Protein AF-0000000079069290 (afdb_homodimer)

Solvent-accessible surface area (backbone atoms only — not comparable to full-atom values): 32386 Å² total; per-residue (Å²): 93,70,57,53,60,70,54,58,72,60,33,44,41,25,32,36,74,84,58,52,68,70,51,52,52,49,50,22,61,75,72,69,45,72,72,40,73,49,58,73,61,67,71,77,91,63,36,30,31,37,38,28,79,66,72,51,73,67,58,58,35,84,40,31,40,33,37,38,29,49,36,64,72,45,54,69,50,58,68,75,44,81,75,37,77,63,35,28,40,34,38,16,56,59,60,29,35,58,38,34,20,50,41,52,48,23,55,54,32,24,58,30,58,32,44,65,57,34,51,54,30,26,76,65,33,52,72,60,67,66,84,65,53,77,58,50,75,38,34,35,37,32,34,28,67,51,70,49,30,22,37,33,27,31,56,42,35,73,58,42,25,45,21,37,26,29,30,89,57,60,59,93,59,83,48,59,72,33,36,77,36,48,35,20,58,89,63,42,63,73,55,36,43,66,19,51,29,39,36,36,46,37,68,76,43,88,83,28,49,44,59,45,28,64,70,60,49,67,42,27,60,46,16,32,40,36,36,70,35,42,21,49,22,44,33,62,68,48,50,47,53,27,36,74,73,43,25,27,56,32,36,40,32,26,41,50,69,61,77,81,57,55,64,83,40,69,76,59,68,42,70,62,51,38,52,44,48,62,39,48,55,67,67,48,66,67,26,36,51,54,40,49,49,53,36,49,52,27,32,69,71,68,35,76,37,90,48,51,48,39,79,91,71,56,84,90,69,57,52,59,72,54,58,73,60,32,45,41,24,31,36,75,85,57,53,70,70,51,51,53,49,51,22,61,76,71,69,46,72,70,39,74,50,59,73,63,68,72,77,90,64,35,30,32,35,39,29,78,66,71,50,73,67,58,55,35,82,42,30,40,33,39,37,29,51,36,62,72,45,53,70,52,58,69,74,45,80,76,35,78,63,35,27,41,33,38,16,55,60,60,30,35,58,38,35,21,50,43,53,50,23,56,53,31,23,59,31,57,32,44,66,59,35,51,54,30,27,77,66,32,52,72,58,66,66,82,65,53,77,58,50,76,38,34,34,37,31,34,29,66,51,69,51,28,22,36,32,28,30,56,43,36,74,57,42,25,44,23,36,27,30,29,89,58,58,59,93,59,83,46,60,73,34,36,78,35,49,37,20,58,88,63,42,63,72,55,37,44,67,19,50,29,39,36,36,47,38,68,76,44,89,85,27,49,44,57,44,28,63,72,61,49,66,41,28,61,44,14,32,41,36,37,70,36,40,22,49,22,44,34,63,69,49,52,46,53,27,37,73,73,44,25,27,56,32,37,40,33,26,40,50,70,62,77,80,57,55,65,82,40,71,75,58,68,42,71,64,51,38,52,44,50,61,38,49,56,67,68,48,65,67,26,36,51,53,39,49,50,54,36,48,53,26,32,70,70,68,35,77,39,91,48,50,48,38,79,93,70,56,85

Foldseek 3Di:
DQDDLVQLLFAAEEEAPVDDPVLQVLVCVLSVHHYDHQDQDQDDDGAYEYEEQEHHPSRQDPRHAEYEHADLFCVVRLVVDHHRPNHWYFYFQFCLLLLLLCVVVVVVQCVQCVVVVVVVCVVVVHDDDDHGDQQAPAEEEEEDQDSNSLSNLQVSVVSRYAYEYEDCAADPDDRDHSHPGYHYPVPCLVVQQRHQEYEYQDEDDPVQQQLAAQRSLVSAQQHEYEYLHEARSHDLVNVLVSCVVRSHNAYEYQYHNDPPADPPHCSVVRPRYDYNRNPSRRRDSVSSSVQVSQCSVQSSVVHHRPRTDDSVVSD/DQDDLVQLLFAAEEEAPVDDPVLQVLVCVLSVHHYDHQDQDQDDDGAYEYEEQEHHPSRQDPRHAEYEHAALFCVVRLVVDHHRDNHWYFYFQFCLLLLLLCVVVVVVQCVQCVVVVVVVCVVVVHDDDDHGDQQAPAEEEEEDQDSNSLSNLQVSVVSRYAYEYEDCAADPDDRDHSHPGYHYPVPCLVVQQRHQEYEYQDEDDPVQQQLAAQRSLVSAQQHEYEYLHEARSHDVVRVLVSCVVRSHNAYEYQYHNDPPDDPPHCSVVRPRYDYNRNPSRRRDSVSSSVQVSQCSVQSSVVHHGPRTDDSVVSD

Secondary structure (DSSP, 8-state):
-PPPHHHHHH-EEEE-TTS-HHHHHHHHHHHTS-EEE--SS---SS-EEEEES---GGG-STTEEEEEESSS--HHHHHTSPPPTT-EEEE--TTHHHHHHHHHHHHHHHHHTTHHHHHHHHHTT----------TT-EEEEE--SHHHHHHHHHHHHTT-EEEEEESS---S-PPTT-SEEEEGGG-HHHHHH-SEEEE-----TTTTT-BSHHHHHH-SSEEEEE-S-GGGB-HHHHHHHHHHTSEEEEEES--SSSSPPTT-GGGG-TTEEE--S-TTPPPHHHHHHHHHHHHHHHHTT---TTB--TTTT-/-PPPHHHHHH-EEEE-TTS-HHHHHHHHHHHTS-EEE--SS---SS-EEEEES---GGG-STTEEEEEESSS--HHHHHTSPPPTT-EEEE--TTHHHHHHHHHHHHHHHHHTTHHHHHHHHHTT----------TT-EEEEE--SHHHHHHHHHHHHTT-EEEEEESS---SSPPTT-SEEEEGGG-HHHHHH-SEEEE-----TTTTT-BSHHHHHH-SSEEEEE-S-GGGB-HHHHHHHHHHTSEEEEEES--SSSSPPTT-GGGG-TTEEE--S-TTPPPHHHHHHHHHHHHHHHHTT---TTB--TTTT-

Organism: Streptomyces microflavus (NCBI:txid1919)

Structure (mmCIF, N/CA/C/O backbone):
data_AF-0000000079069290-model_v1
#
loop_
_entity.id
_entity.type
_entity.pdbx_description
1 polymer 'NAD(P)-dependent oxidoreductase'
#
loop_
_atom_site.group_PDB
_atom_site.id
_atom_site.type_symbol
_atom_site.label_atom_id
_atom_site.label_alt_id
_atom_site.label_comp_id
_atom_site.label_asym_id
_atom_site.label_entity_id
_atom_site.label_seq_id
_atom_site.pdbx_PDB_ins_code
_atom_site.Cartn_x
_atom_site.Cartn_y
_atom_site.Cartn_z
_atom_site.occupancy
_atom_site.B_iso_or_equiv
_atom_site.auth_seq_id
_atom_site.auth_comp_id
_atom_site.auth_asym_id
_atom_site.auth_atom_id
_atom_site.pdbx_PDB_model_num
ATOM 1 N N . MET A 1 1 ? 0.392 31.781 27.359 1 75.06 1 MET A N 1
ATOM 2 C CA . MET A 1 1 ? -0.662 32.031 28.344 1 75.06 1 MET A CA 1
ATOM 3 C C . MET A 1 1 ? -2.037 31.766 27.75 1 75.06 1 MET A C 1
ATOM 5 O O . MET A 1 1 ? -2.242 31.922 26.531 1 75.06 1 MET A O 1
ATOM 9 N N . VAL A 1 2 ? -2.908 31.156 28.578 1 89.12 2 VAL A N 1
ATOM 10 C CA . VAL A 1 2 ? -4.289 30.906 28.172 1 89.12 2 VAL A CA 1
ATOM 11 C C . VAL A 1 2 ? -5.086 32.188 28.219 1 89.12 2 VAL A C 1
ATOM 13 O O . VAL A 1 2 ? -5.02 32.938 29.203 1 89.12 2 VAL A O 1
ATOM 16 N N . PRO A 1 3 ? -5.75 32.469 27.125 1 90.94 3 PRO A N 1
ATOM 17 C CA . PRO A 1 3 ? -6.535 33.719 27.109 1 90.94 3 PRO A CA 1
ATOM 18 C C . PRO A 1 3 ? -7.605 33.75 28.188 1 90.94 3 PRO A C 1
ATOM 20 O O . PRO A 1 3 ? -8.227 32.75 28.5 1 90.94 3 PRO A O 1
ATOM 23 N N . ALA A 1 4 ? -7.777 34.938 28.75 1 88.62 4 ALA A N 1
ATOM 24 C CA . ALA A 1 4 ? -8.867 35.125 29.703 1 88.62 4 ALA A CA 1
ATOM 25 C C . ALA A 1 4 ? -10.219 34.938 29.031 1 88.62 4 ALA A C 1
ATOM 27 O O . ALA A 1 4 ? -10.43 35.375 27.906 1 88.62 4 ALA A O 1
ATOM 28 N N . PRO A 1 5 ? -11.102 34.281 29.75 1 88.12 5 PRO A N 1
ATOM 29 C CA . PRO A 1 5 ? -12.414 33.969 29.156 1 88.12 5 PRO A CA 1
ATOM 30 C C . PRO A 1 5 ? -13.125 35.219 28.641 1 88.12 5 PRO A C 1
ATOM 32 O O . PRO A 1 5 ? -13.789 35.156 27.594 1 88.12 5 PRO A O 1
ATOM 35 N N . GLU A 1 6 ? -12.969 36.312 29.359 1 88.81 6 GLU A N 1
ATOM 36 C CA . GLU A 1 6 ? -13.641 37.531 28.953 1 88.81 6 GLU A CA 1
ATOM 37 C C . GLU A 1 6 ? -13.094 38.062 27.625 1 88.81 6 GLU A C 1
ATOM 39 O O . GLU A 1 6 ? -13.844 38.562 26.797 1 88.81 6 GLU A O 1
ATOM 44 N N . LEU A 1 7 ? -11.82 37.969 27.516 1 90.44 7 LEU A N 1
ATOM 45 C CA . LEU A 1 7 ? -11.195 38.406 26.266 1 90.44 7 LEU A CA 1
ATOM 46 C C . LEU A 1 7 ? -11.57 37.469 25.109 1 90.44 7 LEU A C 1
ATOM 48 O O . LEU A 1 7 ? -11.812 37.938 24 1 90.44 7 LEU A O 1
ATOM 52 N N . LEU A 1 8 ? -11.625 36.219 25.406 1 92.69 8 LEU A N 1
ATOM 53 C CA . LEU A 1 8 ? -12 35.219 24.391 1 92.69 8 LEU A CA 1
ATOM 54 C C . LEU A 1 8 ? -13.422 35.5 23.891 1 92.69 8 LEU A C 1
ATOM 56 O O . LEU A 1 8 ? -13.688 35.375 22.688 1 92.69 8 LEU A O 1
ATOM 60 N N . ALA A 1 9 ? -14.266 35.844 24.828 1 91.81 9 ALA A N 1
ATOM 61 C CA . ALA A 1 9 ? -15.664 36.094 24.484 1 91.81 9 ALA A CA 1
ATOM 62 C C . ALA A 1 9 ? -15.797 37.281 23.531 1 91.81 9 ALA A C 1
ATOM 64 O O . ALA A 1 9 ? -16.719 37.312 22.703 1 91.81 9 ALA A O 1
ATOM 65 N N . ARG A 1 10 ? -14.828 38.219 23.578 1 92.25 10 ARG A N 1
ATOM 66 C CA . ARG A 1 10 ? -14.891 39.438 22.766 1 92.25 10 ARG A CA 1
ATOM 67 C C . ARG A 1 10 ? -14.07 39.281 21.484 1 92.25 10 ARG A C 1
ATOM 69 O O . ARG A 1 10 ? -14.078 40.156 20.641 1 92.25 10 ARG A O 1
ATOM 76 N N . ALA A 1 11 ? -13.383 38.188 21.406 1 94.56 11 ALA A N 1
ATOM 77 C CA . ALA A 1 11 ? -12.438 38.031 20.297 1 94.56 11 ALA A CA 1
ATOM 78 C C . ALA A 1 11 ? -13.18 37.875 18.969 1 94.56 11 ALA A C 1
ATOM 80 O O . ALA A 1 11 ? -14.188 37.188 18.906 1 94.56 11 ALA A O 1
ATOM 81 N N . ARG A 1 12 ? -12.688 38.562 17.953 1 94.75 12 ARG A N 1
ATOM 82 C CA . ARG A 1 12 ? -13.164 38.344 16.594 1 94.75 12 ARG A CA 1
ATOM 83 C C . ARG A 1 12 ? -12.531 37.094 15.977 1 94.75 12 ARG A C 1
ATOM 85 O O . ARG A 1 12 ? -11.336 36.844 16.156 1 94.75 12 ARG A O 1
ATOM 92 N N . LEU A 1 13 ? -13.344 36.344 15.258 1 95.94 13 LEU A N 1
ATOM 93 C CA . LEU A 1 13 ? -12.844 35.156 14.586 1 95.94 13 LEU A CA 1
ATOM 94 C C . LEU A 1 13 ? -12.438 35.469 13.148 1 95.94 13 LEU A C 1
ATOM 96 O O . LEU A 1 13 ? -13.273 35.844 12.328 1 95.94 13 LEU A O 1
ATOM 100 N N . LEU A 1 14 ? -11.156 35.375 12.906 1 95.56 14 LEU A N 1
ATOM 101 C CA . LEU A 1 14 ? -10.641 35.5 11.547 1 95.56 14 LEU A CA 1
ATOM 102 C C . LEU A 1 14 ? -10.188 34.156 11.008 1 95.56 14 LEU A C 1
ATOM 104 O O . LEU A 1 14 ? -9.445 33.438 11.68 1 95.56 14 LEU A O 1
ATOM 108 N N . VAL A 1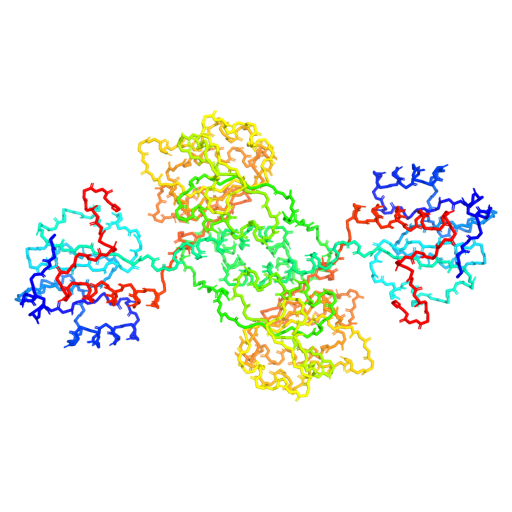 15 ? -10.648 33.844 9.797 1 96.25 15 VAL A N 1
ATOM 109 C CA . VAL A 1 15 ? -10.305 32.531 9.211 1 96.25 15 VAL A CA 1
ATOM 110 C C . VAL A 1 15 ? -9.664 32.75 7.84 1 96.25 15 VAL A C 1
ATOM 112 O O . VAL A 1 15 ? -10.078 33.625 7.082 1 96.25 15 VAL A O 1
ATOM 115 N N . ALA A 1 16 ? -8.633 31.984 7.594 1 94.5 16 ALA A N 1
ATOM 116 C CA . ALA A 1 16 ? -7.977 32.062 6.293 1 94.5 16 ALA A CA 1
ATOM 117 C C . ALA A 1 16 ? -8.953 31.766 5.16 1 94.5 16 ALA A C 1
ATOM 119 O O . ALA A 1 16 ? -9.781 30.859 5.277 1 94.5 16 ALA A O 1
ATOM 120 N N . PRO A 1 17 ? -8.828 32.469 4.047 1 90.88 17 PRO A N 1
ATOM 121 C CA . PRO A 1 17 ? -9.789 32.312 2.949 1 90.88 17 PRO A CA 1
ATOM 122 C C . PRO A 1 17 ? -9.695 30.938 2.283 1 90.88 17 PRO A C 1
ATOM 124 O O . PRO A 1 17 ? -10.641 30.5 1.611 1 90.88 17 PRO A O 1
ATOM 127 N N . GLU A 1 18 ? -8.664 30.25 2.449 1 88.38 18 GLU A N 1
ATOM 128 C CA . GLU A 1 18 ? -8.469 28.969 1.776 1 88.38 18 GLU A CA 1
ATOM 129 C C . GLU A 1 18 ? -9.211 27.844 2.498 1 88.38 18 GLU A C 1
ATOM 131 O O . GLU A 1 18 ? -9.32 26.734 1.979 1 88.38 18 GLU A O 1
ATOM 136 N N . LEU A 1 19 ? -9.711 28.109 3.707 1 93 19 LEU A N 1
ATOM 137 C CA . LEU A 1 19 ? -10.438 27.078 4.434 1 93 19 LEU A CA 1
ATOM 138 C C . LEU A 1 19 ? -11.766 26.766 3.752 1 93 19 LEU A C 1
ATOM 140 O O . LEU A 1 19 ? -12.414 27.672 3.203 1 93 19 LEU A O 1
ATOM 144 N N . SER A 1 20 ? -12.141 25.531 3.785 1 93.12 20 SER A N 1
ATOM 145 C CA . SER A 1 20 ? -13.383 25.125 3.145 1 93.12 20 SER A CA 1
ATOM 146 C C . SER A 1 20 ? -14.594 25.734 3.836 1 93.12 20 SER A C 1
ATOM 148 O O . SER A 1 20 ? -14.57 25.984 5.043 1 93.12 20 SER A O 1
ATOM 150 N N . ALA A 1 21 ? -15.68 25.891 3.105 1 94.69 21 ALA A N 1
ATOM 151 C CA . ALA A 1 21 ? -16.906 26.5 3.639 1 94.69 21 ALA A CA 1
ATOM 152 C C . ALA A 1 21 ? -17.484 25.656 4.758 1 94.69 21 ALA A C 1
ATOM 154 O O . ALA A 1 21 ? -17.891 26.172 5.801 1 94.69 21 ALA A O 1
ATOM 155 N N . PRO A 1 22 ? -17.484 24.391 4.574 1 95.25 22 PRO A N 1
ATOM 156 C CA . PRO A 1 22 ? -18.016 23.578 5.668 1 95.25 22 PRO A CA 1
ATOM 157 C C . PRO A 1 22 ? -17.203 23.703 6.953 1 95.25 22 PRO A C 1
ATOM 159 O O . PRO A 1 22 ? -17.781 23.75 8.047 1 95.25 22 PRO A O 1
ATOM 162 N N . LEU A 1 23 ? -15.914 23.75 6.84 1 95.94 23 LEU A N 1
ATOM 163 C CA . LEU A 1 23 ? -15.078 23.922 8.023 1 95.94 23 LEU A CA 1
ATOM 164 C C . LEU A 1 23 ? -15.344 25.25 8.695 1 95.94 23 LEU A C 1
ATOM 166 O O . LEU A 1 23 ? -15.477 25.328 9.922 1 95.94 23 LEU A O 1
ATOM 170 N N . VAL A 1 24 ? -15.461 26.312 7.941 1 97.19 24 VAL A N 1
ATOM 171 C CA . VAL A 1 24 ? -15.695 27.656 8.469 1 97.19 24 VAL A CA 1
ATOM 172 C C . VAL A 1 24 ? -17.016 27.672 9.234 1 97.19 24 VAL A C 1
ATOM 174 O O . VAL A 1 24 ? -17.094 28.234 10.336 1 97.19 24 VAL A O 1
ATOM 177 N N . ARG A 1 25 ? -18 27.031 8.672 1 97.31 25 ARG A N 1
ATOM 178 C CA . ARG A 1 25 ? -19.297 26.969 9.328 1 97.31 25 ARG A CA 1
ATOM 179 C C . ARG A 1 25 ? -19.188 26.281 10.688 1 97.31 25 ARG A C 1
ATOM 181 O O . ARG A 1 25 ? -19.828 26.719 11.656 1 97.31 25 ARG 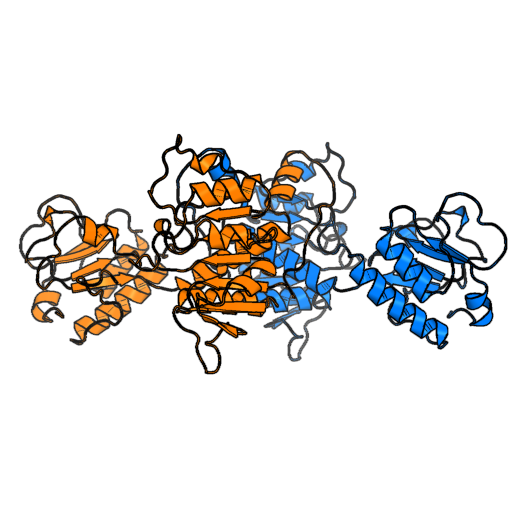A O 1
ATOM 188 N N . GLU A 1 26 ? -18.438 25.266 10.688 1 97.5 26 GLU A N 1
ATOM 189 C CA . GLU A 1 26 ? -18.281 24.547 11.945 1 97.5 26 GLU A CA 1
ATOM 190 C C . GLU A 1 26 ? -17.516 25.375 12.969 1 97.5 26 GLU A C 1
ATOM 192 O O . GLU A 1 26 ? -17.828 25.359 14.164 1 97.5 26 GLU A O 1
ATOM 197 N N . LEU A 1 27 ? -16.5 26.078 12.531 1 97.75 27 LEU A N 1
ATOM 198 C CA . LEU A 1 27 ? -15.766 26.953 13.422 1 97.75 27 LEU A CA 1
ATOM 199 C C . LEU A 1 27 ? -16.672 28.031 14.008 1 97.75 27 LEU A C 1
ATOM 201 O O . LEU A 1 27 ? -16.578 28.359 15.195 1 97.75 27 LEU A O 1
ATOM 205 N N . GLU A 1 28 ? -17.562 28.609 13.18 1 97.81 28 GLU A N 1
ATOM 206 C CA . GLU A 1 28 ? -18.531 29.594 13.633 1 97.81 28 GLU A CA 1
ATOM 207 C C . GLU A 1 28 ? -19.453 29.016 14.703 1 97.81 28 GLU A C 1
ATOM 209 O O . GLU A 1 28 ? -19.75 29.672 15.703 1 97.81 28 GLU A O 1
ATOM 214 N N . ARG A 1 29 ? -19.844 27.828 14.461 1 97.5 29 ARG A N 1
ATOM 215 C CA . ARG A 1 29 ? -20.719 27.156 15.406 1 97.5 29 ARG A CA 1
ATOM 216 C C . ARG A 1 29 ? -20.031 26.922 16.75 1 97.5 29 ARG A C 1
ATOM 218 O O . ARG A 1 29 ? -20.594 27.203 17.797 1 97.5 29 ARG A O 1
ATOM 225 N N . ILE A 1 30 ? -18.844 26.469 16.703 1 96.88 30 ILE A N 1
ATOM 226 C CA . ILE A 1 30 ? -18.078 26.125 17.906 1 96.88 30 ILE A CA 1
ATOM 227 C C . ILE A 1 30 ? -17.797 27.391 18.719 1 96.88 30 ILE A C 1
ATOM 229 O O . ILE A 1 30 ? -17.922 27.375 19.938 1 96.88 30 ILE A O 1
ATOM 233 N N . THR A 1 31 ? -17.469 28.5 18.047 1 96.5 31 THR A N 1
ATOM 234 C CA . THR A 1 31 ? -17.047 29.719 18.734 1 96.5 31 THR A CA 1
ATOM 235 C C . THR A 1 31 ? -18.266 30.609 19.031 1 96.5 31 THR A C 1
ATOM 237 O O . THR A 1 31 ? -18.156 31.547 19.828 1 96.5 31 THR A O 1
ATOM 240 N N . GLY A 1 32 ? -19.359 30.312 18.328 1 95.88 32 GLY A N 1
ATOM 241 C CA . GLY A 1 32 ? -20.562 31.094 18.531 1 95.88 32 GLY A CA 1
ATOM 242 C C . GLY A 1 32 ? -20.5 32.469 17.906 1 95.88 32 GLY A C 1
ATOM 243 O O . GLY A 1 32 ? -21.078 33.438 18.438 1 95.88 32 GLY A O 1
ATOM 244 N N . ARG A 1 33 ? -19.734 32.656 16.922 1 95.44 33 ARG A N 1
ATOM 245 C CA . ARG A 1 33 ? -19.578 33.969 16.25 1 95.44 33 ARG A CA 1
ATOM 246 C C . ARG A 1 33 ? -19.281 33.781 14.766 1 95.44 33 ARG A C 1
ATOM 248 O O . ARG A 1 33 ? -18.844 32.719 14.344 1 95.44 33 ARG A O 1
ATOM 255 N N . GLY A 1 34 ? -19.531 34.75 13.992 1 95.56 34 GLY A N 1
ATOM 256 C CA . GLY A 1 34 ? -19.25 34.75 12.562 1 95.56 34 GLY A CA 1
ATOM 257 C C . GLY A 1 34 ? -17.766 34.906 12.242 1 95.56 34 GLY A C 1
ATOM 258 O O . GLY A 1 34 ? -17.062 35.625 12.945 1 95.56 34 GLY A O 1
ATOM 259 N N . ALA A 1 35 ? -17.359 34.25 11.18 1 95.5 35 ALA A N 1
ATOM 260 C CA . ALA A 1 35 ? -15.969 34.344 10.758 1 95.5 35 ALA A CA 1
ATOM 261 C C . ALA A 1 35 ? -15.75 35.469 9.766 1 95.5 35 ALA A C 1
ATOM 263 O O . ALA A 1 35 ? -16.594 35.719 8.906 1 95.5 35 ALA A O 1
ATOM 264 N N . GLU A 1 36 ? -14.664 36.188 9.953 1 93.62 36 GLU A N 1
ATOM 265 C CA . GLU A 1 36 ? -14.18 37.188 9 1 93.62 36 GLU A CA 1
ATOM 266 C C . GLU A 1 36 ? -12.938 36.719 8.273 1 93.62 36 GLU A C 1
ATOM 268 O O . GLU A 1 36 ? -12.211 35.844 8.781 1 93.62 36 GLU A O 1
ATOM 273 N N . PRO A 1 37 ? -12.703 37.188 7.102 1 91.56 37 PRO A N 1
ATOM 274 C CA . PRO A 1 37 ? -11.516 36.75 6.367 1 91.56 37 PRO A CA 1
ATOM 275 C C . PRO A 1 37 ? -10.219 37.25 7.008 1 91.56 37 PRO A C 1
ATOM 277 O O . PRO A 1 37 ? -10.125 38.375 7.434 1 91.56 37 PRO A O 1
ATOM 280 N N . LEU A 1 38 ? -9.414 36.219 7.125 1 89.38 38 LEU A N 1
ATOM 281 C CA . LEU A 1 38 ? -8.055 36.531 7.531 1 89.38 38 LEU A CA 1
ATOM 282 C C . LEU A 1 38 ? -7.277 37.188 6.391 1 89.38 38 LEU A C 1
ATOM 284 O O . LEU A 1 38 ? -7.113 36.594 5.324 1 89.38 38 LEU A O 1
ATOM 288 N N . GLY A 1 39 ? -7.016 38.438 6.332 1 78.38 39 GLY A N 1
ATOM 289 C CA . GLY A 1 39 ? -6.316 39.125 5.266 1 78.38 39 GLY A CA 1
ATOM 290 C C . GLY A 1 39 ? -5.293 40.125 5.781 1 78.38 39 GLY A C 1
ATOM 291 O O . GLY A 1 39 ? -5.047 40.219 6.984 1 78.38 39 GLY A O 1
ATOM 292 N N . ASP A 1 40 ? -4.586 40.688 4.852 1 68.94 40 ASP A N 1
ATOM 293 C CA . ASP A 1 40 ? -3.461 41.594 5.105 1 68.94 40 ASP A CA 1
ATOM 294 C C . ASP A 1 40 ? -3.93 42.875 5.75 1 68.94 40 ASP A C 1
ATOM 296 O O . ASP A 1 40 ? -3.117 43.656 6.266 1 68.94 40 ASP A O 1
ATOM 300 N N . GLY A 1 41 ? -5.227 43.094 5.648 1 63.97 41 GLY A N 1
ATOM 301 C CA . GLY A 1 41 ? -5.645 44.375 6.199 1 63.97 41 GLY A CA 1
ATOM 302 C C . GLY A 1 41 ? -5.703 44.375 7.715 1 63.97 41 GLY A C 1
ATOM 303 O O . GLY A 1 41 ? -5.742 43.312 8.344 1 63.97 41 GLY A O 1
ATOM 304 N N . GLU A 1 42 ? -5.211 45.406 8.391 1 61.97 42 GLU A N 1
ATOM 305 C CA . GLU A 1 42 ? -5.293 45.594 9.836 1 61.97 42 GLU A CA 1
ATOM 306 C C . GLU A 1 42 ? -6.727 45.406 10.336 1 61.97 42 GLU A C 1
ATOM 308 O O . GLU A 1 42 ? -7.637 46.094 9.875 1 61.97 42 GLU A O 1
ATOM 313 N N . PRO A 1 43 ? -6.848 44.094 10.867 1 62.47 43 PRO A N 1
ATOM 314 C CA . PRO A 1 43 ? -8.195 43.938 11.422 1 62.47 43 PRO A CA 1
ATOM 315 C C . PRO A 1 43 ? -8.578 45.094 12.359 1 62.47 43 PRO A C 1
ATOM 317 O O . PRO A 1 43 ? -7.707 45.719 12.945 1 62.47 43 PRO A O 1
ATOM 320 N N . ALA A 1 44 ? -9.812 45.5 12.312 1 63.38 44 ALA A N 1
ATOM 321 C CA . ALA A 1 44 ? -10.344 46.562 13.164 1 63.38 44 ALA A CA 1
ATOM 322 C C . ALA A 1 44 ? -9.945 46.344 14.617 1 63.38 44 ALA A C 1
ATOM 324 O O . ALA A 1 44 ? -9.172 45.438 14.93 1 63.38 44 ALA A O 1
ATOM 325 N N . ALA A 1 45 ? -10.688 46.781 15.672 1 73.94 45 ALA A N 1
ATOM 326 C CA . ALA A 1 45 ? -10.562 46.938 17.125 1 73.94 45 ALA A CA 1
ATOM 327 C C . ALA A 1 45 ? -10.922 45.625 17.828 1 73.94 45 ALA A C 1
ATOM 329 O O . ALA A 1 45 ? -11.703 44.812 17.297 1 73.94 45 ALA A O 1
ATOM 330 N N . GLY A 1 46 ? -10.062 45.219 18.844 1 86.81 46 GLY A N 1
ATOM 331 C CA . GLY A 1 46 ? -10.391 44.156 19.797 1 86.81 46 GLY A CA 1
ATOM 332 C C . GLY A 1 46 ? -9.5 42.938 19.672 1 86.81 46 GLY A C 1
ATOM 333 O O . GLY A 1 46 ? -8.594 42.906 18.828 1 86.81 46 GLY A O 1
ATOM 334 N N . PRO A 1 47 ? -9.688 42 20.5 1 93.19 47 PRO A N 1
ATOM 335 C CA . PRO A 1 47 ? -8.898 40.781 20.5 1 93.19 47 PRO A CA 1
ATOM 336 C C . PRO A 1 47 ? -9.203 39.875 19.312 1 93.19 47 PRO A C 1
ATOM 338 O O . PRO A 1 47 ? -10.32 39.875 18.781 1 93.19 47 PRO A O 1
ATOM 341 N N . LEU A 1 48 ? -8.148 39.125 18.875 1 94.88 48 LEU A N 1
ATOM 342 C CA . LEU A 1 48 ? -8.289 38.344 17.656 1 94.88 48 LEU A CA 1
ATOM 343 C C . LEU A 1 48 ? -8.055 36.875 17.922 1 94.88 48 LEU A C 1
ATOM 345 O O . LEU A 1 48 ? -7.129 36.5 18.641 1 94.88 48 LEU A O 1
ATOM 349 N N . LEU A 1 49 ? -8.922 36.094 17.391 1 95.94 49 LEU A N 1
ATOM 350 C CA . LEU A 1 49 ? -8.789 34.656 17.203 1 95.94 49 LEU A CA 1
ATOM 351 C C . LEU A 1 49 ? -8.672 34.281 15.727 1 95.94 49 LEU A C 1
ATOM 353 O O . LEU A 1 49 ? -9.594 34.562 14.945 1 95.94 49 LEU A O 1
ATOM 357 N N . CYS A 1 50 ? -7.535 33.719 15.391 1 96 50 CYS A N 1
ATOM 358 C CA . CYS A 1 50 ? -7.289 33.438 13.977 1 96 50 CYS A CA 1
ATOM 359 C C . CYS A 1 50 ? -7.086 31.953 13.742 1 96 50 CYS A C 1
ATOM 361 O O . CYS A 1 50 ? -6.492 31.25 14.57 1 96 50 CYS A O 1
ATOM 363 N N . VAL A 1 51 ? -7.602 31.453 12.672 1 96.88 51 VAL A N 1
ATOM 364 C CA . VAL A 1 51 ? -7.402 30.078 12.234 1 96.88 51 VAL A CA 1
ATOM 365 C C . VAL A 1 51 ? -6.879 30.047 10.797 1 96.88 51 VAL A C 1
ATOM 367 O O . VAL A 1 51 ? -7.465 30.688 9.914 1 96.88 51 VAL A O 1
ATOM 370 N N . GLY A 1 52 ? -5.742 29.406 10.594 1 94.5 52 GLY A N 1
ATOM 371 C CA . GLY A 1 52 ? -5.199 29.344 9.242 1 94.5 52 GLY A CA 1
ATOM 372 C C . GLY A 1 52 ? -3.848 28.656 9.18 1 94.5 52 GLY A C 1
ATOM 373 O O . GLY A 1 52 ? -3.4 28.047 10.156 1 94.5 52 GLY A O 1
ATOM 374 N N . ALA A 1 53 ? -3.26 28.734 7.973 1 90.5 53 ALA A N 1
ATOM 375 C CA . ALA A 1 53 ? -1.949 28.141 7.738 1 90.5 53 ALA A CA 1
ATOM 376 C C . ALA A 1 53 ? -0.833 29.156 7.945 1 90.5 53 ALA A C 1
ATOM 378 O O . ALA A 1 53 ? 0.308 28.797 8.234 1 90.5 53 ALA A O 1
ATOM 379 N N . ALA A 1 54 ? -1.19 30.375 7.785 1 90.25 54 ALA A N 1
ATOM 380 C CA . ALA A 1 54 ? -0.251 31.484 7.91 1 90.25 54 ALA A CA 1
ATOM 381 C C . ALA A 1 54 ? -0.892 32.656 8.641 1 90.25 54 ALA A C 1
ATOM 383 O O . ALA A 1 54 ? -2.119 32.781 8.695 1 90.25 54 ALA A O 1
ATOM 384 N N . LEU A 1 55 ? -0.034 33.438 9.195 1 91.5 55 LEU A N 1
ATOM 385 C CA . LEU A 1 55 ? -0.461 34.656 9.891 1 91.5 55 LEU A CA 1
ATOM 386 C C . LEU A 1 55 ? 0.202 35.906 9.297 1 91.5 55 LEU A C 1
ATOM 388 O O . LEU A 1 55 ? 1.41 36.094 9.445 1 91.5 55 LEU A O 1
ATOM 392 N N . PRO A 1 56 ? -0.599 36.688 8.625 1 88.62 56 PRO A N 1
ATOM 393 C CA . PRO A 1 56 ? -0.028 37.906 8.062 1 88.62 56 PRO A CA 1
ATOM 394 C C . PRO A 1 56 ? 0.669 38.781 9.109 1 88.62 56 PRO A C 1
ATOM 396 O O . PRO A 1 56 ? 0.218 38.844 10.258 1 88.62 56 PRO A O 1
ATOM 399 N N . GLY A 1 57 ? 1.677 39.438 8.695 1 87.75 57 GLY A N 1
ATOM 400 C CA . GLY A 1 57 ? 2.488 40.25 9.586 1 87.75 57 GLY A CA 1
ATOM 401 C C . GLY A 1 57 ? 1.685 41.281 10.328 1 87.75 57 GLY A C 1
ATOM 402 O O . GLY A 1 57 ? 1.944 41.562 11.5 1 87.75 57 GLY A O 1
ATOM 403 N N . GLY A 1 58 ? 0.722 41.875 9.688 1 85.88 58 GLY A N 1
ATOM 404 C CA . GLY A 1 58 ? -0.092 42.906 10.273 1 85.88 58 GLY A CA 1
ATOM 405 C C . GLY A 1 58 ? -0.945 42.438 11.43 1 85.88 58 GLY A C 1
ATOM 406 O O . GLY A 1 58 ? -1.453 43.25 12.211 1 85.88 58 GLY A O 1
ATOM 407 N N . LEU A 1 59 ? -1.048 41.125 11.57 1 89.12 59 LEU A N 1
ATOM 408 C CA . LEU A 1 59 ? -1.894 40.562 12.609 1 89.12 59 LEU A CA 1
ATOM 409 C C . LEU A 1 59 ? -1.052 40.062 13.781 1 89.12 59 LEU A C 1
ATOM 411 O O . LEU A 1 59 ? -1.592 39.562 14.773 1 89.12 59 LEU A O 1
ATOM 415 N N . ARG A 1 60 ? 0.172 40.156 13.594 1 90.12 60 ARG A N 1
ATOM 416 C CA . ARG A 1 60 ? 1.083 39.781 14.68 1 90.12 60 ARG A CA 1
ATOM 417 C C . ARG A 1 60 ? 1.242 40.938 15.664 1 90.12 60 ARG A C 1
ATOM 419 O O . ARG A 1 60 ? 2.324 41.531 15.781 1 90.12 60 ARG A O 1
ATOM 426 N N . THR A 1 61 ? 0.242 41.219 16.375 1 89.19 61 THR A N 1
ATOM 427 C CA . THR A 1 61 ? 0.138 42.344 17.297 1 89.19 61 THR A CA 1
ATOM 428 C C . THR A 1 61 ? -0.319 41.844 18.672 1 89.19 61 THR A C 1
ATOM 430 O O . THR A 1 61 ? -0.633 40.656 18.844 1 89.19 61 THR A O 1
ATOM 433 N N . ASP A 1 62 ? -0.336 42.781 19.594 1 89.12 62 ASP A N 1
ATOM 434 C CA . ASP A 1 62 ? -0.771 42.469 20.953 1 89.12 62 ASP A CA 1
ATOM 435 C C . ASP A 1 62 ? -2.266 42.156 21 1 89.12 62 ASP A C 1
ATOM 437 O O . ASP A 1 62 ? -2.771 41.656 22 1 89.12 62 ASP A O 1
ATOM 441 N N . ARG A 1 63 ? -2.908 42.344 19.906 1 90.94 63 ARG A N 1
ATOM 442 C CA . ARG A 1 63 ? -4.336 42.062 19.828 1 90.94 63 ARG A CA 1
ATOM 443 C C . ARG A 1 63 ? -4.586 40.594 19.531 1 90.94 63 ARG A C 1
ATOM 445 O O . ARG A 1 63 ? -5.703 40.094 19.688 1 90.94 63 ARG A O 1
ATOM 452 N N . LEU A 1 64 ? -3.604 39.938 19.031 1 93.88 64 LEU A N 1
ATOM 453 C CA . LEU A 1 64 ? -3.748 38.5 18.766 1 93.88 64 LEU A CA 1
ATOM 454 C C . LEU A 1 64 ? -3.807 37.719 20.062 1 93.88 64 LEU A C 1
ATOM 456 O O . LEU A 1 64 ? -2.82 37.625 20.797 1 93.88 64 LEU A O 1
ATOM 460 N N . LEU A 1 65 ? -4.945 37.156 20.25 1 94.81 65 LEU A N 1
ATOM 461 C CA . LEU A 1 65 ? -5.148 36.344 21.453 1 94.81 65 LEU A CA 1
ATOM 462 C C . LEU A 1 65 ? -4.754 34.906 21.219 1 94.81 65 LEU A C 1
ATOM 464 O O . LEU A 1 65 ? -4.152 34.25 22.094 1 94.81 65 LEU A O 1
ATOM 468 N N . TRP A 1 66 ? -5.172 34.406 20.062 1 96.56 66 TRP A N 1
ATOM 469 C CA . TRP A 1 66 ? -5.07 32.969 19.781 1 96.56 66 TRP A CA 1
ATOM 470 C C . TRP A 1 66 ? -4.996 32.719 18.281 1 96.56 66 TRP A C 1
ATOM 472 O O . TRP A 1 66 ? -5.812 33.219 17.516 1 96.56 66 TRP A O 1
ATOM 482 N N . PHE A 1 67 ? -3.953 32.031 17.922 1 96.44 67 PHE A N 1
ATOM 483 C CA . PHE A 1 67 ? -3.861 31.516 16.562 1 96.44 67 PHE A CA 1
ATOM 484 C C . PHE A 1 67 ? -3.869 30 16.562 1 96.44 67 PHE A C 1
ATOM 486 O O . PHE A 1 67 ? -3.076 29.359 17.266 1 96.44 67 PHE A O 1
ATOM 493 N N . HIS A 1 68 ? -4.773 29.422 15.82 1 97.38 68 HIS A N 1
ATOM 494 C CA . HIS A 1 68 ? -4.793 27.984 15.617 1 97.38 68 HIS A CA 1
ATOM 495 C C . HIS A 1 68 ? -4.32 27.625 14.211 1 97.38 68 HIS A C 1
ATOM 497 O O . HIS A 1 68 ? -5.008 27.906 13.227 1 97.38 68 HIS A O 1
ATOM 503 N N . SER A 1 69 ? -3.207 26.953 14.219 1 94.88 69 SER A N 1
ATOM 504 C CA . SER A 1 69 ? -2.65 26.531 12.938 1 94.88 69 SER A CA 1
ATOM 505 C C . SER A 1 69 ? -3.363 25.281 12.422 1 94.88 69 SER A C 1
ATOM 507 O O . SER A 1 69 ? -3.531 24.312 13.148 1 94.88 69 SER A O 1
ATOM 509 N N . VAL A 1 70 ? -3.713 25.328 11.117 1 92.88 70 VAL A N 1
ATOM 510 C CA . VAL A 1 70 ? -4.344 24.156 10.516 1 92.88 70 VAL A CA 1
ATOM 511 C C . VAL A 1 70 ? -3.277 23.125 10.141 1 92.88 70 VAL A C 1
ATOM 513 O O . VAL A 1 70 ? -3.598 21.984 9.82 1 92.88 70 VAL A O 1
ATOM 516 N N . ASN A 1 71 ? -2.029 23.5 10.242 1 86.75 71 ASN A N 1
ATOM 517 C CA . ASN A 1 71 ? -0.905 22.625 9.969 1 86.75 71 ASN A CA 1
ATOM 518 C C . ASN A 1 71 ? -0.251 22.125 11.258 1 86.75 71 ASN A C 1
ATOM 520 O O . ASN A 1 71 ? -0.142 22.875 12.227 1 86.75 71 ASN A O 1
ATOM 524 N N . ALA A 1 72 ? 0.217 20.938 11.188 1 82.94 72 ALA A N 1
ATOM 525 C CA . ALA A 1 72 ? 0.956 20.422 12.328 1 82.94 72 ALA A CA 1
ATOM 526 C C . ALA A 1 72 ? 2.299 21.125 12.484 1 82.94 72 ALA A C 1
ATOM 528 O O . ALA A 1 72 ? 2.736 21.391 13.609 1 82.94 72 ALA A O 1
ATOM 529 N N . GLY A 1 73 ? 2.939 21.344 11.398 1 79 73 GLY A N 1
ATOM 530 C CA . GLY A 1 73 ? 4.188 22.094 11.422 1 79 73 GLY A CA 1
ATOM 531 C C . GLY A 1 73 ? 3.986 23.594 11.523 1 79 73 GLY A C 1
ATOM 532 O O . GLY A 1 73 ? 3.227 24.172 10.75 1 79 73 GLY A O 1
ATOM 533 N N . THR A 1 74 ? 4.668 24.219 12.508 1 84.06 74 THR A N 1
ATOM 534 C CA . THR A 1 74 ? 4.48 25.656 12.703 1 84.06 74 THR A CA 1
ATOM 535 C C . THR A 1 74 ? 5.766 26.406 12.383 1 84.06 74 THR A C 1
ATOM 537 O O . THR A 1 74 ? 5.871 27.609 12.664 1 84.06 74 THR A O 1
ATOM 540 N N . ASP A 1 75 ? 6.672 25.719 11.711 1 78.25 75 ASP A N 1
ATOM 541 C CA . ASP A 1 75 ? 7.969 26.312 11.391 1 78.25 75 ASP A CA 1
ATOM 542 C C . ASP A 1 75 ? 7.805 27.531 10.492 1 78.25 75 ASP A C 1
ATOM 544 O O . ASP A 1 75 ? 8.352 28.609 10.781 1 78.25 75 ASP A O 1
ATOM 548 N N . PRO A 1 76 ? 7.043 27.375 9.484 1 78.94 76 PRO A N 1
ATOM 549 C CA . PRO A 1 76 ? 6.883 28.562 8.633 1 78.94 76 PRO A CA 1
ATOM 550 C C . PRO A 1 76 ? 6.242 29.734 9.367 1 78.94 76 PRO A C 1
ATOM 552 O O . PRO A 1 76 ? 6.598 30.891 9.109 1 78.94 76 PRO A O 1
ATOM 555 N N . LEU A 1 77 ? 5.371 29.422 10.203 1 86.25 77 LEU A N 1
ATOM 556 C CA . LEU A 1 77 ? 4.695 30.453 10.984 1 86.25 77 LEU A CA 1
ATOM 557 C C . LEU A 1 77 ? 5.684 31.188 11.891 1 86.25 77 LEU A C 1
ATOM 559 O O . LEU A 1 77 ? 5.691 32.406 11.945 1 86.25 77 LEU A O 1
ATOM 563 N N . LEU A 1 78 ? 6.527 30.469 12.531 1 86.25 78 LEU A N 1
ATOM 564 C CA . LEU A 1 78 ? 7.449 31.031 13.508 1 86.25 78 LEU A CA 1
ATOM 565 C C . LEU A 1 78 ? 8.641 31.688 12.82 1 86.25 78 LEU A C 1
ATOM 567 O O . LEU A 1 78 ? 9.258 32.594 13.367 1 86.25 78 LEU A O 1
ATOM 571 N N . ALA A 1 79 ? 8.883 31.266 11.617 1 82.69 79 ALA A N 1
ATOM 572 C CA . ALA A 1 79 ? 10 31.828 10.859 1 82.69 79 ALA A CA 1
ATOM 573 C C . ALA A 1 79 ? 9.617 33.156 10.227 1 82.69 79 ALA A C 1
ATOM 575 O O . ALA A 1 79 ? 10.484 33.938 9.844 1 82.69 79 ALA A O 1
ATOM 576 N N . ALA A 1 80 ? 8.398 33.406 10.055 1 86.19 80 ALA A N 1
ATOM 577 C CA . ALA A 1 80 ? 7.918 34.594 9.352 1 86.19 80 ALA A CA 1
ATOM 578 C C . ALA A 1 80 ? 8.102 35.844 10.195 1 86.19 80 ALA A C 1
ATOM 580 O O . ALA A 1 80 ? 7.984 36.969 9.688 1 86.19 80 ALA A O 1
ATOM 581 N N . GLY A 1 81 ? 8.445 35.75 11.516 1 85.06 81 GLY A N 1
ATOM 582 C CA . GLY A 1 81 ? 8.641 36.906 12.398 1 85.06 81 GLY A CA 1
ATOM 583 C C . GLY A 1 81 ? 8.414 36.562 13.859 1 85.06 81 GLY A C 1
ATOM 584 O O . GLY A 1 81 ? 8.039 35.438 14.195 1 85.06 81 GLY A O 1
ATOM 585 N N . PRO A 1 82 ? 8.656 37.5 14.664 1 87.19 82 PRO A N 1
ATOM 586 C CA . PRO A 1 82 ? 8.453 37.281 16.094 1 87.19 82 PRO A CA 1
ATOM 587 C C . PRO A 1 82 ? 7 36.969 16.453 1 87.19 82 PRO A C 1
ATOM 589 O O . PRO A 1 82 ? 6.086 37.562 15.852 1 87.19 82 PRO A O 1
ATOM 592 N N . TRP A 1 83 ? 6.828 36.094 17.281 1 91.25 83 TRP A N 1
ATOM 593 C CA . TRP A 1 83 ? 5.488 35.75 17.766 1 91.25 83 TRP A CA 1
ATOM 594 C C . TRP A 1 83 ? 5.047 36.719 18.859 1 91.25 83 TRP A C 1
ATOM 596 O O . TRP A 1 83 ? 5.801 37 19.797 1 91.25 83 TRP A O 1
ATOM 606 N N . PRO A 1 84 ? 3.848 37.312 18.688 1 88.5 84 PRO A N 1
ATOM 607 C CA . PRO A 1 84 ? 3.395 38.25 19.703 1 88.5 84 PRO A CA 1
ATOM 608 C C . PRO A 1 84 ? 3.371 37.656 21.109 1 88.5 84 PRO A C 1
ATOM 610 O O . PRO A 1 84 ? 2.824 36.562 21.312 1 88.5 84 PRO A O 1
ATOM 613 N N . ALA A 1 85 ? 3.854 38.562 21.984 1 83.5 85 ALA A N 1
ATOM 614 C CA . ALA A 1 85 ? 3.918 38.094 23.359 1 83.5 85 ALA A CA 1
ATOM 615 C C . ALA A 1 85 ? 2.523 37.844 23.922 1 83.5 85 ALA A C 1
ATOM 617 O O . ALA A 1 85 ? 1.579 38.562 23.625 1 83.5 85 ALA A O 1
ATOM 618 N N . GLY A 1 86 ? 2.213 36.688 24.406 1 88.12 86 GLY A N 1
ATOM 619 C CA . GLY A 1 86 ? 0.966 36.375 25.094 1 88.12 86 GLY A CA 1
ATOM 620 C C . GLY A 1 86 ? -0.011 35.625 24.203 1 88.12 86 GLY A C 1
ATOM 621 O O . GLY A 1 86 ? -1.045 35.156 24.672 1 88.12 86 GLY A O 1
ATOM 622 N N . ALA A 1 87 ? 0.25 35.719 22.891 1 93.75 87 ALA A N 1
ATOM 623 C CA . ALA A 1 87 ? -0.665 35.031 21.984 1 93.75 87 ALA A CA 1
ATOM 624 C C . ALA A 1 87 ? -0.516 33.531 22.078 1 93.75 87 ALA A C 1
ATOM 626 O O . ALA A 1 87 ? 0.596 33 22 1 93.75 87 ALA A O 1
ATOM 627 N N . LEU A 1 88 ? -1.648 32.906 22.25 1 95.81 88 LEU A N 1
ATOM 628 C CA . LEU A 1 88 ? -1.684 31.438 22.266 1 95.81 88 LEU A CA 1
ATOM 629 C C . LEU A 1 88 ? -1.548 30.875 20.859 1 95.81 88 LEU A C 1
ATOM 631 O O . LEU A 1 88 ? -2.195 31.359 19.922 1 95.81 88 LEU A O 1
ATOM 635 N N . LEU A 1 89 ? -0.621 29.938 20.719 1 95.88 89 LEU A N 1
ATOM 636 C CA . LEU A 1 89 ? -0.463 29.219 19.469 1 95.88 89 LEU A CA 1
ATOM 637 C C . LEU A 1 89 ? -0.78 27.734 19.641 1 95.88 89 LEU A C 1
ATOM 639 O O . LEU A 1 89 ? -0.135 27.047 20.438 1 95.88 89 LEU A O 1
ATOM 643 N N . THR A 1 90 ? -1.85 27.297 19.016 1 96.12 90 THR A N 1
ATOM 644 C CA . THR A 1 90 ? -2.146 25.859 18.938 1 96.12 90 THR A CA 1
ATOM 645 C C . THR A 1 90 ? -2.055 25.375 17.5 1 96.12 90 THR A C 1
ATOM 647 O O . THR A 1 90 ? -1.958 26.172 16.562 1 96.12 90 THR A O 1
ATOM 650 N N . ARG A 1 91 ? -1.954 24.031 17.391 1 93.31 91 ARG A N 1
ATOM 651 C CA . ARG A 1 91 ? -1.827 23.484 16.047 1 93.31 91 ARG A CA 1
ATOM 652 C C . ARG A 1 91 ? -2.705 22.234 15.875 1 93.31 91 ARG A C 1
ATOM 654 O O . ARG A 1 91 ? -3.186 21.672 16.859 1 93.31 91 ARG A O 1
ATOM 661 N N . THR A 1 92 ? -2.967 21.953 14.586 1 92.75 92 THR A N 1
ATOM 662 C CA . THR A 1 92 ? -3.668 20.734 14.234 1 92.75 92 THR A CA 1
ATOM 663 C C . THR A 1 92 ? -2.68 19.594 14.008 1 92.75 92 THR A C 1
ATOM 665 O O . THR A 1 92 ? -1.751 19.719 13.211 1 92.75 92 THR A O 1
ATOM 668 N N . VAL A 1 93 ? -2.811 18.547 14.789 1 86.62 93 VAL A N 1
ATOM 669 C CA . VAL A 1 93 ? -1.997 17.344 14.594 1 86.62 93 VAL A CA 1
ATOM 670 C C . VAL A 1 93 ? -2.844 16.234 13.969 1 86.62 93 VAL A C 1
ATOM 672 O O . VAL A 1 93 ? -2.389 15.539 13.062 1 86.62 93 VAL A O 1
ATOM 675 N N . GLY A 1 94 ? -4.121 16.156 14.531 1 85.25 94 GLY A N 1
ATOM 676 C CA . GLY A 1 94 ? -5.07 15.211 13.961 1 85.25 94 GLY A CA 1
ATOM 677 C C . GLY A 1 94 ? -4.547 13.789 13.93 1 85.25 94 GLY A C 1
ATOM 678 O O . GLY A 1 94 ? -4.016 13.289 14.922 1 85.25 94 GLY A O 1
ATOM 679 N N . ARG A 1 95 ? -4.836 13.156 12.867 1 86.44 95 ARG A N 1
ATOM 680 C CA . ARG A 1 95 ? -4.434 11.773 12.633 1 86.44 95 ARG A CA 1
ATOM 681 C C . ARG A 1 95 ? -3.148 11.711 11.812 1 86.44 95 ARG A C 1
ATOM 683 O O . ARG A 1 95 ? -3.004 10.852 10.938 1 86.44 95 ARG A O 1
ATOM 690 N N . MET A 1 96 ? -2.299 12.672 12.055 1 88.44 96 MET A N 1
ATOM 691 C CA . MET A 1 96 ? -1.083 12.82 11.258 1 88.44 96 MET A CA 1
ATOM 692 C C . MET A 1 96 ? -0.256 11.539 11.289 1 88.44 96 MET A C 1
ATOM 694 O O . MET A 1 96 ? 0.222 11.078 10.25 1 88.44 96 MET A O 1
ATOM 698 N N . GLY A 1 97 ? -0.096 10.93 12.523 1 90.44 97 GLY A N 1
ATOM 699 C CA . GLY A 1 97 ? 0.652 9.688 12.625 1 90.44 97 GLY A CA 1
ATOM 700 C C . GLY A 1 97 ? 0.093 8.578 11.758 1 90.44 97 GLY A C 1
ATOM 701 O O . GLY A 1 97 ? 0.844 7.887 11.07 1 90.44 97 GLY A O 1
ATOM 702 N N . GLU A 1 98 ? -1.199 8.5 11.789 1 93.25 98 GLU A N 1
ATOM 703 C CA . GLU A 1 98 ? -1.877 7.488 10.977 1 93.25 98 GLU A CA 1
ATOM 704 C C . GLU A 1 98 ? -1.703 7.766 9.484 1 93.25 98 GLU A C 1
ATOM 706 O O . GLU A 1 98 ? -1.482 6.844 8.703 1 93.25 98 GLU A O 1
ATOM 711 N N . ARG A 1 99 ? -1.786 8.992 9.172 1 93.56 99 ARG A N 1
ATOM 712 C CA . ARG A 1 99 ? -1.651 9.375 7.77 1 93.56 99 ARG A CA 1
ATOM 713 C C . ARG A 1 99 ? -0.24 9.109 7.262 1 93.56 99 ARG A C 1
ATOM 715 O O . ARG A 1 99 ? -0.061 8.547 6.176 1 93.56 99 ARG A O 1
ATOM 722 N N . ILE A 1 100 ? 0.718 9.453 8.016 1 95.94 100 ILE A N 1
ATOM 723 C CA . ILE A 1 100 ? 2.102 9.266 7.598 1 95.94 100 ILE A CA 1
ATOM 724 C C . ILE A 1 100 ? 2.43 7.777 7.543 1 95.94 100 ILE A C 1
ATOM 726 O O . ILE A 1 100 ? 3.135 7.324 6.641 1 95.94 100 ILE A O 1
ATOM 730 N N . ALA A 1 101 ? 1.906 7.012 8.508 1 97.56 101 ALA A N 1
ATOM 731 C CA . ALA A 1 101 ? 2.104 5.566 8.492 1 97.56 101 ALA A CA 1
ATOM 732 C C . ALA A 1 101 ? 1.523 4.949 7.219 1 97.56 101 ALA A C 1
ATOM 734 O O . ALA A 1 101 ? 2.182 4.145 6.555 1 97.56 101 ALA A O 1
ATOM 735 N N . GLN A 1 102 ? 0.307 5.328 6.891 1 97.62 102 GLN A N 1
ATOM 736 C CA . GLN A 1 102 ? -0.317 4.844 5.664 1 97.62 102 GLN A CA 1
ATOM 737 C C . GLN A 1 102 ? 0.489 5.258 4.438 1 97.62 102 GLN A C 1
ATOM 739 O O . GLN A 1 102 ? 0.646 4.473 3.496 1 97.62 102 GLN A O 1
ATOM 744 N N . TYR A 1 103 ? 0.935 6.477 4.477 1 97.56 103 TYR A N 1
ATOM 745 C CA . TYR A 1 103 ? 1.758 6.973 3.381 1 97.56 103 TYR A CA 1
ATOM 746 C C . TYR A 1 103 ? 2.971 6.078 3.16 1 97.56 103 TYR A C 1
ATOM 748 O O . TYR A 1 103 ? 3.217 5.617 2.041 1 97.56 103 TYR A O 1
ATOM 756 N N . VAL A 1 104 ? 3.707 5.793 4.164 1 98.62 104 VAL A N 1
ATOM 757 C CA . VAL A 1 104 ? 4.918 4.984 4.078 1 98.62 104 VAL A CA 1
ATOM 758 C C . VAL A 1 104 ? 4.57 3.584 3.574 1 98.62 104 VAL A C 1
ATOM 760 O O . VAL A 1 104 ? 5.168 3.096 2.613 1 98.62 104 VAL A O 1
ATOM 763 N N . LEU A 1 105 ? 3.566 2.973 4.156 1 98.62 105 LEU A N 1
ATOM 764 C CA . LEU A 1 105 ? 3.156 1.64 3.729 1 98.62 105 LEU A CA 1
ATOM 765 C C . LEU A 1 105 ? 2.711 1.651 2.27 1 98.62 105 LEU A C 1
ATOM 767 O O . LEU A 1 105 ? 3.021 0.728 1.514 1 98.62 105 LEU A O 1
ATOM 771 N N . GLY A 1 106 ? 1.93 2.678 1.924 1 98.25 106 GLY A N 1
ATOM 772 C CA . GLY A 1 106 ? 1.474 2.807 0.549 1 98.25 106 GLY A CA 1
ATOM 773 C C . GLY A 1 106 ? 2.605 2.787 -0.46 1 98.25 106 GLY A C 1
ATOM 774 O O . GLY A 1 106 ? 2.533 2.086 -1.47 1 98.25 106 GLY A O 1
ATOM 775 N N . TRP A 1 107 ? 3.625 3.533 -0.196 1 98.06 107 TRP A N 1
ATOM 776 C CA . TRP A 1 107 ? 4.738 3.602 -1.135 1 98.06 107 TRP A CA 1
ATOM 777 C C . TRP A 1 107 ? 5.57 2.324 -1.087 1 98.06 107 TRP A C 1
ATOM 779 O O . TRP A 1 107 ? 6.094 1.876 -2.111 1 98.06 107 TRP A O 1
ATOM 789 N N . VAL A 1 108 ? 5.738 1.688 0.103 1 98.19 108 VAL A N 1
ATOM 790 C CA . VAL A 1 108 ? 6.406 0.399 0.249 1 98.19 108 VAL A CA 1
ATOM 791 C C . VAL A 1 108 ? 5.703 -0.647 -0.613 1 98.19 108 VAL A C 1
ATOM 793 O O . VAL A 1 108 ? 6.344 -1.33 -1.417 1 98.19 108 VAL A O 1
ATOM 796 N N . LEU A 1 109 ? 4.398 -0.69 -0.497 1 98.19 109 LEU A N 1
ATOM 797 C CA . LEU A 1 109 ? 3.645 -1.705 -1.224 1 98.19 109 LEU A CA 1
ATOM 798 C C . LEU A 1 109 ? 3.586 -1.378 -2.711 1 98.19 109 LEU A C 1
ATOM 800 O O . LEU A 1 109 ? 3.58 -2.281 -3.551 1 98.19 109 LEU A O 1
ATOM 804 N N . ALA A 1 110 ? 3.484 -0.076 -3 1 97.31 110 ALA A N 1
ATOM 805 C CA . ALA A 1 110 ? 3.482 0.312 -4.406 1 97.31 110 ALA A CA 1
ATOM 806 C C . ALA A 1 110 ? 4.738 -0.193 -5.117 1 97.31 110 ALA A C 1
ATOM 808 O O . ALA A 1 110 ? 4.668 -0.652 -6.258 1 97.31 110 ALA A O 1
ATOM 809 N N . GLU A 1 111 ? 5.848 -0.115 -4.438 1 95.81 111 GLU A N 1
ATOM 810 C CA . GLU A 1 111 ? 7.098 -0.628 -4.988 1 95.81 111 GLU A CA 1
ATOM 811 C C . GLU A 1 111 ? 7.059 -2.148 -5.121 1 95.81 111 GLU A C 1
ATOM 813 O O . GLU A 1 111 ? 7.359 -2.691 -6.184 1 95.81 111 GLU A O 1
ATOM 818 N N . CYS A 1 112 ? 6.652 -2.828 -4.094 1 95.5 112 CYS A N 1
ATOM 819 C CA . CYS A 1 112 ? 6.68 -4.285 -4.043 1 95.5 112 CYS A CA 1
ATOM 820 C C . CYS A 1 112 ? 5.703 -4.883 -5.047 1 95.5 112 CYS A C 1
ATOM 822 O O . CYS A 1 112 ? 5.898 -6.008 -5.516 1 95.5 112 CYS A O 1
ATOM 824 N N . GLN A 1 113 ? 4.684 -4.113 -5.391 1 95.06 113 GLN A N 1
ATOM 825 C CA . GLN A 1 113 ? 3.656 -4.609 -6.301 1 95.06 113 GLN A CA 1
ATOM 826 C C . GLN A 1 113 ? 3.836 -4.031 -7.703 1 95.06 113 GLN A C 1
ATOM 828 O O . GLN A 1 113 ? 2.977 -4.211 -8.57 1 95.06 113 GLN A O 1
ATOM 833 N N . SER A 1 114 ? 4.852 -3.27 -7.922 1 94.25 114 SER A N 1
ATOM 834 C CA . SER A 1 114 ? 5.172 -2.691 -9.219 1 94.25 114 SER A CA 1
ATOM 835 C C . SER A 1 114 ? 4.02 -1.847 -9.75 1 94.25 114 SER A C 1
ATOM 837 O O . SER A 1 114 ? 3.68 -1.918 -10.938 1 94.25 114 SER A O 1
ATOM 839 N N . VAL A 1 115 ? 3.424 -1.044 -8.891 1 94.88 115 VAL A N 1
ATOM 840 C CA . VAL A 1 115 ? 2.238 -0.266 -9.234 1 94.88 115 VAL A CA 1
ATOM 841 C C . VAL A 1 115 ? 2.57 0.715 -10.359 1 94.88 115 VAL A C 1
ATOM 843 O O . VAL A 1 115 ? 1.89 0.746 -11.383 1 94.88 115 VAL A O 1
ATOM 846 N N . PRO A 1 116 ? 3.695 1.53 -10.25 1 91.94 116 PRO A N 1
ATOM 847 C CA . PRO A 1 116 ? 4.004 2.439 -11.359 1 91.94 116 PRO A CA 1
ATOM 848 C C . PRO A 1 116 ? 4.277 1.705 -12.664 1 91.94 116 PRO A C 1
ATOM 850 O O . PRO A 1 116 ? 3.859 2.162 -13.734 1 91.94 116 PRO A O 1
ATOM 853 N N . GLU A 1 117 ? 4.906 0.532 -12.617 1 92.12 117 GLU A N 1
ATOM 854 C CA . GLU A 1 117 ? 5.266 -0.243 -13.797 1 92.12 117 GLU A CA 1
ATOM 855 C C . GLU A 1 117 ? 4.031 -0.833 -14.469 1 92.12 117 GLU A C 1
ATOM 857 O O . GLU A 1 117 ? 3.916 -0.813 -15.695 1 92.12 117 GLU A O 1
ATOM 862 N N . PHE A 1 118 ? 3.078 -1.314 -13.688 1 94.06 118 PHE A N 1
ATOM 863 C CA . PHE A 1 118 ? 1.848 -1.854 -14.258 1 94.06 118 PHE A CA 1
ATOM 864 C C . PHE A 1 118 ? 0.998 -0.742 -14.859 1 94.06 118 PHE A C 1
ATOM 866 O O . PHE A 1 118 ? 0.351 -0.938 -15.891 1 94.06 118 PHE A O 1
ATOM 873 N N . THR A 1 119 ? 0.967 0.422 -14.164 1 92.69 119 THR A N 1
ATOM 874 C CA . THR A 1 119 ? 0.243 1.566 -14.703 1 92.69 119 THR A CA 1
ATOM 875 C C . THR A 1 119 ? 0.805 1.969 -16.062 1 92.69 119 THR A C 1
ATOM 877 O O . THR A 1 119 ? 0.049 2.195 -17.016 1 92.69 119 THR A O 1
ATOM 880 N N . ALA A 1 120 ? 2.133 1.967 -16.141 1 90.31 120 ALA A N 1
ATOM 881 C CA . ALA A 1 120 ? 2.783 2.281 -17.406 1 90.31 120 ALA A CA 1
ATOM 882 C C . ALA A 1 120 ? 2.502 1.204 -18.453 1 90.31 120 ALA A C 1
ATOM 884 O O . ALA A 1 120 ? 2.273 1.512 -19.625 1 90.31 120 ALA A O 1
ATOM 885 N N . GLN A 1 121 ? 2.533 -0.043 -18.062 1 91.88 121 GLN A N 1
ATOM 886 C CA . GLN A 1 121 ? 2.27 -1.17 -18.953 1 91.88 121 GLN A CA 1
ATOM 887 C C . GLN A 1 121 ? 0.846 -1.115 -19.5 1 91.88 121 GLN A C 1
ATOM 889 O O . GLN A 1 121 ? 0.62 -1.386 -20.688 1 91.88 121 GLN A O 1
ATOM 894 N N . HIS A 1 122 ? -0.142 -0.814 -18.672 1 92.69 122 HIS A N 1
ATOM 895 C CA . HIS A 1 122 ? -1.526 -0.659 -19.109 1 92.69 122 HIS A CA 1
ATOM 896 C C . HIS A 1 122 ? -1.651 0.417 -20.172 1 92.69 122 HIS A C 1
ATOM 898 O O . HIS A 1 122 ? -2.314 0.21 -21.203 1 92.69 122 HIS A O 1
ATOM 904 N N . ALA A 1 123 ? -0.959 1.552 -19.969 1 91.56 123 ALA A N 1
ATOM 905 C CA . ALA A 1 123 ? -1.015 2.67 -20.906 1 91.56 123 ALA A CA 1
ATOM 906 C C . ALA A 1 123 ? -0.446 2.271 -22.266 1 91.56 123 ALA A C 1
ATOM 908 O O . ALA A 1 123 ? -0.863 2.799 -23.297 1 91.56 123 ALA A O 1
ATOM 909 N N . ARG A 1 124 ? 0.417 1.244 -22.312 1 94.12 124 ARG A N 1
ATOM 910 C CA . ARG A 1 124 ? 1.033 0.771 -23.547 1 94.12 124 ARG A CA 1
ATOM 911 C C . ARG A 1 124 ? 0.298 -0.448 -24.094 1 94.12 124 ARG A C 1
ATOM 913 O O . ARG A 1 124 ? 0.71 -1.028 -25.094 1 94.12 124 ARG A O 1
ATOM 920 N N . ALA A 1 125 ? -0.763 -0.863 -23.438 1 95.94 125 ALA A N 1
ATOM 921 C CA . ALA A 1 125 ? -1.549 -2.027 -23.844 1 95.94 125 ALA A CA 1
ATOM 922 C C . ALA A 1 125 ? -0.67 -3.27 -23.953 1 95.94 125 ALA A C 1
ATOM 924 O O . ALA A 1 125 ? -0.716 -3.979 -24.969 1 95.94 125 ALA A O 1
ATOM 925 N N . HIS A 1 126 ? 0.126 -3.469 -22.969 1 94.94 126 HIS A N 1
ATOM 926 C CA . HIS A 1 126 ? 1.095 -4.559 -22.969 1 94.94 126 HIS A CA 1
ATOM 927 C C . HIS A 1 126 ? 0.775 -5.57 -21.875 1 94.94 126 HIS A C 1
ATOM 929 O O . HIS A 1 126 ? 0.725 -5.215 -20.688 1 94.94 126 HIS A O 1
ATOM 935 N N . TRP A 1 127 ? 0.553 -6.824 -22.297 1 95.12 127 TRP A N 1
ATOM 936 C CA . TRP A 1 127 ? 0.236 -7.891 -21.344 1 95.12 127 TRP A CA 1
ATOM 937 C C . TRP A 1 127 ? 1.492 -8.664 -20.953 1 95.12 127 TRP A C 1
ATOM 939 O O . TRP A 1 127 ? 2 -9.469 -21.734 1 95.12 127 TRP A O 1
ATOM 949 N N . GLU A 1 128 ? 1.946 -8.438 -19.75 1 92.5 128 GLU A N 1
ATOM 950 C CA . GLU A 1 128 ? 3.111 -9.133 -19.219 1 92.5 128 GLU A CA 1
ATOM 951 C C . GLU A 1 128 ? 3.086 -9.164 -17.688 1 92.5 128 GLU A C 1
ATOM 953 O O . GLU A 1 128 ? 2.748 -8.164 -17.047 1 92.5 128 GLU A O 1
ATOM 958 N N . ARG A 1 129 ? 3.418 -10.258 -17.141 1 89.62 129 ARG A N 1
ATOM 959 C CA . ARG A 1 129 ? 3.553 -10.359 -15.695 1 89.62 129 ARG A CA 1
ATOM 960 C C . ARG A 1 129 ? 4.832 -9.68 -15.219 1 89.62 129 ARG A C 1
ATOM 962 O O . ARG A 1 129 ? 5.871 -9.766 -15.875 1 89.62 129 ARG A O 1
ATOM 969 N N . LEU A 1 130 ? 4.773 -8.977 -14.133 1 88 130 LEU A N 1
ATOM 970 C CA . LEU A 1 130 ? 5.934 -8.336 -13.531 1 88 130 LEU A CA 1
ATOM 971 C C . LEU A 1 130 ? 6.254 -8.953 -12.172 1 88 130 LEU A C 1
ATOM 973 O O . LEU A 1 130 ? 5.352 -9.414 -11.469 1 88 130 LEU A O 1
ATOM 977 N N . PRO A 1 131 ? 7.562 -8.992 -11.828 1 80.19 131 PRO A N 1
ATOM 978 C CA . PRO A 1 131 ? 7.949 -9.523 -10.516 1 80.19 131 PRO A CA 1
ATOM 979 C C . PRO A 1 131 ? 7.367 -8.711 -9.359 1 80.19 131 PRO A C 1
ATOM 981 O O . PRO A 1 131 ? 7.25 -7.488 -9.453 1 80.19 131 PRO A O 1
ATOM 984 N N . THR A 1 132 ? 6.887 -9.367 -8.336 1 87.19 132 THR A N 1
ATOM 985 C CA . THR A 1 132 ? 6.43 -8.766 -7.09 1 87.19 132 THR A CA 1
ATOM 986 C C . THR A 1 132 ? 7.148 -9.391 -5.895 1 87.19 132 THR A C 1
ATOM 988 O O . THR A 1 132 ? 7.797 -10.43 -6.023 1 87.19 132 THR A O 1
ATOM 991 N N . GLU A 1 133 ? 7.172 -8.672 -4.836 1 89.75 133 GLU A N 1
ATOM 992 C CA . GLU A 1 133 ? 7.875 -9.109 -3.631 1 89.75 133 GLU A CA 1
ATOM 993 C C . GLU A 1 133 ? 6.977 -9 -2.4 1 89.75 133 GLU A C 1
ATOM 995 O O . GLU A 1 133 ? 6.281 -8 -2.215 1 89.75 133 GLU A O 1
ATOM 1000 N N . LEU A 1 134 ? 6.953 -10.047 -1.611 1 93.56 134 LEU A N 1
ATOM 1001 C CA . LEU A 1 134 ? 6.23 -9.977 -0.347 1 93.56 134 LEU A CA 1
ATOM 1002 C C . LEU A 1 134 ? 6.973 -9.109 0.662 1 93.56 134 LEU A C 1
ATOM 1004 O O . LEU A 1 134 ? 8.195 -9.227 0.809 1 93.56 134 LEU A O 1
ATOM 1008 N N . VAL A 1 135 ? 6.238 -8.258 1.352 1 96.81 135 VAL A N 1
ATOM 1009 C CA . VAL A 1 135 ? 6.883 -7.43 2.365 1 96.81 135 VAL A CA 1
ATOM 1010 C C . VAL A 1 135 ? 7.09 -8.242 3.641 1 96.81 135 VAL A C 1
ATOM 1012 O O . VAL A 1 135 ? 7.996 -7.953 4.426 1 96.81 135 VAL A O 1
ATOM 1015 N N . ALA A 1 136 ? 6.211 -9.195 3.838 1 95 136 ALA A N 1
ATOM 1016 C CA . ALA A 1 136 ? 6.289 -10.016 5.047 1 95 136 ALA A CA 1
ATOM 1017 C C . ALA A 1 136 ? 7.645 -10.703 5.156 1 95 136 ALA A C 1
ATOM 1019 O O . ALA A 1 136 ? 8.133 -11.289 4.188 1 95 136 ALA A O 1
ATOM 1020 N N . GLY A 1 137 ? 8.234 -10.555 6.32 1 94.88 137 GLY A N 1
ATOM 1021 C CA . GLY A 1 137 ? 9.516 -11.188 6.578 1 94.88 137 GLY A CA 1
ATOM 1022 C C . GLY A 1 137 ? 10.695 -10.281 6.305 1 94.88 137 GLY A C 1
ATOM 1023 O O . GLY A 1 137 ? 11.82 -10.562 6.727 1 94.88 137 GLY A O 1
ATOM 1024 N N . GLN A 1 138 ? 10.484 -9.203 5.566 1 96.81 138 GLN A N 1
ATOM 1025 C CA . GLN A 1 138 ? 11.555 -8.242 5.297 1 96.81 138 GLN A CA 1
ATOM 1026 C C . GLN A 1 138 ? 11.766 -7.312 6.488 1 96.81 138 GLN A C 1
ATOM 1028 O O . GLN A 1 138 ? 11.008 -7.355 7.457 1 96.81 138 GLN A O 1
ATOM 1033 N N . THR A 1 139 ? 12.805 -6.457 6.43 1 98.31 139 THR A N 1
ATOM 1034 C CA . THR A 1 139 ? 13.164 -5.605 7.562 1 98.31 139 THR A CA 1
ATOM 1035 C C . THR A 1 139 ? 13.102 -4.133 7.172 1 98.31 139 THR A C 1
ATOM 1037 O O . THR A 1 139 ? 13.609 -3.742 6.121 1 98.31 139 THR A O 1
ATOM 1040 N N . ALA A 1 140 ? 12.469 -3.379 7.984 1 98.69 140 ALA A N 1
ATOM 1041 C CA . ALA A 1 140 ? 12.477 -1.922 7.879 1 98.69 140 ALA A CA 1
ATOM 1042 C C . ALA A 1 140 ? 13.195 -1.288 9.062 1 98.69 140 ALA A C 1
ATOM 1044 O O . ALA A 1 140 ? 12.922 -1.62 10.219 1 98.69 140 ALA A O 1
ATOM 1045 N N . LEU A 1 141 ? 14.164 -0.486 8.75 1 98.62 141 LEU A N 1
ATOM 1046 C CA . LEU A 1 141 ? 14.836 0.345 9.742 1 98.62 141 LEU A CA 1
ATOM 1047 C C . LEU A 1 141 ? 14.188 1.724 9.82 1 98.62 141 LEU A C 1
ATOM 1049 O O . LEU A 1 141 ? 14.195 2.475 8.844 1 98.62 141 LEU A O 1
ATOM 1053 N N . VAL A 1 142 ? 13.594 2.061 10.992 1 98.56 142 VAL A N 1
ATOM 1054 C CA . VAL A 1 142 ? 12.859 3.307 11.164 1 98.56 142 VAL A CA 1
ATOM 1055 C C . VAL A 1 142 ? 13.625 4.246 12.086 1 98.56 142 VAL A C 1
ATOM 1057 O O . VAL A 1 142 ? 13.812 3.945 13.273 1 98.56 142 VAL A O 1
ATOM 1060 N N . TYR A 1 143 ? 14.086 5.344 11.531 1 98.19 143 TYR A N 1
ATOM 1061 C CA . TYR A 1 143 ? 14.789 6.352 12.32 1 98.19 143 TYR A CA 1
ATOM 1062 C C . TYR A 1 143 ? 13.805 7.328 12.953 1 98.19 143 TYR A C 1
ATOM 1064 O O . TYR A 1 143 ? 13.078 8.031 12.25 1 98.19 143 TYR A O 1
ATOM 1072 N N . GLY A 1 144 ? 13.828 7.461 14.234 1 95.56 144 GLY A N 1
ATOM 1073 C CA . GLY A 1 144 ? 12.812 8.156 15.016 1 95.56 144 GLY A CA 1
ATOM 1074 C C . GLY A 1 144 ? 11.812 7.211 15.664 1 95.56 144 GLY A C 1
ATOM 1075 O O . GLY A 1 144 ? 11.039 6.551 14.969 1 95.56 144 GLY A O 1
ATOM 1076 N N . THR A 1 145 ? 11.805 7.176 16.984 1 94.06 145 THR A N 1
ATOM 1077 C CA . THR A 1 145 ? 10.969 6.199 17.672 1 94.06 145 THR A CA 1
ATOM 1078 C C . THR A 1 145 ? 9.852 6.891 18.453 1 94.06 145 THR A C 1
ATOM 1080 O O . THR A 1 145 ? 9.344 6.34 19.438 1 94.06 145 THR A O 1
ATOM 1083 N N . GLY A 1 146 ? 9.562 8.109 18.031 1 89.56 146 GLY A N 1
ATOM 1084 C CA . GLY A 1 146 ? 8.453 8.844 18.625 1 89.56 146 GLY A CA 1
ATOM 1085 C C . GLY A 1 146 ? 7.102 8.43 18.062 1 89.56 146 GLY A C 1
ATOM 1086 O O . GLY A 1 146 ? 6.93 7.297 17.625 1 89.56 146 GLY A O 1
ATOM 1087 N N . ARG A 1 147 ? 6.156 9.32 18.156 1 86.06 147 ARG A N 1
ATOM 1088 C CA . ARG A 1 147 ? 4.77 9.047 17.781 1 86.06 147 ARG A CA 1
ATOM 1089 C C . ARG A 1 147 ? 4.656 8.641 16.328 1 86.06 147 ARG A C 1
ATOM 1091 O O . ARG A 1 147 ? 4.016 7.633 16 1 86.06 147 ARG A O 1
ATOM 1098 N N . ILE A 1 148 ? 5.277 9.414 15.461 1 91.81 148 ILE A N 1
ATOM 1099 C CA . ILE A 1 148 ? 5.188 9.148 14.031 1 91.81 148 ILE A CA 1
ATOM 1100 C C . ILE A 1 148 ? 5.926 7.859 13.695 1 91.81 148 ILE A C 1
ATOM 1102 O O . ILE A 1 148 ? 5.387 6.988 13.008 1 91.81 148 ILE A O 1
ATOM 1106 N N . GLY A 1 149 ? 7.145 7.738 14.203 1 95.56 149 GLY A N 1
ATOM 1107 C CA . GLY A 1 149 ? 7.91 6.523 13.977 1 95.56 149 GLY A CA 1
ATOM 1108 C C . GLY A 1 149 ? 7.211 5.273 14.477 1 95.56 149 GLY A C 1
ATOM 1109 O O . GLY A 1 149 ? 7.203 4.246 13.797 1 95.56 149 GLY A O 1
ATOM 1110 N N . GLY A 1 150 ? 6.648 5.406 15.641 1 95.81 150 GLY A N 1
ATOM 1111 C CA . GLY A 1 150 ? 5.902 4.293 16.203 1 95.81 150 GLY A CA 1
ATOM 1112 C C . GLY A 1 150 ? 4.707 3.887 15.359 1 95.81 150 GLY A C 1
ATOM 1113 O O . GLY A 1 150 ? 4.449 2.697 15.172 1 95.81 150 GLY A O 1
ATOM 1114 N N . ALA A 1 151 ? 3.969 4.848 14.883 1 95.69 151 ALA A N 1
ATOM 1115 C CA . ALA A 1 151 ? 2.82 4.57 14.023 1 95.69 151 ALA A CA 1
ATOM 1116 C C . ALA A 1 151 ? 3.252 3.867 12.734 1 95.69 151 ALA A C 1
ATOM 1118 O O . ALA A 1 151 ? 2.625 2.895 12.312 1 95.69 151 ALA A O 1
ATOM 1119 N N . VAL A 1 152 ? 4.363 4.32 12.156 1 98.06 152 VAL A N 1
ATOM 1120 C CA . VAL A 1 152 ? 4.902 3.73 10.938 1 98.06 152 VAL A CA 1
ATOM 1121 C C . VAL A 1 152 ? 5.324 2.289 11.203 1 98.06 152 VAL A C 1
ATOM 1123 O O . VAL A 1 152 ? 4.918 1.372 10.484 1 98.06 152 VAL A O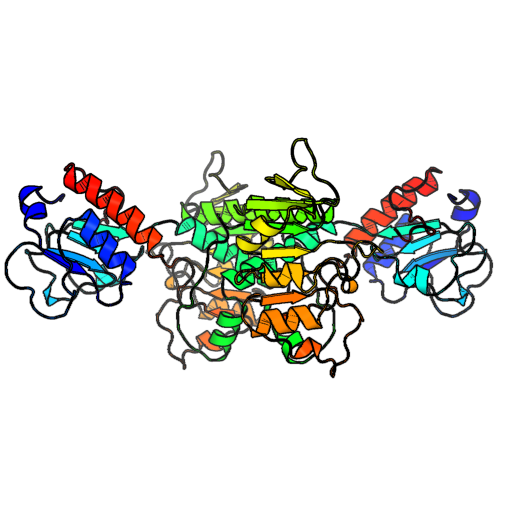 1
ATOM 1126 N N . ALA A 1 153 ? 6.074 2.111 12.258 1 98.19 153 ALA A N 1
ATOM 1127 C CA . ALA A 1 153 ? 6.562 0.783 12.617 1 98.19 153 ALA A CA 1
ATOM 1128 C C . ALA A 1 153 ? 5.402 -0.17 12.898 1 98.19 153 ALA A C 1
ATOM 1130 O O . ALA A 1 153 ? 5.414 -1.319 12.453 1 98.19 153 ALA A O 1
ATOM 1131 N N . GLY A 1 154 ? 4.453 0.306 13.625 1 97.62 154 GLY A N 1
ATOM 1132 C CA . GLY A 1 154 ? 3.305 -0.518 13.969 1 97.62 154 GLY A CA 1
ATOM 1133 C C . GLY A 1 154 ? 2.545 -1.015 12.75 1 97.62 154 GLY A C 1
ATOM 1134 O O . GLY A 1 154 ? 2.195 -2.195 12.672 1 97.62 154 GLY A O 1
ATOM 1135 N N . LEU A 1 155 ? 2.271 -0.146 11.836 1 97.75 155 LEU A N 1
ATOM 1136 C CA . LEU A 1 155 ? 1.52 -0.522 10.648 1 97.75 155 LEU A CA 1
ATOM 1137 C C . LEU A 1 155 ? 2.316 -1.497 9.789 1 97.75 155 LEU A C 1
ATOM 1139 O O . LEU A 1 155 ? 1.768 -2.477 9.281 1 97.75 155 LEU A O 1
ATOM 1143 N N . LEU A 1 156 ? 3.635 -1.256 9.617 1 98.19 156 LEU A N 1
ATOM 1144 C CA . LEU A 1 156 ? 4.496 -2.17 8.875 1 98.19 156 LEU A CA 1
ATOM 1145 C C . LEU A 1 156 ? 4.527 -3.545 9.531 1 98.19 156 LEU A C 1
ATOM 1147 O O . LEU A 1 156 ? 4.434 -4.566 8.852 1 98.19 156 LEU A O 1
ATOM 1151 N N . ARG A 1 157 ? 4.621 -3.545 10.836 1 97.25 157 ARG A N 1
ATOM 1152 C CA . ARG A 1 157 ? 4.629 -4.801 11.578 1 97.25 157 ARG A CA 1
ATOM 1153 C C . ARG A 1 157 ? 3.326 -5.562 11.383 1 97.25 157 ARG A C 1
ATOM 1155 O O . ARG A 1 157 ? 3.33 -6.793 11.273 1 97.25 157 ARG A O 1
ATOM 1162 N N . GLY A 1 158 ? 2.244 -4.863 11.352 1 95.31 158 GLY A N 1
ATOM 1163 C CA . GLY A 1 158 ? 0.95 -5.473 11.086 1 95.31 158 GLY A CA 1
ATOM 1164 C C . GLY A 1 158 ? 0.891 -6.191 9.75 1 95.31 158 GLY A C 1
ATOM 1165 O O . GLY A 1 158 ? 0.054 -7.078 9.555 1 95.31 158 GLY A O 1
ATOM 1166 N N . CYS A 1 159 ? 1.812 -5.844 8.836 1 96.75 159 CYS A N 1
ATOM 1167 C CA . CYS A 1 159 ? 1.888 -6.492 7.531 1 96.75 159 CYS A CA 1
ATOM 1168 C C . CYS A 1 159 ? 2.99 -7.543 7.508 1 96.75 159 CYS A C 1
ATOM 1170 O O . CYS A 1 159 ? 3.332 -8.062 6.445 1 96.75 159 CYS A O 1
ATOM 1172 N N . GLY A 1 160 ? 3.609 -7.77 8.664 1 96 160 GLY A N 1
ATOM 1173 C CA . GLY A 1 160 ? 4.59 -8.836 8.773 1 96 160 GLY A CA 1
ATOM 1174 C C . GLY A 1 160 ? 6.016 -8.367 8.555 1 96 160 GLY A C 1
ATOM 1175 O O . GLY A 1 160 ? 6.926 -9.18 8.383 1 96 160 GLY A O 1
ATOM 1176 N N . VAL A 1 161 ? 6.242 -7.09 8.516 1 97.88 161 VAL A N 1
ATOM 1177 C CA . VAL A 1 161 ? 7.582 -6.531 8.352 1 97.88 161 VAL A CA 1
ATOM 1178 C C . VAL A 1 161 ? 8.289 -6.484 9.703 1 97.88 161 VAL A C 1
ATOM 1180 O O . VAL A 1 161 ? 7.691 -6.098 10.711 1 97.88 161 VAL A O 1
ATOM 1183 N N . ARG A 1 162 ? 9.5 -6.941 9.758 1 97.81 162 ARG A N 1
ATOM 1184 C CA . ARG A 1 162 ? 10.32 -6.742 10.945 1 97.81 162 ARG A CA 1
ATOM 1185 C C . ARG A 1 162 ? 10.758 -5.289 11.07 1 97.81 162 ARG A C 1
ATOM 1187 O O . ARG A 1 162 ? 11.344 -4.727 10.141 1 97.81 162 ARG A O 1
ATOM 1194 N N . THR A 1 163 ? 10.453 -4.652 12.18 1 98.31 163 THR A N 1
ATOM 1195 C CA . THR A 1 163 ? 10.734 -3.232 12.344 1 98.31 163 THR A CA 1
ATOM 1196 C C . THR A 1 163 ? 11.805 -3.014 13.406 1 98.31 163 THR A C 1
ATOM 1198 O O . THR A 1 163 ? 11.656 -3.449 14.547 1 98.31 163 THR A O 1
ATOM 1201 N N . VAL A 1 164 ? 12.883 -2.352 13.07 1 97.44 164 VAL A N 1
ATOM 1202 C CA . VAL A 1 164 ? 13.953 -1.946 13.977 1 97.44 164 VAL A CA 1
ATOM 1203 C C . VAL A 1 164 ? 13.984 -0.424 14.094 1 97.44 164 VAL A C 1
ATOM 1205 O O . VAL A 1 164 ? 14.141 0.28 13.094 1 97.44 164 VAL A O 1
ATOM 1208 N N . GLY A 1 165 ? 13.773 0.047 15.258 1 97.31 165 GLY A N 1
ATOM 1209 C CA . GLY A 1 165 ? 13.844 1.479 15.5 1 97.31 165 GLY A CA 1
ATOM 1210 C C . GLY A 1 165 ? 15.234 1.962 15.852 1 97.31 165 GLY A C 1
ATOM 1211 O O . GLY A 1 165 ? 15.992 1.263 16.531 1 97.31 165 GLY A O 1
ATOM 1212 N N . VAL A 1 166 ? 15.562 3.117 15.391 1 96.88 166 VAL A N 1
ATOM 1213 C CA . VAL A 1 166 ? 16.828 3.76 15.742 1 96.88 166 VAL A CA 1
ATOM 1214 C C . VAL A 1 166 ? 16.562 5.043 16.516 1 96.88 166 VAL A C 1
ATOM 1216 O O . VAL A 1 166 ? 15.938 5.977 16 1 96.88 166 VAL A O 1
ATOM 1219 N N . ALA A 1 167 ? 16.953 5.09 17.703 1 94.06 167 ALA A N 1
ATOM 1220 C CA . ALA A 1 167 ? 16.844 6.25 18.578 1 94.06 167 ALA A CA 1
ATOM 1221 C C . ALA A 1 167 ? 18.219 6.871 18.844 1 94.06 167 ALA A C 1
ATOM 1223 O O . ALA A 1 167 ? 19.234 6.379 18.344 1 94.06 167 ALA A O 1
ATOM 1224 N N . ARG A 1 168 ? 18.203 8.062 19.516 1 88.56 168 ARG A N 1
ATOM 1225 C CA . ARG A 1 168 ? 19.453 8.703 19.875 1 88.56 168 ARG A CA 1
ATOM 1226 C C . ARG A 1 168 ? 20.312 7.781 20.734 1 88.56 168 ARG A C 1
ATOM 1228 O O . ARG A 1 168 ? 21.516 7.637 20.484 1 88.56 168 ARG A O 1
ATOM 1235 N N . THR A 1 169 ? 19.594 7.203 21.734 1 81.94 169 THR A N 1
ATOM 1236 C CA . THR A 1 169 ? 20.281 6.258 22.609 1 81.94 169 THR A CA 1
ATOM 1237 C C . THR A 1 169 ? 19.531 4.93 22.656 1 81.94 169 THR A C 1
ATOM 1239 O O . THR A 1 169 ? 18.312 4.895 22.484 1 81.94 169 THR A O 1
ATOM 1242 N N . ALA A 1 170 ? 20.297 3.887 22.812 1 76.25 170 ALA A N 1
ATOM 1243 C CA . ALA A 1 170 ? 19.703 2.559 22.906 1 76.25 170 ALA A CA 1
ATOM 1244 C C . ALA A 1 170 ? 18.781 2.461 24.125 1 76.25 170 ALA A C 1
ATOM 1246 O O . ALA A 1 170 ? 19.047 3.084 25.156 1 76.25 170 ALA A O 1
ATOM 1247 N N . ARG A 1 171 ? 17.672 1.855 23.891 1 73.88 171 ARG A N 1
ATOM 1248 C CA . ARG A 1 171 ? 16.766 1.647 25.016 1 73.88 171 ARG A CA 1
ATOM 1249 C C . ARG A 1 171 ? 16.922 0.245 25.594 1 73.88 171 ARG A C 1
ATOM 1251 O O . ARG A 1 171 ? 17.062 -0.727 24.844 1 73.88 171 ARG A O 1
ATOM 1258 N N . THR A 1 172 ? 17.172 0.032 26.844 1 71.62 172 THR A N 1
ATOM 1259 C CA . THR A 1 172 ? 17.375 -1.235 27.531 1 71.62 172 THR A CA 1
ATOM 1260 C C . THR A 1 172 ? 16.031 -1.918 27.812 1 71.62 172 THR A C 1
ATOM 1262 O O . THR A 1 172 ? 15.977 -3.139 27.984 1 71.62 172 THR A O 1
ATOM 1265 N N . GLY A 1 173 ? 14.945 -1.349 27.578 1 76.94 173 GLY A N 1
ATOM 1266 C CA . GLY A 1 173 ? 13.641 -1.903 27.906 1 76.94 173 GLY A CA 1
ATOM 1267 C C . GLY A 1 173 ? 12.859 -2.355 26.672 1 76.94 173 GLY A C 1
ATOM 1268 O O . GLY A 1 173 ? 13.43 -2.502 25.594 1 76.94 173 GLY A O 1
ATOM 1269 N N . PRO A 1 174 ? 11.727 -2.975 27.031 1 85.31 174 PRO A N 1
ATOM 1270 C CA . PRO A 1 174 ? 10.859 -3.359 25.906 1 85.31 174 PRO A CA 1
ATOM 1271 C C . PRO A 1 174 ? 10.711 -2.25 24.875 1 85.31 174 PRO A C 1
ATOM 1273 O O . PRO A 1 174 ? 10.672 -1.068 25.219 1 85.31 174 PRO A O 1
ATOM 1276 N N . PRO A 1 175 ? 10.82 -2.629 23.719 1 86.38 175 PRO A N 1
ATOM 1277 C CA . PRO A 1 175 ? 10.68 -1.604 22.672 1 86.38 175 PRO A CA 1
ATOM 1278 C C . PRO A 1 175 ? 9.32 -0.919 22.703 1 86.38 175 PRO A C 1
ATOM 1280 O O . PRO A 1 175 ? 8.336 -1.512 23.156 1 86.38 175 PRO A O 1
ATOM 1283 N N . PRO A 1 176 ? 9.297 0.274 22.297 1 85.69 176 PRO A N 1
ATOM 1284 C CA . PRO A 1 176 ? 8.008 0.959 22.188 1 85.69 176 PRO A CA 1
ATOM 1285 C C . PRO A 1 176 ? 7.047 0.26 21.234 1 85.69 176 PRO A C 1
ATOM 1287 O O . PRO A 1 176 ? 7.473 -0.564 20.422 1 85.69 176 PRO A O 1
ATOM 1290 N N . PRO A 1 177 ? 5.797 0.572 21.391 1 85.81 177 PRO A N 1
ATOM 1291 C CA . PRO A 1 177 ? 4.809 -0.053 20.5 1 85.81 177 PRO A CA 1
ATOM 1292 C C . PRO A 1 177 ? 5.145 0.121 19.016 1 85.81 177 PRO A C 1
ATOM 1294 O O . PRO A 1 177 ? 5.605 1.19 18.609 1 85.81 177 PRO A O 1
ATOM 1297 N N . GLY A 1 178 ? 5.078 -1.035 18.297 1 91 178 GLY A N 1
ATOM 1298 C CA . GLY A 1 178 ? 5.293 -1.022 16.859 1 91 178 GLY A CA 1
ATOM 1299 C C . GLY A 1 178 ? 6.66 -1.545 16.453 1 91 178 GLY A C 1
ATOM 1300 O O . GLY A 1 178 ? 6.863 -1.95 15.305 1 91 178 GLY A O 1
ATOM 1301 N N . PHE A 1 179 ? 7.598 -1.478 17.422 1 95.25 179 PHE A N 1
ATOM 1302 C CA . PHE A 1 179 ? 8.953 -1.879 17.078 1 95.25 179 PHE A CA 1
ATOM 1303 C C . PHE A 1 179 ? 9.258 -3.275 17.594 1 95.25 179 PHE A C 1
ATOM 1305 O O . PHE A 1 179 ? 8.867 -3.619 18.719 1 95.25 179 PHE A O 1
ATOM 1312 N N . ASP A 1 180 ? 9.938 -4.098 16.828 1 95.12 180 ASP A N 1
ATOM 1313 C CA . ASP A 1 180 ? 10.461 -5.379 17.297 1 95.12 180 ASP A CA 1
ATOM 1314 C C . ASP A 1 180 ? 11.711 -5.18 18.156 1 95.12 180 ASP A C 1
ATOM 1316 O O . ASP A 1 180 ? 11.938 -5.938 19.109 1 95.12 180 ASP A O 1
ATOM 1320 N N . ARG A 1 181 ? 12.461 -4.16 17.766 1 93.56 181 ARG A N 1
ATOM 1321 C CA . ARG A 1 181 ? 13.68 -3.809 18.484 1 93.56 181 ARG A CA 1
ATOM 1322 C C . ARG A 1 181 ? 14.023 -2.334 18.281 1 93.56 181 ARG A C 1
ATOM 1324 O O . ARG A 1 181 ? 13.625 -1.728 17.281 1 93.56 181 ARG A O 1
ATOM 1331 N N . VAL A 1 182 ? 14.703 -1.746 19.25 1 95.62 182 VAL A N 1
ATOM 1332 C CA . VAL A 1 182 ? 15.18 -0.37 19.156 1 95.62 182 VAL A CA 1
ATOM 1333 C C . VAL A 1 182 ? 16.656 -0.31 19.516 1 95.62 182 VAL A C 1
ATOM 1335 O O . VAL A 1 182 ? 17.078 -0.858 20.531 1 95.62 182 VAL A O 1
ATOM 1338 N N . ILE A 1 183 ? 17.391 0.329 18.688 1 95.31 183 ILE A N 1
ATOM 1339 C CA . ILE A 1 183 ? 18.828 0.446 18.906 1 95.31 183 ILE A CA 1
ATOM 1340 C C . ILE A 1 183 ? 19.234 1.919 18.906 1 95.31 183 ILE A C 1
ATOM 1342 O O . ILE A 1 183 ? 18.438 2.789 18.562 1 95.31 183 ILE A O 1
ATOM 1346 N N . GLY A 1 184 ? 20.484 2.115 19.266 1 94.69 184 GLY A N 1
ATOM 1347 C CA . GLY A 1 184 ? 21.031 3.459 19.172 1 94.69 184 GLY A CA 1
ATOM 1348 C C . GLY A 1 184 ? 21.625 3.77 17.812 1 94.69 184 GLY A C 1
ATOM 1349 O O . GLY A 1 184 ? 22.062 2.861 17.094 1 94.69 184 GLY A O 1
ATOM 1350 N N . ALA A 1 185 ? 21.672 5.047 17.516 1 93.69 185 ALA A N 1
ATOM 1351 C CA . ALA A 1 185 ? 22.156 5.488 16.203 1 93.69 185 ALA A CA 1
ATOM 1352 C C . ALA A 1 185 ? 23.594 5.043 15.977 1 93.69 185 ALA A C 1
ATOM 1354 O O . ALA A 1 185 ? 24 4.801 14.836 1 93.69 185 ALA A O 1
ATOM 1355 N N . GLU A 1 186 ? 24.328 4.863 17.031 1 91.69 186 GLU A N 1
ATOM 1356 C CA . GLU A 1 186 ? 25.734 4.492 16.906 1 91.69 186 GLU A CA 1
ATOM 1357 C C . GLU A 1 186 ? 25.875 3.012 16.578 1 91.69 186 GLU A C 1
ATOM 1359 O O . GLU A 1 186 ? 26.969 2.568 16.172 1 91.69 186 GLU A O 1
ATOM 1364 N N . GLU A 1 187 ? 24.859 2.322 16.594 1 91.62 187 GLU A N 1
ATOM 1365 C CA . GLU A 1 187 ? 24.922 0.876 16.406 1 91.62 187 GLU A CA 1
ATOM 1366 C C . GLU A 1 187 ? 24.156 0.458 15.148 1 91.62 187 GLU A C 1
ATOM 1368 O O . GLU A 1 187 ? 23.812 -0.712 14.984 1 91.62 187 GLU A O 1
ATOM 1373 N N . ASP A 1 188 ? 23.938 1.357 14.188 1 94.5 188 ASP A N 1
ATOM 1374 C CA . ASP A 1 188 ? 22.984 1.05 13.125 1 94.5 188 ASP A CA 1
ATOM 1375 C C . ASP A 1 188 ? 23.672 0.45 11.906 1 94.5 188 ASP A C 1
ATOM 1377 O O . ASP A 1 188 ? 23.016 0.014 10.961 1 94.5 188 ASP A O 1
ATOM 1381 N N . ALA A 1 189 ? 25 0.282 11.914 1 93.06 189 ALA A N 1
ATOM 1382 C CA . ALA A 1 189 ? 25.75 -0.159 10.742 1 93.06 189 ALA A CA 1
ATOM 1383 C C . ALA A 1 189 ? 25.328 -1.561 10.312 1 93.06 189 ALA A C 1
ATOM 1385 O O . ALA A 1 189 ? 25.047 -1.801 9.141 1 93.06 189 ALA A O 1
ATOM 1386 N N . GLY A 1 190 ? 25.297 -2.467 11.211 1 93.88 190 GLY A N 1
ATOM 1387 C CA . GLY A 1 190 ? 24.891 -3.834 10.922 1 93.88 190 GLY A CA 1
ATOM 1388 C C . GLY A 1 190 ? 23.469 -3.941 10.422 1 93.88 190 GLY A C 1
ATOM 1389 O O . GLY A 1 190 ? 23.172 -4.742 9.531 1 93.88 190 GLY A O 1
ATOM 1390 N N . GLU A 1 191 ? 22.562 -3.143 10.961 1 95.62 191 GLU A N 1
ATOM 1391 C CA . GLU A 1 191 ? 21.156 -3.164 10.57 1 95.62 191 GLU A CA 1
ATOM 1392 C C . GLU A 1 191 ? 20.969 -2.566 9.18 1 95.62 191 GLU A C 1
ATOM 1394 O O . GLU A 1 191 ? 20.078 -2.998 8.43 1 95.62 191 GLU A O 1
ATOM 1399 N N . LEU A 1 192 ? 21.797 -1.621 8.875 1 97.56 192 LEU A N 1
ATOM 1400 C CA . LEU A 1 192 ? 21.703 -0.973 7.574 1 97.56 192 LEU A CA 1
ATOM 1401 C C . LEU A 1 192 ? 21.984 -1.968 6.453 1 97.56 192 LEU A C 1
ATOM 1403 O O . LEU A 1 192 ? 21.328 -1.942 5.414 1 97.56 192 LEU A O 1
ATOM 1407 N N . VAL A 1 193 ? 22.859 -2.883 6.629 1 96.56 193 VAL A N 1
ATOM 1408 C CA . VAL A 1 193 ? 23.25 -3.873 5.633 1 96.56 193 VAL A CA 1
ATOM 1409 C C . VAL A 1 193 ? 22.078 -4.785 5.312 1 96.56 193 VAL A C 1
ATOM 1411 O O . VAL A 1 193 ? 21.875 -5.156 4.152 1 96.56 193 VAL A O 1
ATOM 1414 N N . GLY A 1 194 ? 21.297 -5.062 6.258 1 96.06 194 GLY A N 1
ATOM 1415 C CA . GLY A 1 194 ? 20.219 -6.027 6.098 1 96.06 194 GLY A CA 1
ATOM 1416 C C . GLY A 1 194 ? 18.875 -5.379 5.852 1 96.06 194 GLY A C 1
ATOM 1417 O O . GLY A 1 194 ? 17.875 -6.074 5.633 1 96.06 194 GLY A O 1
ATOM 1418 N N . ALA A 1 195 ? 18.797 -4.074 5.793 1 97.88 195 ALA A N 1
ATOM 1419 C CA . ALA A 1 195 ? 17.531 -3.373 5.688 1 97.88 195 ALA A CA 1
ATOM 1420 C C . ALA A 1 195 ? 16.984 -3.414 4.258 1 97.88 195 ALA A C 1
ATOM 1422 O O . ALA A 1 195 ? 17.734 -3.186 3.303 1 97.88 195 ALA A O 1
ATOM 1423 N N . ARG A 1 196 ? 15.711 -3.736 4.117 1 98.25 196 ARG A N 1
ATOM 1424 C CA . ARG A 1 196 ? 15.039 -3.609 2.828 1 98.25 196 ARG A CA 1
ATOM 1425 C C . ARG A 1 196 ? 14.508 -2.193 2.623 1 98.25 196 ARG A C 1
ATOM 1427 O O . ARG A 1 196 ? 14.477 -1.695 1.496 1 98.25 196 ARG A O 1
ATOM 1434 N N . TRP A 1 197 ? 14.133 -1.549 3.738 1 98.69 197 TRP A N 1
ATOM 1435 C CA . TRP A 1 197 ? 13.695 -0.157 3.746 1 98.69 197 TRP A CA 1
ATOM 1436 C C . TRP A 1 197 ? 14.359 0.619 4.875 1 98.69 197 TRP A C 1
ATOM 1438 O O . TRP A 1 197 ? 14.547 0.093 5.977 1 98.69 197 TRP A O 1
ATOM 1448 N N . VAL A 1 198 ? 14.758 1.816 4.609 1 98.81 198 VAL A N 1
ATOM 1449 C CA . VAL A 1 198 ? 15.18 2.814 5.59 1 98.81 198 VAL A CA 1
ATOM 1450 C C . VAL A 1 198 ? 14.211 3.996 5.57 1 98.81 198 VAL A C 1
ATOM 1452 O O . VAL A 1 198 ? 14.055 4.66 4.543 1 98.81 198 VAL A O 1
ATOM 1455 N N . ILE A 1 199 ? 13.531 4.199 6.684 1 98.81 199 ILE A N 1
ATOM 1456 C CA . ILE A 1 199 ? 12.492 5.215 6.789 1 98.81 199 ILE A CA 1
ATOM 1457 C C . ILE A 1 199 ? 12.906 6.277 7.805 1 98.81 199 ILE A C 1
ATOM 1459 O O . ILE A 1 199 ? 13.172 5.961 8.969 1 98.81 199 ILE A O 1
ATOM 1463 N N . SER A 1 200 ? 12.953 7.496 7.391 1 98.62 200 SER A N 1
ATOM 1464 C CA . SER A 1 200 ? 13.32 8.586 8.289 1 98.62 200 SER A CA 1
ATOM 1465 C C . SER A 1 200 ? 12.094 9.375 8.734 1 98.62 200 SER A C 1
ATOM 1467 O O . SER A 1 200 ? 11.32 9.852 7.895 1 98.62 200 SER A O 1
ATOM 1469 N N . THR A 1 201 ? 11.891 9.484 9.992 1 96.62 201 THR A N 1
ATOM 1470 C CA . THR A 1 201 ? 10.875 10.344 10.586 1 96.62 201 THR A CA 1
ATOM 1471 C C . THR A 1 201 ? 11.516 11.383 11.5 1 96.62 201 THR A C 1
ATOM 1473 O O . THR A 1 201 ? 10.875 11.875 12.43 1 96.62 201 THR A O 1
ATOM 1476 N N . LEU A 1 202 ? 12.758 11.75 11.258 1 94.81 202 LEU A N 1
ATOM 1477 C CA . LEU A 1 202 ? 13.562 12.547 12.172 1 94.81 202 LEU A CA 1
ATOM 1478 C C . LEU A 1 202 ? 13.195 14.023 12.07 1 94.81 202 LEU A C 1
ATOM 1480 O O . LEU A 1 202 ? 13 14.547 10.969 1 94.81 202 LEU A O 1
ATOM 1484 N N . PRO A 1 203 ? 13.156 14.656 13.188 1 87.5 203 PRO A N 1
ATOM 1485 C CA . PRO A 1 203 ? 13.109 16.125 13.164 1 87.5 203 PRO A CA 1
ATOM 1486 C C . PRO A 1 203 ? 14.453 16.75 12.797 1 87.5 203 PRO A C 1
ATOM 1488 O O . PRO A 1 203 ? 15.469 16.047 12.742 1 87.5 203 PRO A O 1
ATOM 1491 N N . LEU A 1 204 ? 14.406 17.969 12.484 1 86.94 204 LEU A N 1
ATOM 1492 C CA . LEU A 1 204 ? 15.648 18.672 12.203 1 86.94 204 LEU A CA 1
ATOM 1493 C C . LEU A 1 204 ? 16.203 19.344 13.453 1 86.94 204 LEU A C 1
ATOM 1495 O O . LEU A 1 204 ? 15.531 20.203 14.047 1 86.94 204 LEU A O 1
ATOM 1499 N N . THR A 1 205 ? 17.266 18.922 13.922 1 85.56 205 THR A N 1
ATOM 1500 C CA . THR A 1 205 ? 18.047 19.484 15.016 1 85.56 205 THR A CA 1
ATOM 1501 C C . THR A 1 205 ? 19.516 19.578 14.641 1 85.56 205 THR A C 1
ATOM 1503 O O . THR A 1 205 ? 19.922 19.141 13.562 1 85.56 205 THR A O 1
ATOM 1506 N N . GLY A 1 206 ? 20.234 20.234 15.484 1 89.06 206 GLY A N 1
ATOM 1507 C CA . GLY A 1 206 ? 21.672 20.25 15.25 1 89.06 206 GLY A CA 1
ATOM 1508 C C . GLY A 1 206 ? 22.266 18.844 15.125 1 89.06 206 GLY A C 1
ATOM 1509 O O . GLY A 1 206 ? 23.156 18.625 14.305 1 89.06 206 GLY A O 1
ATOM 1510 N N . ALA A 1 207 ? 21.719 17.922 15.781 1 90.25 207 ALA A N 1
ATOM 1511 C CA . ALA A 1 207 ? 22.219 16.547 15.82 1 90.25 207 ALA A CA 1
ATOM 1512 C C . ALA A 1 207 ? 21.75 15.758 14.594 1 90.25 207 ALA A C 1
ATOM 1514 O O . ALA A 1 207 ? 22.359 14.742 14.234 1 90.25 207 ALA A O 1
ATOM 1515 N N . THR A 1 208 ? 20.672 16.172 13.898 1 94.12 208 THR A N 1
ATOM 1516 C CA . THR A 1 208 ? 20.109 15.344 12.836 1 94.12 208 THR A CA 1
ATOM 1517 C C . THR A 1 208 ? 20.359 15.984 11.469 1 94.12 208 THR A C 1
ATOM 1519 O O . THR A 1 208 ? 20.062 15.375 10.43 1 94.12 208 THR A O 1
ATOM 1522 N N . GLU A 1 209 ? 20.875 17.188 11.508 1 94.94 209 GLU A N 1
ATOM 1523 C CA . GLU A 1 209 ? 21.219 17.797 10.227 1 94.94 209 GLU A CA 1
ATOM 1524 C C . GLU A 1 209 ? 22.266 16.969 9.484 1 94.94 209 GLU A C 1
ATOM 1526 O O . GLU A 1 209 ? 23.312 16.625 10.039 1 94.94 209 GLU A O 1
ATOM 1531 N N . GLY A 1 210 ? 21.938 16.609 8.281 1 96.31 210 GLY A N 1
ATOM 1532 C CA . GLY A 1 210 ? 22.844 15.789 7.484 1 96.31 210 GLY A CA 1
ATOM 1533 C C . GLY A 1 210 ? 23.047 14.398 8.055 1 96.31 210 GLY A C 1
ATOM 1534 O O . GLY A 1 210 ? 24.078 13.773 7.805 1 96.31 210 GLY A O 1
ATOM 1535 N N . PHE A 1 211 ? 22.141 13.977 8.805 1 96.5 211 PHE A N 1
ATOM 1536 C CA . PHE A 1 211 ? 22.219 12.703 9.508 1 96.5 211 PHE A CA 1
ATOM 1537 C C . PHE A 1 211 ? 22.438 11.555 8.531 1 96.5 211 PHE A C 1
ATOM 1539 O O . PHE A 1 211 ? 23.203 10.641 8.797 1 96.5 211 PHE A O 1
ATOM 1546 N N . PHE A 1 212 ? 21.734 11.609 7.398 1 98.06 212 PHE A N 1
ATOM 1547 C CA . PHE A 1 212 ? 21.906 10.633 6.324 1 98.06 212 PHE A CA 1
ATOM 1548 C C . PHE A 1 212 ? 22.922 11.133 5.305 1 98.06 212 PHE A C 1
ATOM 1550 O O . PHE A 1 212 ? 22.562 11.805 4.336 1 98.06 212 PHE A O 1
ATOM 1557 N N . GLY A 1 213 ? 24.125 10.773 5.539 1 97 213 GLY A N 1
ATOM 1558 C CA . GLY A 1 213 ? 25.25 11.164 4.703 1 97 213 GLY A CA 1
ATOM 1559 C C . GLY A 1 213 ? 26.016 9.977 4.148 1 97 213 GLY A C 1
ATOM 1560 O O . GLY A 1 213 ? 25.453 8.898 3.965 1 97 213 GLY A O 1
ATOM 1561 N N . ALA A 1 214 ? 27.281 10.156 3.893 1 95.06 214 ALA A N 1
ATOM 1562 C CA . ALA A 1 214 ? 28.125 9.195 3.193 1 95.06 214 ALA A CA 1
ATOM 1563 C C . ALA A 1 214 ? 28.203 7.875 3.957 1 95.06 214 ALA A C 1
ATOM 1565 O O . ALA A 1 214 ? 28.047 6.801 3.371 1 95.06 214 ALA A O 1
ATOM 1566 N N . GLY A 1 215 ? 28.422 7.953 5.234 1 95.88 215 GLY A N 1
ATOM 1567 C CA . GLY A 1 215 ? 28.578 6.754 6.039 1 95.88 215 GLY A CA 1
ATOM 1568 C C . GLY A 1 215 ? 27.375 5.84 5.984 1 95.88 215 GLY A C 1
ATOM 1569 O O . GLY A 1 215 ? 27.484 4.668 5.621 1 95.88 215 GLY A O 1
ATOM 1570 N N . ARG A 1 216 ? 26.234 6.312 6.227 1 96.69 216 ARG A N 1
ATOM 1571 C CA . ARG A 1 216 ? 25.031 5.488 6.312 1 96.69 216 ARG A CA 1
ATOM 1572 C C . ARG A 1 216 ? 24.594 5.008 4.934 1 96.69 216 ARG A C 1
ATOM 1574 O O . ARG A 1 216 ? 24.234 3.842 4.766 1 96.69 216 ARG A O 1
ATOM 1581 N N . PHE A 1 217 ? 24.656 5.797 3.891 1 97.56 217 PHE A N 1
ATOM 1582 C CA . PHE A 1 217 ? 24.266 5.375 2.553 1 97.56 217 PHE A CA 1
ATOM 1583 C C . PHE A 1 217 ? 25.234 4.352 1.991 1 97.56 217 PHE A C 1
ATOM 1585 O O . PHE A 1 217 ? 24.859 3.48 1.207 1 97.56 217 PHE A O 1
ATOM 1592 N N . ALA A 1 218 ? 26.516 4.453 2.443 1 96 218 ALA A N 1
ATOM 1593 C CA . ALA A 1 218 ? 27.516 3.492 1.977 1 96 218 ALA A CA 1
ATOM 1594 C C . ALA A 1 218 ? 27.234 2.1 2.533 1 96 218 ALA A C 1
ATOM 1596 O O . ALA A 1 218 ? 27.609 1.095 1.922 1 96 218 ALA A O 1
ATOM 1597 N N . ALA A 1 219 ? 26.594 2.02 3.643 1 96.62 219 ALA A N 1
ATOM 1598 C CA . ALA A 1 219 ? 26.344 0.75 4.316 1 96.62 219 ALA A CA 1
ATOM 1599 C C . ALA A 1 219 ? 25.156 0.027 3.699 1 96.62 219 ALA A C 1
ATOM 1601 O O . ALA A 1 219 ? 24.969 -1.172 3.918 1 96.62 219 ALA A O 1
ATOM 1602 N N . LEU A 1 220 ? 24.281 0.707 2.967 1 97 220 LEU A N 1
ATOM 1603 C CA . LEU A 1 220 ? 23.047 0.126 2.43 1 97 220 LEU A CA 1
ATOM 1604 C C . LEU A 1 220 ? 23.359 -0.859 1.309 1 97 220 LEU A C 1
ATOM 1606 O O . LEU A 1 220 ? 24.344 -0.694 0.585 1 97 220 LEU A O 1
ATOM 1610 N N . ARG A 1 221 ? 22.656 -1.959 1.178 1 96.62 221 ARG A N 1
ATOM 1611 C CA . ARG A 1 221 ? 22.719 -2.945 0.104 1 96.62 221 ARG A CA 1
ATOM 1612 C C . ARG A 1 221 ? 21.391 -3.033 -0.632 1 96.62 221 ARG A C 1
ATOM 1614 O O . ARG A 1 221 ? 20.609 -3.969 -0.417 1 96.62 221 ARG A O 1
ATOM 1621 N N . ARG A 1 222 ? 21.031 -2.016 -1.437 1 95.69 222 ARG A N 1
ATOM 1622 C CA . ARG A 1 222 ? 19.891 -1.945 -2.334 1 95.69 222 ARG A CA 1
ATOM 1623 C C . ARG A 1 222 ? 18.594 -1.721 -1.553 1 95.69 222 ARG A C 1
ATOM 1625 O O . ARG A 1 222 ? 17.562 -2.309 -1.873 1 95.69 222 ARG A O 1
ATOM 1632 N N . ALA A 1 223 ? 18.672 -0.949 -0.447 1 98.06 223 ALA A N 1
ATOM 1633 C CA . ALA A 1 223 ? 17.469 -0.582 0.308 1 98.06 223 ALA A CA 1
ATOM 1634 C C . ALA A 1 223 ? 16.734 0.579 -0.358 1 98.06 223 ALA A C 1
ATOM 1636 O O . ALA A 1 223 ? 17.344 1.362 -1.095 1 98.06 223 ALA A O 1
ATOM 1637 N N . THR A 1 224 ? 15.477 0.61 -0.194 1 98.62 224 THR A N 1
ATOM 1638 C CA . THR A 1 224 ? 14.703 1.796 -0.54 1 98.62 224 THR A CA 1
ATOM 1639 C C . THR A 1 224 ? 14.695 2.795 0.614 1 98.62 224 THR A C 1
ATOM 1641 O O . THR A 1 224 ? 14.523 2.41 1.772 1 98.62 224 THR A O 1
ATOM 1644 N N . PHE A 1 225 ? 14.945 4.082 0.326 1 98.81 225 PHE A N 1
ATOM 1645 C CA . PHE A 1 225 ? 14.984 5.148 1.321 1 98.81 225 PHE A CA 1
ATOM 1646 C C . PHE A 1 225 ? 13.734 6.012 1.246 1 98.81 225 PHE A C 1
ATOM 1648 O O . PHE A 1 225 ? 13.367 6.492 0.172 1 98.81 225 PHE A O 1
ATOM 1655 N N . VAL A 1 226 ? 13.031 6.152 2.355 1 98.81 226 VAL A N 1
ATOM 1656 C CA . VAL A 1 226 ? 11.836 6.984 2.443 1 98.81 226 VAL A CA 1
ATOM 1657 C C . VAL A 1 226 ? 12.039 8.07 3.498 1 98.81 226 VAL A C 1
ATOM 1659 O O . VAL A 1 226 ? 12.367 7.773 4.648 1 98.81 226 VAL A O 1
ATOM 1662 N N . ASN A 1 227 ? 11.82 9.328 3.135 1 98.62 227 ASN A N 1
ATOM 1663 C CA . ASN A 1 227 ? 11.945 10.414 4.098 1 98.62 227 ASN A CA 1
ATOM 1664 C C . ASN A 1 227 ? 10.625 11.164 4.281 1 98.62 227 ASN A C 1
ATOM 1666 O O . ASN A 1 227 ? 10.141 11.812 3.354 1 98.62 227 ASN A O 1
ATOM 1670 N N . VAL A 1 228 ? 10.078 11.055 5.441 1 97.25 228 VAL A N 1
ATOM 1671 C CA . VAL A 1 228 ? 8.859 11.773 5.789 1 97.25 228 VAL A CA 1
ATOM 1672 C C . VAL A 1 228 ? 9.117 12.688 6.98 1 97.25 228 VAL A C 1
ATOM 1674 O O . VAL A 1 228 ? 8.18 13.211 7.586 1 97.25 228 VAL A O 1
ATOM 1677 N N . GLY A 1 229 ? 10.367 12.781 7.375 1 94.19 229 GLY A N 1
ATOM 1678 C CA . GLY A 1 229 ? 10.773 13.719 8.406 1 94.19 229 GLY A CA 1
ATOM 1679 C C . GLY A 1 229 ? 11.078 15.109 7.871 1 94.19 229 GLY A C 1
ATOM 1680 O O . GLY A 1 229 ? 10.211 15.75 7.277 1 94.19 229 GLY A O 1
ATOM 1681 N N . ARG A 1 230 ? 12.312 15.453 8.023 1 92.19 230 ARG A N 1
ATOM 1682 C CA . ARG A 1 230 ? 12.734 16.75 7.512 1 92.19 230 ARG A CA 1
ATOM 1683 C C . ARG A 1 230 ? 13.797 16.594 6.426 1 92.19 230 ARG A C 1
ATOM 1685 O O . ARG A 1 230 ? 14.68 15.734 6.531 1 92.19 230 ARG A O 1
ATOM 1692 N N . GLY A 1 231 ? 13.727 17.406 5.414 1 95.94 231 GLY A N 1
ATOM 1693 C CA . GLY A 1 231 ? 14.562 17.25 4.234 1 95.94 231 GLY A CA 1
ATOM 1694 C C . GLY A 1 231 ? 16.047 17.438 4.527 1 95.94 231 GLY A C 1
ATOM 1695 O O . GLY A 1 231 ? 16.891 16.734 3.982 1 95.94 231 GLY A O 1
ATOM 1696 N N . ALA A 1 232 ? 16.344 18.359 5.48 1 94.81 232 ALA A N 1
ATOM 1697 C CA . ALA A 1 232 ? 17.734 18.75 5.738 1 94.81 232 ALA A CA 1
ATOM 1698 C C . ALA A 1 232 ? 18.469 17.672 6.535 1 94.81 232 ALA A C 1
ATOM 1700 O O . ALA A 1 232 ? 19.672 17.766 6.754 1 94.81 232 ALA A O 1
ATOM 1701 N N . THR A 1 233 ? 17.781 16.625 6.891 1 97.19 233 THR A N 1
ATOM 1702 C CA . THR A 1 233 ? 18.438 15.492 7.539 1 97.19 233 THR A CA 1
ATOM 1703 C C . THR A 1 233 ? 19.188 14.641 6.516 1 97.19 233 THR A C 1
ATOM 1705 O O . THR A 1 233 ? 20 13.797 6.879 1 97.19 233 THR A O 1
ATOM 1708 N N . VAL A 1 234 ? 18.953 14.867 5.242 1 98.25 234 VAL A N 1
ATOM 1709 C CA . VAL A 1 234 ? 19.5 14.031 4.176 1 98.25 234 VAL A CA 1
ATOM 1710 C C . VAL A 1 234 ? 20.453 14.859 3.312 1 98.25 234 VAL A C 1
ATOM 1712 O O . VAL A 1 234 ? 20.125 15.969 2.891 1 98.25 234 VAL A O 1
ATOM 1715 N N . ASP A 1 235 ? 21.641 14.383 3.098 1 98 235 ASP A N 1
ATOM 1716 C CA . ASP A 1 235 ? 22.516 14.914 2.059 1 98 235 ASP A CA 1
ATOM 1717 C C . ASP A 1 235 ? 22.109 14.406 0.679 1 98 235 ASP A C 1
ATOM 1719 O O . ASP A 1 235 ? 22.406 13.266 0.316 1 98 235 ASP A O 1
ATOM 1723 N N . LEU A 1 236 ? 21.516 15.25 -0.141 1 97.81 236 LEU A N 1
ATOM 1724 C CA . LEU A 1 236 ? 20.906 14.852 -1.408 1 97.81 236 LEU A CA 1
ATOM 1725 C C . LEU A 1 236 ? 21.984 14.422 -2.404 1 97.81 236 LEU A C 1
ATOM 1727 O O . LEU A 1 236 ? 21.75 13.547 -3.234 1 97.81 236 LEU A O 1
ATOM 1731 N N . GLY A 1 237 ? 23.109 15.148 -2.305 1 97.56 237 GLY A N 1
ATOM 1732 C CA . GLY A 1 237 ? 24.203 14.742 -3.18 1 97.56 237 GLY A CA 1
ATOM 1733 C C . GLY A 1 237 ? 24.672 13.32 -2.928 1 97.56 237 GLY A C 1
ATOM 1734 O O . GLY A 1 237 ? 24.891 12.555 -3.871 1 97.56 237 GLY A O 1
ATOM 1735 N N . VAL A 1 238 ? 24.828 12.977 -1.738 1 98.06 238 VAL A N 1
ATOM 1736 C CA . VAL A 1 238 ? 25.266 11.641 -1.353 1 98.06 238 VAL A CA 1
ATOM 1737 C C . VAL A 1 238 ? 24.172 10.625 -1.715 1 98.06 238 VAL A C 1
ATOM 1739 O O . VAL A 1 238 ? 24.484 9.539 -2.213 1 98.06 238 VAL A O 1
ATOM 1742 N N . LEU A 1 239 ? 22.891 10.938 -1.481 1 98.25 239 LEU A N 1
ATOM 1743 C CA . LEU A 1 239 ? 21.781 10.062 -1.844 1 98.25 239 LEU A CA 1
ATOM 1744 C C . LEU A 1 239 ? 21.766 9.789 -3.344 1 98.25 239 LEU A C 1
ATOM 1746 O O . LEU A 1 239 ? 21.594 8.648 -3.771 1 98.25 239 LEU A O 1
ATOM 1750 N N . GLU A 1 240 ? 21.953 10.828 -4.098 1 98.06 240 GLU A N 1
ATOM 1751 C CA . GLU A 1 240 ? 21.984 10.672 -5.547 1 98.06 240 GLU A CA 1
ATOM 1752 C C . GLU A 1 240 ? 23.078 9.703 -5.988 1 98.06 240 GLU A C 1
ATOM 1754 O O . GLU A 1 240 ? 22.844 8.844 -6.832 1 98.06 240 GLU A O 1
ATOM 1759 N N . ALA A 1 241 ? 24.25 9.922 -5.445 1 97.88 241 ALA A N 1
ATOM 1760 C CA . ALA A 1 241 ? 25.375 9.031 -5.766 1 97.88 241 ALA A CA 1
ATOM 1761 C C . ALA A 1 241 ? 25.031 7.586 -5.41 1 97.88 241 ALA A C 1
ATOM 1763 O O . ALA A 1 241 ? 25.328 6.672 -6.184 1 97.88 241 ALA A O 1
ATOM 1764 N N . ALA A 1 242 ? 24.422 7.352 -4.273 1 97.94 242 ALA A N 1
ATOM 1765 C CA . ALA A 1 242 ? 24.047 6.016 -3.812 1 97.94 242 ALA A CA 1
ATOM 1766 C C . ALA A 1 242 ? 23 5.395 -4.723 1 97.94 242 ALA A C 1
ATOM 1768 O O . ALA A 1 242 ? 22.984 4.18 -4.93 1 97.94 242 ALA A O 1
ATOM 1769 N N . LEU A 1 243 ? 22.062 6.156 -5.23 1 98 243 LEU A N 1
ATOM 1770 C CA . LEU A 1 243 ? 21.062 5.699 -6.195 1 98 243 LEU A CA 1
ATOM 1771 C C . LEU A 1 243 ? 21.734 5.273 -7.5 1 98 243 LEU A C 1
ATOM 1773 O O . LEU A 1 243 ? 21.391 4.238 -8.07 1 98 243 LEU A O 1
ATOM 1777 N N . ARG A 1 244 ? 22.688 5.992 -7.93 1 96.88 244 ARG A N 1
ATOM 1778 C CA . ARG A 1 244 ? 23.359 5.723 -9.195 1 96.88 244 ARG A CA 1
ATOM 1779 C C . ARG A 1 244 ? 24.234 4.469 -9.094 1 96.88 244 ARG A C 1
ATOM 1781 O O . ARG A 1 244 ? 24.312 3.691 -10.047 1 96.88 244 ARG A O 1
ATOM 1788 N N . ASP A 1 245 ? 24.812 4.238 -8 1 95.81 245 ASP A N 1
ATOM 1789 C CA . ASP A 1 245 ? 25.703 3.086 -7.875 1 95.81 245 ASP A CA 1
ATOM 1790 C C . ASP A 1 245 ? 24.938 1.854 -7.395 1 95.81 245 ASP A C 1
ATOM 1792 O O . ASP A 1 245 ? 25.516 0.778 -7.238 1 95.81 245 ASP A O 1
ATOM 1796 N N . GLY A 1 246 ? 23.688 2.021 -7.031 1 95.5 246 GLY A N 1
ATOM 1797 C CA . GLY A 1 246 ? 22.828 0.876 -6.777 1 95.5 246 GLY A CA 1
ATOM 1798 C C . GLY A 1 246 ? 22.734 0.514 -5.305 1 95.5 246 GLY A C 1
ATOM 1799 O O . GLY A 1 246 ? 21.969 -0.384 -4.926 1 95.5 246 GLY A O 1
ATOM 1800 N N . ARG A 1 247 ? 23.5 1.223 -4.445 1 95.56 247 ARG A N 1
ATOM 1801 C CA . ARG A 1 247 ? 23.406 0.967 -3.01 1 95.56 247 ARG A CA 1
ATOM 1802 C C . ARG A 1 247 ? 22 1.263 -2.492 1 95.56 247 ARG A C 1
ATOM 1804 O O . ARG A 1 247 ? 21.516 0.589 -1.58 1 95.56 247 ARG A O 1
ATOM 1811 N N . VAL A 1 248 ? 21.406 2.309 -2.996 1 98 248 VAL A N 1
ATOM 1812 C CA . VAL A 1 248 ? 20 2.631 -2.758 1 98 248 VAL A CA 1
ATOM 1813 C C . VAL A 1 248 ? 19.172 2.271 -3.988 1 98 248 VAL A C 1
ATOM 1815 O O . VAL A 1 248 ? 19.5 2.666 -5.105 1 98 248 VAL A O 1
ATOM 1818 N N . ARG A 1 249 ? 18.188 1.467 -3.748 1 96.94 249 ARG A N 1
ATOM 1819 C CA . ARG A 1 249 ? 17.375 0.969 -4.852 1 96.94 249 ARG A CA 1
ATOM 1820 C C . ARG A 1 249 ? 16.438 2.055 -5.371 1 96.94 249 ARG A C 1
ATOM 1822 O O . ARG A 1 249 ? 16.25 2.189 -6.582 1 96.94 249 ARG A O 1
ATOM 1829 N N . ARG A 1 250 ? 15.766 2.713 -4.488 1 97.69 250 ARG A N 1
ATOM 1830 C CA . ARG A 1 250 ? 14.781 3.75 -4.77 1 97.69 250 ARG A CA 1
ATOM 1831 C C . ARG A 1 250 ? 14.68 4.738 -3.615 1 97.69 250 ARG A C 1
ATOM 1833 O O . ARG A 1 250 ? 15.102 4.441 -2.496 1 97.69 250 ARG A O 1
ATOM 1840 N N . ALA A 1 251 ? 14.227 5.918 -3.934 1 98.5 251 ALA A N 1
ATOM 1841 C CA . ALA A 1 251 ? 13.977 6.906 -2.887 1 98.5 251 ALA A CA 1
ATOM 1842 C C . ALA A 1 251 ? 12.594 7.535 -3.047 1 98.5 251 ALA A C 1
ATOM 1844 O O . ALA A 1 251 ? 12.164 7.82 -4.164 1 98.5 251 ALA A O 1
ATOM 1845 N N . VAL A 1 252 ? 11.883 7.645 -1.988 1 98.56 252 VAL A N 1
ATOM 1846 C CA . VAL A 1 252 ? 10.656 8.43 -1.894 1 98.56 252 VAL A CA 1
ATOM 1847 C C . VAL A 1 252 ? 10.852 9.586 -0.915 1 98.56 252 VAL A C 1
ATOM 1849 O O . VAL A 1 252 ? 11.023 9.367 0.287 1 98.56 252 VAL A O 1
ATOM 1852 N N . LEU A 1 253 ? 10.828 10.789 -1.444 1 98.44 253 LEU A N 1
ATOM 1853 C CA . LEU A 1 253 ? 11.117 11.977 -0.649 1 98.44 253 LEU A CA 1
ATOM 1854 C C . LEU A 1 253 ? 9.883 12.867 -0.536 1 98.44 253 LEU A C 1
ATOM 1856 O O . LEU A 1 253 ? 9.516 13.555 -1.493 1 98.44 253 LEU A O 1
ATOM 1860 N N . ASP A 1 254 ? 9.281 12.844 0.627 1 97.62 254 ASP A N 1
ATOM 1861 C CA . ASP A 1 254 ? 8.141 13.727 0.857 1 97.62 254 ASP A CA 1
ATOM 1862 C C . ASP A 1 254 ? 8.594 15.148 1.16 1 97.62 254 ASP A C 1
ATOM 1864 O O . ASP A 1 254 ? 7.863 16.109 0.889 1 97.62 254 ASP A O 1
ATOM 1868 N N . VAL A 1 255 ? 9.828 15.266 1.688 1 95.69 255 VAL A N 1
ATOM 1869 C CA . VAL A 1 255 ? 10.375 16.547 2.131 1 95.69 255 VAL A CA 1
ATOM 1870 C C . VAL A 1 255 ? 11.75 16.766 1.512 1 95.69 255 VAL A C 1
ATOM 1872 O O . VAL A 1 255 ? 12.453 15.797 1.193 1 95.69 255 VAL A O 1
ATOM 1875 N N . LEU A 1 256 ? 12.039 18 1.327 1 96.62 256 LEU A N 1
ATOM 1876 C CA . LEU A 1 256 ? 13.328 18.422 0.773 1 96.62 256 LEU A CA 1
ATOM 1877 C C . LEU A 1 256 ? 13.953 19.516 1.627 1 96.62 256 LEU A C 1
ATOM 1879 O O . LEU A 1 256 ? 13.258 20.203 2.381 1 96.62 256 LEU A O 1
ATOM 1883 N N . PRO A 1 257 ? 15.242 19.672 1.509 1 94.81 257 PRO A N 1
ATOM 1884 C CA . PRO A 1 257 ? 15.891 20.734 2.27 1 94.81 257 PRO A CA 1
ATOM 1885 C C . PRO A 1 257 ? 15.359 22.125 1.911 1 94.81 257 PRO A C 1
ATOM 1887 O O . PRO A 1 257 ? 15.211 22.969 2.789 1 94.81 257 PRO A O 1
ATOM 1890 N N . THR A 1 258 ? 15.078 22.312 0.69 1 92.44 258 THR A N 1
ATOM 1891 C CA . THR A 1 258 ? 14.492 23.562 0.197 1 92.44 258 THR A CA 1
ATOM 1892 C C . THR A 1 258 ? 13.172 23.281 -0.514 1 92.44 258 THR A C 1
ATOM 1894 O O . THR A 1 258 ? 13.125 22.516 -1.471 1 92.44 258 THR A O 1
ATOM 1897 N N . GLU A 1 259 ? 12.133 23.906 -0.008 1 92.31 259 GLU A N 1
ATOM 1898 C CA . GLU A 1 259 ? 10.805 23.703 -0.577 1 92.31 259 GLU A CA 1
ATOM 1899 C C . GLU A 1 259 ? 10.109 25.031 -0.853 1 92.31 259 GLU A C 1
ATOM 1901 O O . GLU A 1 259 ? 10.312 26 -0.13 1 92.31 259 GLU A O 1
ATOM 1906 N N . PRO A 1 260 ? 9.391 25.109 -1.899 1 93.31 260 PRO A N 1
ATOM 1907 C CA . PRO A 1 260 ? 9.109 24.109 -2.932 1 93.31 260 PRO A CA 1
ATOM 1908 C C . PRO A 1 260 ? 10.258 23.938 -3.924 1 93.31 260 PRO A C 1
ATOM 1910 O O . PRO A 1 260 ? 11.023 24.875 -4.148 1 93.31 260 PRO A O 1
ATOM 1913 N N . ALA A 1 261 ? 10.336 22.75 -4.488 1 95.88 261 ALA A N 1
ATOM 1914 C CA . ALA A 1 261 ? 11.336 22.531 -5.531 1 95.88 261 ALA A CA 1
ATOM 1915 C C . ALA A 1 261 ? 10.906 23.203 -6.84 1 95.88 261 ALA A C 1
ATOM 1917 O O . ALA A 1 261 ? 9.797 22.984 -7.324 1 95.88 261 ALA A O 1
ATOM 1918 N N . ALA A 1 262 ? 11.797 24 -7.355 1 95.62 262 ALA A N 1
ATOM 1919 C CA . ALA A 1 262 ? 11.531 24.641 -8.641 1 95.62 262 ALA A CA 1
ATOM 1920 C C . ALA A 1 262 ? 11.586 23.625 -9.781 1 95.62 262 ALA A C 1
ATOM 1922 O O . ALA A 1 262 ? 12.242 22.578 -9.664 1 95.62 262 ALA A O 1
ATOM 1923 N N . PRO A 1 263 ? 10.945 23.859 -10.891 1 94.44 263 PRO A N 1
ATOM 1924 C CA . PRO A 1 263 ? 10.938 22.922 -12.016 1 94.44 263 PRO A CA 1
ATOM 1925 C C . PRO A 1 263 ? 12.336 22.578 -12.508 1 94.44 263 PRO A C 1
ATOM 1927 O O . PRO A 1 263 ? 12.562 21.469 -13 1 94.44 263 PRO A O 1
ATOM 1930 N N . GLY A 1 264 ? 13.273 23.469 -12.367 1 95.31 264 GLY A N 1
ATOM 1931 C CA . GLY A 1 264 ? 14.625 23.234 -12.836 1 95.31 264 GLY A CA 1
ATOM 1932 C C . GLY A 1 264 ? 15.523 22.609 -11.773 1 95.31 264 GLY A C 1
ATOM 1933 O O . GLY A 1 264 ? 16.719 22.391 -12.016 1 95.31 264 GLY A O 1
ATOM 1934 N N . ASP A 1 265 ? 14.953 22.328 -10.664 1 96.25 265 ASP A N 1
ATOM 1935 C CA . ASP A 1 265 ? 15.727 21.75 -9.578 1 96.25 265 ASP A CA 1
ATOM 1936 C C . ASP A 1 265 ? 16.25 20.359 -9.961 1 96.25 265 ASP A C 1
ATOM 1938 O O . ASP A 1 265 ? 15.492 19.516 -10.43 1 96.25 265 ASP A O 1
ATOM 1942 N N . PRO A 1 266 ? 17.516 20.094 -9.773 1 95.62 266 PRO A N 1
ATOM 1943 C CA . PRO A 1 266 ? 18.109 18.812 -10.148 1 95.62 266 PRO A CA 1
ATOM 1944 C C . PRO A 1 266 ? 17.484 17.641 -9.406 1 95.62 266 PRO A C 1
ATOM 1946 O O . PRO A 1 266 ? 17.656 16.484 -9.82 1 95.62 266 PRO A O 1
ATOM 1949 N N . VAL A 1 267 ? 16.797 17.859 -8.352 1 96.38 267 VAL A N 1
ATOM 1950 C CA . VAL A 1 267 ? 16.203 16.797 -7.551 1 96.38 267 VAL A CA 1
ATOM 1951 C C . VAL A 1 267 ? 15.203 16 -8.391 1 96.38 267 VAL A C 1
ATOM 1953 O O . VAL A 1 267 ? 14.984 14.812 -8.156 1 96.38 267 VAL A O 1
ATOM 1956 N N . TRP A 1 268 ? 14.625 16.641 -9.414 1 96.38 268 TRP A N 1
ATOM 1957 C CA . TRP A 1 268 ? 13.625 16 -10.258 1 96.38 268 TRP A CA 1
ATOM 1958 C C . TRP A 1 268 ? 14.266 14.969 -11.172 1 96.38 268 TRP A C 1
ATOM 1960 O O . TRP A 1 268 ? 13.57 14.141 -11.766 1 96.38 268 TRP A O 1
ATOM 1970 N N . GLN A 1 269 ? 15.594 14.977 -11.289 1 95.69 269 GLN A N 1
ATOM 1971 C CA . GLN A 1 269 ? 16.297 14.094 -12.219 1 95.69 269 GLN A CA 1
ATOM 1972 C C . GLN A 1 269 ? 16.953 12.93 -11.484 1 95.69 269 GLN A C 1
ATOM 1974 O O . GLN A 1 269 ? 17.562 12.062 -12.109 1 95.69 269 GLN A O 1
ATOM 1979 N N . MET A 1 270 ? 16.828 12.914 -10.227 1 96.25 270 MET A N 1
ATOM 1980 C CA . MET A 1 270 ? 17.375 11.797 -9.477 1 96.25 270 MET A CA 1
ATOM 1981 C C . MET A 1 270 ? 16.766 10.477 -9.93 1 96.25 270 MET A C 1
ATOM 1983 O O . MET A 1 270 ? 15.539 10.367 -10.062 1 96.25 270 MET A O 1
ATOM 1987 N N . PRO A 1 271 ? 17.625 9.477 -10.18 1 95.69 271 PRO A N 1
ATOM 1988 C CA . PRO A 1 271 ? 17.078 8.219 -10.695 1 95.69 271 PRO A CA 1
ATOM 1989 C C . PRO A 1 271 ? 16.234 7.473 -9.656 1 95.69 271 PRO A C 1
ATOM 1991 O O . PRO A 1 271 ? 16.562 7.496 -8.469 1 95.69 271 PRO A O 1
ATOM 1994 N N . ARG A 1 272 ? 15.125 6.781 -10.086 1 95.56 272 ARG A N 1
ATOM 1995 C CA . ARG A 1 272 ? 14.273 5.91 -9.281 1 95.56 272 ARG A CA 1
ATOM 1996 C C . ARG A 1 272 ? 13.82 6.617 -8.008 1 95.56 272 ARG A C 1
ATOM 1998 O O . ARG A 1 272 ? 13.852 6.039 -6.922 1 95.56 272 ARG A O 1
ATOM 2005 N N . THR A 1 273 ? 13.555 7.871 -8.141 1 97.12 273 THR A N 1
ATOM 2006 C CA . THR A 1 273 ? 13.117 8.719 -7.035 1 97.12 273 THR A CA 1
ATOM 2007 C C . THR A 1 273 ? 11.742 9.312 -7.32 1 97.12 273 THR A C 1
ATOM 2009 O O . THR A 1 273 ? 11.406 9.586 -8.477 1 97.12 273 THR A O 1
ATOM 2012 N N . VAL A 1 274 ? 10.914 9.445 -6.312 1 97.44 274 VAL A N 1
ATOM 2013 C CA . VAL A 1 274 ? 9.656 10.18 -6.418 1 97.44 274 VAL A CA 1
ATOM 2014 C C . VAL A 1 274 ? 9.586 11.234 -5.316 1 97.44 274 VAL A C 1
ATOM 2016 O O . VAL A 1 274 ? 9.898 10.953 -4.156 1 97.44 274 VAL A O 1
ATOM 2019 N N . ILE A 1 275 ? 9.305 12.43 -5.672 1 97.69 275 ILE A N 1
ATOM 2020 C CA . ILE A 1 275 ? 9.07 13.539 -4.754 1 97.69 275 ILE A CA 1
ATOM 2021 C C . ILE A 1 275 ? 7.566 13.773 -4.613 1 97.69 275 ILE A C 1
ATOM 2023 O O . ILE A 1 275 ? 6.852 13.898 -5.609 1 97.69 275 ILE A O 1
ATOM 2027 N N . THR A 1 276 ? 7.082 13.867 -3.342 1 96.69 276 THR A N 1
ATOM 2028 C CA . THR A 1 276 ? 5.633 13.898 -3.166 1 96.69 276 THR A CA 1
ATOM 2029 C C . THR A 1 276 ? 5.195 15.211 -2.521 1 96.69 276 THR A C 1
ATOM 2031 O O . THR A 1 276 ? 4.078 15.312 -2.012 1 96.69 276 THR A O 1
ATOM 2034 N N . SER A 1 277 ? 6.117 16.219 -2.459 1 95.25 277 SER A N 1
ATOM 2035 C CA . SER A 1 277 ? 5.785 17.625 -2.213 1 95.25 277 SER A CA 1
ATOM 2036 C C . SER A 1 277 ? 5.172 17.812 -0.831 1 95.25 277 SER A C 1
ATOM 2038 O O . SER A 1 277 ? 4.129 18.453 -0.691 1 95.25 277 SER A O 1
ATOM 2040 N N . HIS A 1 278 ? 5.754 17.156 0.19 1 91.56 278 HIS A N 1
ATOM 2041 C CA . HIS A 1 278 ? 5.363 17.328 1.583 1 91.56 278 HIS A CA 1
ATOM 2042 C C . HIS A 1 278 ? 3.885 17.016 1.787 1 91.56 278 HIS A C 1
ATOM 2044 O O . HIS A 1 278 ? 3.154 17.797 2.404 1 91.56 278 HIS A O 1
ATOM 2050 N N . SER A 1 279 ? 3.432 15.898 1.345 1 92.12 279 SER A N 1
ATOM 2051 C CA . SER A 1 279 ? 2.016 15.547 1.295 1 92.12 279 SER A CA 1
ATOM 2052 C C . SER A 1 279 ? 1.691 14.43 2.283 1 92.12 279 SER A C 1
ATOM 2054 O O . SER A 1 279 ? 0.526 14.07 2.457 1 92.12 279 SER A O 1
ATOM 2056 N N . SER A 1 280 ? 2.615 13.844 2.955 1 92.12 280 SER A N 1
ATOM 2057 C CA . SER A 1 280 ? 2.406 12.641 3.742 1 92.12 280 SER A CA 1
ATOM 2058 C C . SER A 1 280 ? 1.514 12.914 4.949 1 92.12 280 SER A C 1
ATOM 2060 O O . SER A 1 280 ? 0.821 12.016 5.434 1 92.12 280 SER A O 1
ATOM 2062 N N . GLY A 1 281 ? 1.562 14.125 5.488 1 86.06 281 GLY A N 1
ATOM 2063 C CA . GLY A 1 281 ? 0.859 14.438 6.723 1 86.06 281 GLY A CA 1
ATOM 2064 C C . GLY A 1 281 ? -0.093 15.609 6.59 1 86.06 281 GLY A C 1
ATOM 2065 O O . GLY A 1 281 ? -0.208 16.438 7.5 1 86.06 281 GLY A O 1
ATOM 2066 N N . ILE A 1 282 ? -0.771 15.703 5.52 1 81.56 282 ILE A N 1
ATOM 2067 C CA . ILE A 1 282 ? -1.705 16.812 5.328 1 81.56 282 ILE A CA 1
ATOM 2068 C C . ILE A 1 282 ? -2.941 16.594 6.195 1 81.56 282 ILE A C 1
ATOM 2070 O O . ILE A 1 282 ? -3.488 15.492 6.25 1 81.56 282 ILE A O 1
ATOM 2074 N N . THR A 1 283 ? -3.223 17.641 6.914 1 80.69 283 THR A N 1
ATOM 2075 C CA . THR A 1 283 ? -4.406 17.578 7.77 1 80.69 283 THR A CA 1
ATOM 2076 C C . THR A 1 283 ? -5.676 17.766 6.945 1 80.69 283 THR A C 1
ATOM 2078 O O . THR A 1 283 ? -5.668 18.469 5.926 1 80.69 283 THR A O 1
ATOM 2081 N N . ALA A 1 284 ? -6.695 17.094 7.348 1 84.44 284 ALA A N 1
ATOM 2082 C CA . ALA A 1 284 ? -8.016 17.25 6.738 1 84.44 284 ALA A CA 1
ATOM 2083 C C . ALA A 1 284 ? -8.898 18.172 7.578 1 84.44 284 ALA A C 1
ATOM 2085 O O . ALA A 1 284 ? -8.562 18.5 8.719 1 84.44 284 ALA A O 1
ATOM 2086 N N . ASP A 1 285 ? -9.969 18.625 6.965 1 88.75 285 ASP A N 1
ATOM 2087 C CA . ASP A 1 285 ? -10.922 19.484 7.664 1 88.75 285 ASP A CA 1
ATOM 2088 C C . ASP A 1 285 ? -11.375 18.844 8.969 1 88.75 285 ASP A C 1
ATOM 2090 O O . ASP A 1 285 ? -11.492 19.516 10 1 88.75 285 ASP A O 1
ATOM 2094 N N . GLU A 1 286 ? -11.578 17.547 8.852 1 88.88 286 GLU A N 1
ATOM 2095 C CA . GLU A 1 286 ? -12.039 16.844 10.047 1 88.88 286 GLU A CA 1
ATOM 2096 C C . GLU A 1 286 ? -11 16.891 11.164 1 88.88 286 GLU A C 1
ATOM 2098 O O . GLU A 1 286 ? -11.352 16.984 12.344 1 88.88 286 GLU A O 1
ATOM 2103 N N . ASP A 1 287 ? -9.773 16.828 10.82 1 91.19 287 ASP A N 1
ATOM 2104 C CA . ASP A 1 287 ? -8.695 16.938 11.805 1 91.19 287 ASP A CA 1
ATOM 2105 C C . ASP A 1 287 ? -8.703 18.312 12.477 1 91.19 287 ASP A C 1
ATOM 2107 O O . ASP A 1 287 ? -8.578 18.406 13.695 1 91.19 287 ASP A O 1
ATOM 2111 N N . VAL A 1 288 ? -8.875 19.297 11.664 1 93.38 288 VAL A N 1
ATOM 2112 C CA . VAL A 1 288 ? -8.883 20.656 12.172 1 93.38 288 VAL A CA 1
ATOM 2113 C C . VAL A 1 288 ? -10.047 20.844 13.141 1 93.38 288 VAL A C 1
ATOM 2115 O O . VAL A 1 288 ? -9.875 21.391 14.227 1 93.38 288 VAL A O 1
ATOM 2118 N N . LEU A 1 289 ? -11.164 20.312 12.703 1 95.06 289 LEU A N 1
ATOM 2119 C CA . LEU A 1 289 ? -12.367 20.469 13.508 1 95.06 289 LEU A CA 1
ATOM 2120 C C . LEU A 1 289 ? -12.211 19.797 14.867 1 95.06 289 LEU A C 1
ATOM 2122 O O . LEU A 1 289 ? -12.477 20.406 15.906 1 95.06 289 LEU A O 1
ATOM 2126 N N . VAL A 1 290 ? -11.734 18.625 14.852 1 94.94 290 VAL A N 1
ATOM 2127 C CA . VAL A 1 290 ? -11.586 17.859 16.078 1 94.94 290 VAL A CA 1
ATOM 2128 C C . VAL A 1 290 ? -10.555 18.531 16.984 1 94.94 290 VAL A C 1
ATOM 2130 O O . VAL A 1 290 ? -10.828 18.766 18.172 1 94.94 290 VAL A O 1
ATOM 2133 N N . ASP A 1 291 ? -9.445 18.875 16.438 1 96.31 291 ASP A N 1
ATOM 2134 C CA . ASP A 1 291 ? -8.367 19.453 17.234 1 96.31 291 ASP A CA 1
ATOM 2135 C C . ASP A 1 291 ? -8.734 20.844 17.719 1 96.31 291 ASP A C 1
ATOM 2137 O O . ASP A 1 291 ? -8.484 21.188 18.875 1 96.31 291 ASP A O 1
ATOM 2141 N N . PHE A 1 292 ? -9.359 21.688 16.891 1 97.5 292 PHE A N 1
ATOM 2142 C CA . PHE A 1 292 ? -9.766 23.031 17.297 1 97.5 292 PHE A CA 1
ATOM 2143 C C . PHE A 1 292 ? -10.805 22.969 18.406 1 97.5 292 PHE A C 1
ATOM 2145 O O . PHE A 1 292 ? -10.727 23.719 19.375 1 97.5 292 PHE A O 1
ATOM 2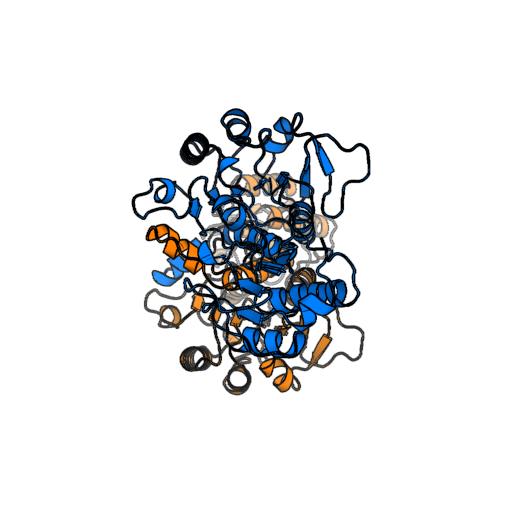152 N N . THR A 1 293 ? -11.766 22.031 18.25 1 97.75 293 THR A N 1
ATOM 2153 C CA . THR A 1 293 ? -12.805 21.891 19.266 1 97.75 293 THR A CA 1
ATOM 2154 C C . THR A 1 293 ? -12.203 21.547 20.625 1 97.75 293 THR A C 1
ATOM 2156 O O . THR A 1 293 ? -12.562 22.141 21.641 1 97.75 293 THR A O 1
ATOM 2159 N N . ALA A 1 294 ? -11.352 20.625 20.562 1 97 294 ALA A N 1
ATOM 2160 C CA . ALA A 1 294 ? -10.695 20.234 21.812 1 97 294 ALA A CA 1
ATOM 2161 C C . ALA A 1 294 ? -9.938 21.406 22.422 1 97 294 ALA A C 1
ATOM 2163 O O . ALA A 1 294 ? -9.992 21.625 23.641 1 97 294 ALA A O 1
ATOM 2164 N N . CYS A 1 295 ? -9.242 22.172 21.625 1 97.31 295 CYS A N 1
ATOM 2165 C CA . CYS A 1 295 ? -8.508 23.344 22.094 1 97.31 295 CYS A CA 1
ATOM 2166 C C . CYS A 1 295 ? -9.461 24.422 22.609 1 97.31 295 CYS A C 1
ATOM 2168 O O . CYS A 1 295 ? -9.211 25.031 23.656 1 97.31 295 CYS A O 1
ATOM 2170 N N . TRP A 1 296 ? -10.555 24.594 21.891 1 96.88 296 TRP A N 1
ATOM 2171 C CA . TRP A 1 296 ? -11.555 25.578 22.281 1 96.88 296 TRP A CA 1
ATOM 2172 C C . TRP A 1 296 ? -12.125 25.25 23.672 1 96.88 296 TRP A C 1
ATOM 2174 O O . TRP A 1 296 ? -12.195 26.125 24.531 1 96.88 296 TRP A O 1
ATOM 2184 N N . ASP A 1 297 ? -12.445 24.016 23.812 1 96.12 297 ASP A N 1
ATOM 2185 C CA . ASP A 1 297 ? -13.016 23.578 25.078 1 96.12 297 ASP A CA 1
ATOM 2186 C C . ASP A 1 297 ? -12.039 23.781 26.234 1 96.12 297 ASP A C 1
ATOM 2188 O O . ASP A 1 297 ? -12.422 24.219 27.312 1 96.12 297 ASP A O 1
ATOM 2192 N N . ALA A 1 298 ? -10.844 23.484 25.984 1 96.25 298 ALA A N 1
ATOM 2193 C CA . ALA A 1 298 ? -9.82 23.656 27 1 96.25 298 ALA A CA 1
ATOM 2194 C C . ALA A 1 298 ? -9.648 25.125 27.359 1 96.25 298 ALA A C 1
ATOM 2196 O O . ALA A 1 298 ? -9.641 25.484 28.547 1 96.25 298 ALA A O 1
ATOM 2197 N N . VAL A 1 299 ? -9.555 25.984 26.375 1 96 299 VAL A N 1
ATOM 2198 C CA . VAL A 1 299 ? -9.367 27.406 26.594 1 96 299 VAL A CA 1
ATOM 2199 C C . VAL A 1 299 ? -10.578 27.984 27.328 1 96 299 VAL A C 1
ATOM 2201 O O . VAL A 1 299 ? -10.438 28.766 28.25 1 96 299 VAL A O 1
ATOM 2204 N N . ALA A 1 300 ? -11.711 27.547 26.891 1 92.94 300 ALA A N 1
ATOM 2205 C CA . ALA A 1 300 ? -12.945 28.016 27.516 1 92.94 300 ALA A CA 1
ATOM 2206 C C . ALA A 1 300 ? -13.008 27.609 28.984 1 92.94 300 ALA A C 1
ATOM 2208 O O . ALA A 1 300 ? -13.57 28.328 29.812 1 92.94 300 ALA A O 1
ATOM 2209 N N . ALA A 1 301 ? -12.414 26.531 29.281 1 92.75 301 ALA A N 1
ATOM 2210 C CA . ALA A 1 301 ? -12.391 26.031 30.656 1 92.75 301 ALA A CA 1
ATOM 2211 C C . ALA A 1 301 ? -11.211 26.609 31.438 1 92.75 301 ALA A C 1
ATOM 2213 O O . ALA A 1 301 ? -11.031 26.312 32.625 1 92.75 301 ALA A O 1
ATOM 2214 N N . GLY A 1 302 ? -10.43 27.375 30.734 1 91.38 302 GLY A N 1
ATOM 2215 C CA . GLY A 1 302 ? -9.312 28.031 31.391 1 91.38 302 GLY A CA 1
ATOM 2216 C C . GLY A 1 302 ? -8.07 27.156 31.469 1 91.38 302 GLY A C 1
ATOM 2217 O O . GLY A 1 302 ? -7.18 27.422 32.281 1 91.38 302 GLY A O 1
ATOM 2218 N N . SER A 1 303 ? -8.07 26.109 30.703 1 94.06 303 SER A N 1
ATOM 2219 C CA . SER A 1 303 ? -6.93 25.203 30.703 1 94.06 303 SER A CA 1
ATOM 2220 C C . SER A 1 303 ? -6.109 25.344 29.438 1 94.06 303 SER A C 1
ATOM 2222 O O . SER A 1 303 ? -6.637 25.719 28.391 1 94.06 303 SER A O 1
ATOM 2224 N N . ARG A 1 304 ? -4.824 25.062 29.578 1 94.44 304 ARG A N 1
ATOM 2225 C CA . ARG A 1 304 ? -3.932 25.078 28.422 1 94.44 304 ARG A CA 1
ATOM 2226 C C . ARG A 1 304 ? -4.191 23.891 27.516 1 94.44 304 ARG A C 1
ATOM 2228 O O . ARG A 1 304 ? -4.129 22.734 27.953 1 94.44 304 ARG A O 1
ATOM 2235 N N . PRO A 1 305 ? -4.492 24.203 26.234 1 95.88 305 PRO A N 1
ATOM 2236 C CA . PRO A 1 305 ? -4.738 23.078 25.328 1 95.88 305 PRO A CA 1
ATOM 2237 C C . PRO A 1 305 ? -3.527 22.156 25.188 1 95.88 305 PRO A C 1
ATOM 2239 O O . PRO A 1 305 ? -2.387 22.609 25.234 1 95.88 305 PRO A O 1
ATOM 2242 N N . GLY A 1 306 ? -3.75 20.891 24.984 1 92.19 306 GLY A N 1
ATOM 2243 C CA . GLY A 1 306 ? -2.693 19.906 24.812 1 92.19 306 GLY A CA 1
ATOM 2244 C C . GLY A 1 306 ? -1.89 20.125 23.531 1 92.19 306 GLY A C 1
ATOM 2245 O O . GLY A 1 306 ? -0.728 19.719 23.453 1 92.19 306 GLY A O 1
ATOM 2246 N N . LEU A 1 307 ? -2.436 20.859 22.594 1 93.25 307 LEU A N 1
ATOM 2247 C CA . LEU A 1 307 ? -1.822 21.047 21.281 1 93.25 307 LEU A CA 1
ATOM 2248 C C . LEU A 1 307 ? -1.162 22.422 21.188 1 93.25 307 LEU A C 1
ATOM 2250 O O . LEU A 1 307 ? -0.948 22.938 20.094 1 93.25 307 LEU A O 1
ATOM 2254 N N . THR A 1 308 ? -0.916 22.984 22.391 1 94.5 308 THR A N 1
ATOM 2255 C CA . THR A 1 308 ? -0.209 24.266 22.438 1 94.5 308 THR A CA 1
ATOM 2256 C C . THR A 1 308 ? 1.232 24.094 21.953 1 94.5 308 THR A C 1
ATOM 2258 O O . THR A 1 308 ? 1.901 23.125 22.312 1 94.5 308 THR A O 1
ATOM 2261 N N . VAL A 1 309 ? 1.642 25.031 21.125 1 91.12 309 VAL A N 1
ATOM 2262 C CA . VAL A 1 309 ? 3 25.031 20.594 1 91.12 309 VAL A CA 1
ATOM 2263 C C . VAL A 1 309 ? 3.906 25.875 21.5 1 91.12 309 VAL A C 1
ATOM 2265 O O . VAL A 1 309 ? 3.547 26.984 21.891 1 91.12 309 VAL A O 1
ATOM 2268 N N . ASP A 1 310 ? 4.977 25.266 21.859 1 84.88 310 ASP A N 1
ATOM 2269 C CA . ASP A 1 310 ? 6.012 26.062 22.516 1 84.88 310 ASP A CA 1
ATOM 2270 C C . ASP A 1 310 ? 6.785 26.906 21.5 1 84.88 310 ASP A C 1
ATOM 2272 O O . ASP A 1 310 ? 7.633 26.375 20.766 1 84.88 310 ASP A O 1
ATOM 2276 N N . VAL A 1 311 ? 6.57 28.172 21.5 1 82.75 311 VAL A N 1
ATOM 2277 C CA . VAL A 1 311 ? 7.094 29.078 20.484 1 82.75 311 VAL A CA 1
ATOM 2278 C C . VAL A 1 311 ? 8.617 29.156 20.594 1 82.75 311 VAL A C 1
ATOM 2280 O O . VAL A 1 311 ? 9.297 29.5 19.625 1 82.75 311 VAL A O 1
ATOM 2283 N N . GLY A 1 312 ? 9.172 28.922 21.781 1 70.25 312 GLY A N 1
ATOM 2284 C CA . GLY A 1 312 ? 10.617 28.875 21.953 1 70.25 312 GLY A CA 1
ATOM 2285 C C . GLY A 1 312 ? 11.242 27.656 21.312 1 70.25 312 GLY A C 1
ATOM 2286 O O . GLY A 1 312 ? 12.375 27.719 20.812 1 70.25 312 GLY A O 1
ATOM 2287 N N . ARG A 1 313 ? 10.477 26.562 21.234 1 61.34 313 ARG A N 1
ATOM 2288 C CA . ARG A 1 313 ? 11.008 25.297 20.75 1 61.34 313 ARG A CA 1
ATOM 2289 C C . ARG A 1 313 ? 10.523 25.016 19.328 1 61.34 313 ARG A C 1
ATOM 2291 O O . ARG A 1 313 ? 11.148 24.234 18.609 1 61.34 313 ARG A O 1
ATOM 2298 N N . GLY A 1 314 ? 9.648 25.781 18.906 1 59.25 314 GLY A N 1
ATOM 2299 C CA . GLY A 1 314 ? 9.07 25.609 17.578 1 59.25 314 GLY A CA 1
ATOM 2300 C C . GLY A 1 314 ? 8.156 24.406 17.484 1 59.25 314 GLY A C 1
ATOM 2301 O O . GLY A 1 314 ? 7.758 24.016 16.391 1 59.25 314 GLY A O 1
ATOM 2302 N N . TYR A 1 315 ? 8.078 23.5 18.484 1 59.88 315 TYR A N 1
ATOM 2303 C CA . TYR A 1 315 ? 7.156 22.375 18.5 1 59.88 315 TYR A CA 1
ATOM 2304 C C . TYR A 1 315 ? 6.488 22.25 19.859 1 59.88 315 TYR A C 1
ATOM 2306 O O . TYR A 1 315 ? 6.973 22.797 20.859 1 59.88 315 TYR A O 1
ATOM 2314 N N . MET B 1 1 ? -4.641 -41.406 -7.758 1 75.19 1 MET B N 1
ATOM 2315 C CA . MET B 1 1 ? -3.959 -42.438 -7.016 1 75.19 1 MET B CA 1
ATOM 2316 C C . MET B 1 1 ? -2.523 -42.062 -6.691 1 75.19 1 MET B C 1
ATOM 2318 O O . MET B 1 1 ? -1.901 -41.281 -7.441 1 75.19 1 MET B O 1
ATOM 2322 N N . VAL B 1 2 ? -2.09 -42.375 -5.457 1 89.12 2 VAL B N 1
ATOM 2323 C CA . VAL B 1 2 ? -0.712 -42.156 -5.039 1 89.12 2 VAL B CA 1
ATOM 2324 C C . VAL B 1 2 ? 0.215 -43.156 -5.707 1 89.12 2 VAL B C 1
ATOM 2326 O O . VAL B 1 2 ? -0.063 -44.375 -5.699 1 89.12 2 VAL B O 1
ATOM 2329 N N . PRO B 1 3 ? 1.239 -42.656 -6.332 1 91 3 PRO B N 1
ATOM 2330 C CA . PRO B 1 3 ? 2.17 -43.562 -7 1 91 3 PRO B CA 1
ATOM 2331 C C . PRO B 1 3 ? 2.809 -44.562 -6.039 1 91 3 PRO B C 1
ATOM 2333 O O . PRO B 1 3 ? 3.125 -44.219 -4.898 1 91 3 PRO B O 1
ATOM 2336 N N . ALA B 1 4 ? 2.979 -45.781 -6.539 1 88.69 4 ALA B N 1
ATOM 2337 C CA . ALA B 1 4 ? 3.703 -46.781 -5.758 1 88.69 4 ALA B CA 1
ATOM 2338 C C . ALA B 1 4 ? 5.156 -46.375 -5.555 1 88.69 4 ALA B C 1
ATOM 2340 O O . ALA B 1 4 ? 5.793 -45.844 -6.469 1 88.69 4 ALA B O 1
ATOM 2341 N N . PRO B 1 5 ? 5.637 -46.594 -4.348 1 88 5 PRO B N 1
ATOM 2342 C CA . PRO B 1 5 ? 7 -46.156 -4.035 1 88 5 PRO B CA 1
ATOM 2343 C C . PRO B 1 5 ? 8.031 -46.688 -5.02 1 88 5 PRO B C 1
ATOM 2345 O O . PRO B 1 5 ? 8.977 -46 -5.379 1 88 5 PRO B O 1
ATOM 2348 N N . GLU B 1 6 ? 7.82 -47.906 -5.457 1 88.69 6 GLU B N 1
ATOM 2349 C CA . GLU B 1 6 ? 8.773 -48.531 -6.375 1 88.69 6 GLU B CA 1
ATOM 2350 C C . GLU B 1 6 ? 8.773 -47.812 -7.727 1 88.69 6 GLU B C 1
ATOM 2352 O O . GLU B 1 6 ? 9.836 -47.625 -8.336 1 88.69 6 GLU B O 1
ATOM 2357 N N . LEU B 1 7 ? 7.621 -47.469 -8.148 1 90.25 7 LEU B N 1
ATOM 2358 C CA . LEU B 1 7 ? 7.516 -46.75 -9.406 1 90.25 7 LEU B CA 1
ATOM 2359 C C . LEU B 1 7 ? 8.109 -45.344 -9.273 1 90.25 7 LEU B C 1
ATOM 2361 O O . LEU B 1 7 ? 8.773 -44.875 -10.195 1 90.25 7 LEU B O 1
ATOM 2365 N N . LEU B 1 8 ? 7.855 -44.719 -8.148 1 92.56 8 LEU B N 1
ATOM 2366 C CA . LEU B 1 8 ? 8.391 -43.375 -7.898 1 92.56 8 LEU B CA 1
ATOM 2367 C C . LEU B 1 8 ? 9.914 -43.406 -7.91 1 92.56 8 LEU B C 1
ATOM 2369 O O . LEU B 1 8 ? 10.555 -42.5 -8.438 1 92.56 8 LEU B O 1
ATOM 2373 N N . ALA B 1 9 ? 10.453 -44.469 -7.352 1 91.62 9 ALA B N 1
ATOM 2374 C CA . ALA B 1 9 ? 11.906 -44.594 -7.266 1 91.62 9 ALA B CA 1
ATOM 2375 C C . ALA B 1 9 ? 12.531 -44.688 -8.656 1 91.62 9 ALA B C 1
ATOM 2377 O O . ALA B 1 9 ? 13.664 -44.25 -8.859 1 91.62 9 ALA B O 1
ATOM 2378 N N . ARG B 1 10 ? 11.758 -45.188 -9.633 1 92.12 10 ARG B N 1
ATOM 2379 C CA . ARG B 1 10 ? 12.273 -45.406 -10.977 1 92.12 10 ARG B CA 1
ATOM 2380 C C . ARG B 1 10 ? 11.906 -44.219 -11.898 1 92.12 10 ARG B C 1
ATOM 2382 O O . ARG B 1 10 ? 12.336 -44.188 -13.055 1 92.12 10 ARG B O 1
ATOM 2389 N N . ALA B 1 11 ? 11.133 -43.344 -11.383 1 94.5 11 ALA B N 1
ATOM 2390 C CA . ALA B 1 11 ? 10.602 -42.281 -12.227 1 94.5 11 ALA B CA 1
ATOM 2391 C C . ALA B 1 11 ? 11.703 -41.312 -12.641 1 94.5 11 ALA B C 1
ATOM 2393 O O . ALA B 1 11 ? 12.555 -40.969 -11.82 1 94.5 11 ALA B O 1
ATOM 2394 N N . ARG B 1 12 ? 11.688 -40.938 -13.898 1 94.75 12 ARG B N 1
ATOM 2395 C CA . ARG B 1 12 ? 12.547 -39.875 -14.383 1 94.75 12 ARG B CA 1
ATOM 2396 C C . ARG B 1 12 ? 11.969 -38.5 -14.031 1 94.75 12 ARG B C 1
ATOM 2398 O O . ARG B 1 12 ? 10.766 -38.281 -14.125 1 94.75 12 ARG B O 1
ATOM 2405 N N . LEU B 1 13 ? 12.844 -37.594 -13.617 1 95.94 13 LEU B N 1
ATOM 2406 C CA . LEU B 1 13 ? 12.422 -36.25 -13.297 1 95.94 13 LEU B CA 1
ATOM 2407 C C . LEU B 1 13 ? 12.57 -35.312 -14.508 1 95.94 13 LEU B C 1
ATOM 2409 O O . LEU B 1 13 ? 13.68 -35.094 -14.984 1 95.94 13 LEU B O 1
ATOM 2413 N N . LEU B 1 14 ? 11.438 -34.875 -15.008 1 95.56 14 LEU B N 1
ATOM 2414 C CA . LEU B 1 14 ? 11.438 -33.875 -16.062 1 95.56 14 LEU B CA 1
ATOM 2415 C C . LEU B 1 14 ? 10.984 -32.531 -15.539 1 95.56 14 LEU B C 1
ATOM 2417 O O . LEU B 1 14 ? 9.961 -32.438 -14.859 1 95.56 14 LEU B O 1
ATOM 2421 N N . VAL B 1 15 ? 11.773 -31.484 -15.852 1 96.31 15 VAL B N 1
ATOM 2422 C CA . VAL B 1 15 ? 11.445 -30.156 -15.352 1 96.31 15 VAL B CA 1
ATOM 2423 C C . VAL B 1 15 ? 11.344 -29.172 -16.516 1 96.31 15 VAL B C 1
ATOM 2425 O O . VAL B 1 15 ? 12.125 -29.25 -17.469 1 96.31 15 VAL B O 1
ATOM 2428 N N . ALA B 1 16 ? 10.352 -28.328 -16.453 1 94.62 16 ALA B N 1
ATOM 2429 C CA . ALA B 1 16 ? 10.18 -27.312 -17.484 1 94.62 16 ALA B CA 1
ATOM 2430 C C . ALA B 1 16 ? 11.422 -26.438 -17.594 1 94.62 16 ALA B C 1
ATOM 2432 O O . ALA B 1 16 ? 12.016 -26.062 -16.594 1 94.62 16 ALA B O 1
ATOM 2433 N N . PRO B 1 17 ? 11.789 -26.047 -18.797 1 90.94 17 PRO B N 1
ATOM 2434 C CA . PRO B 1 17 ? 13.023 -25.281 -19.016 1 90.94 17 PRO B CA 1
ATOM 2435 C C . PRO B 1 17 ? 12.953 -23.875 -18.422 1 90.94 17 PRO B C 1
ATOM 2437 O O . PRO B 1 17 ? 13.992 -23.25 -18.188 1 90.94 17 PRO B O 1
ATOM 2440 N N . GLU B 1 18 ? 11.836 -23.391 -18.172 1 88.38 18 GLU B N 1
ATOM 2441 C CA . GLU B 1 18 ? 11.688 -22.031 -17.688 1 88.38 18 GLU B CA 1
ATOM 2442 C C . GLU B 1 18 ? 11.961 -21.938 -16.188 1 88.38 18 GLU B C 1
ATOM 2444 O O . GLU B 1 18 ? 12.07 -20.844 -15.633 1 88.38 18 GLU B O 1
ATOM 2449 N N . LEU B 1 19 ? 12.055 -23.094 -15.508 1 93.06 19 LEU B N 1
ATOM 2450 C CA . LEU B 1 19 ? 12.328 -23.062 -14.078 1 93.06 19 LEU B CA 1
ATOM 2451 C C . LEU B 1 19 ? 13.75 -22.562 -13.805 1 93.06 19 LEU B C 1
ATOM 2453 O O . LEU B 1 19 ? 14.672 -22.859 -14.57 1 93.06 19 LEU B O 1
ATOM 2457 N N . SER B 1 20 ? 13.891 -21.828 -12.75 1 93.06 20 SER B N 1
ATOM 2458 C CA . SER B 1 20 ? 15.203 -21.281 -12.414 1 93.06 20 SER B CA 1
ATOM 2459 C C . SER B 1 20 ? 16.188 -22.375 -12.055 1 93.06 20 SER B C 1
ATOM 2461 O O . SER B 1 20 ? 15.797 -23.422 -11.531 1 93.06 20 SER B O 1
ATOM 2463 N N . ALA B 1 21 ? 17.469 -22.125 -12.242 1 94.75 21 ALA B N 1
ATOM 2464 C CA . ALA B 1 21 ? 18.516 -23.094 -11.977 1 94.75 21 ALA B CA 1
ATOM 2465 C C . ALA B 1 21 ? 18.562 -23.453 -10.492 1 94.75 21 ALA B C 1
ATOM 2467 O O . ALA B 1 21 ? 18.656 -24.641 -10.133 1 94.75 21 ALA B O 1
ATOM 2468 N N . PRO B 1 22 ? 18.422 -22.5 -9.672 1 95.38 22 PRO B N 1
ATOM 2469 C CA . PRO B 1 22 ? 18.422 -22.859 -8.25 1 95.38 22 PRO B CA 1
ATOM 2470 C C . PRO B 1 22 ? 17.266 -23.766 -7.863 1 95.38 22 PRO B C 1
ATOM 2472 O O . PRO B 1 22 ? 17.438 -24.688 -7.066 1 95.38 22 PRO B O 1
ATOM 2475 N N . LEU B 1 23 ? 16.109 -23.516 -8.383 1 96 23 LEU B N 1
ATOM 2476 C CA . LEU B 1 23 ? 14.961 -24.359 -8.094 1 96 23 LEU B CA 1
ATOM 2477 C C . LEU B 1 23 ? 15.188 -25.781 -8.594 1 96 23 LEU B C 1
ATOM 2479 O O . LEU B 1 23 ? 14.914 -26.75 -7.883 1 96 23 LEU B O 1
ATOM 2483 N N . VAL B 1 24 ? 15.711 -25.922 -9.781 1 97.25 24 VAL B N 1
ATOM 2484 C CA . VAL B 1 24 ? 15.953 -27.234 -10.383 1 97.25 24 VAL B CA 1
ATOM 2485 C C . VAL B 1 24 ? 16.938 -28.016 -9.516 1 97.25 24 VAL B C 1
ATOM 2487 O O . VAL B 1 24 ? 16.734 -29.203 -9.25 1 97.25 24 VAL B O 1
ATOM 2490 N N . ARG B 1 25 ? 17.938 -27.328 -9.055 1 97.38 25 ARG B N 1
ATOM 2491 C CA . ARG B 1 25 ? 18.922 -27.984 -8.195 1 97.38 25 ARG B CA 1
ATOM 2492 C C . ARG B 1 25 ? 18.266 -28.516 -6.922 1 97.38 25 ARG B C 1
ATOM 2494 O O . ARG B 1 25 ? 18.594 -29.625 -6.469 1 97.38 25 ARG B O 1
ATOM 2501 N N . GLU B 1 26 ? 17.406 -27.734 -6.414 1 97.56 26 GLU B N 1
ATOM 2502 C CA . GLU B 1 26 ? 16.719 -28.156 -5.195 1 97.56 26 GLU B CA 1
ATOM 2503 C C . GLU B 1 26 ? 15.805 -29.344 -5.469 1 97.56 26 GLU B C 1
ATOM 2505 O O . GLU B 1 26 ? 15.703 -30.266 -4.645 1 97.56 26 GLU B O 1
ATOM 2510 N N . LEU B 1 27 ? 15.117 -29.328 -6.574 1 97.81 27 LEU B N 1
ATOM 2511 C CA . LEU B 1 27 ? 14.266 -30.438 -6.949 1 97.81 27 LEU B CA 1
ATOM 2512 C C . LEU B 1 27 ? 15.086 -31.719 -7.098 1 97.81 27 LEU B C 1
ATOM 2514 O O . LEU B 1 27 ? 14.656 -32.781 -6.672 1 97.81 27 LEU B O 1
ATOM 2518 N N . GLU B 1 28 ? 16.281 -31.625 -7.707 1 97.88 28 GLU B N 1
ATOM 2519 C CA . GLU B 1 28 ? 17.188 -32.75 -7.852 1 97.88 28 GLU B CA 1
ATOM 2520 C C . GLU B 1 28 ? 17.594 -33.312 -6.492 1 97.88 28 GLU B C 1
ATOM 2522 O O . GLU B 1 28 ? 17.641 -34.531 -6.293 1 97.88 28 GLU B O 1
ATOM 2527 N N . ARG B 1 29 ? 17.859 -32.406 -5.625 1 97.5 29 ARG B N 1
ATOM 2528 C CA . ARG B 1 29 ? 18.266 -32.812 -4.281 1 97.5 29 ARG B CA 1
ATOM 2529 C C . ARG B 1 29 ? 17.125 -33.531 -3.561 1 97.5 29 ARG B C 1
ATOM 2531 O O . ARG B 1 29 ? 17.344 -34.594 -2.965 1 97.5 29 ARG B O 1
ATOM 2538 N N . ILE B 1 30 ? 15.961 -33.031 -3.635 1 96.94 30 ILE B N 1
ATOM 2539 C CA . ILE B 1 30 ? 14.797 -33.562 -2.939 1 96.94 30 ILE B CA 1
ATOM 2540 C C . ILE B 1 30 ? 14.469 -34.969 -3.488 1 96.94 30 ILE B C 1
ATOM 2542 O O . ILE B 1 30 ? 14.172 -35.875 -2.725 1 96.94 30 ILE B O 1
ATOM 2546 N N . THR B 1 31 ? 14.555 -35.125 -4.816 1 96.5 31 THR B N 1
ATOM 2547 C CA . THR B 1 31 ? 14.133 -36.375 -5.453 1 96.5 31 THR B CA 1
ATOM 2548 C C . THR B 1 31 ? 15.289 -37.375 -5.531 1 96.5 31 THR B C 1
ATOM 2550 O O . THR B 1 31 ? 15.078 -38.562 -5.797 1 96.5 31 THR B O 1
ATOM 2553 N N . GLY B 1 32 ? 16.5 -36.812 -5.375 1 95.88 32 GLY B N 1
ATOM 2554 C CA . GLY B 1 32 ? 17.672 -37.688 -5.426 1 95.88 32 GLY B CA 1
ATOM 2555 C C . GLY B 1 32 ? 18.031 -38.125 -6.832 1 95.88 32 GLY B C 1
ATOM 2556 O O . GLY B 1 32 ? 18.531 -39.219 -7.035 1 95.88 32 GLY B O 1
ATOM 2557 N N . ARG B 1 33 ? 17.672 -37.406 -7.816 1 95.44 33 ARG B N 1
ATOM 2558 C CA . ARG B 1 33 ? 17.938 -37.719 -9.211 1 95.44 33 ARG B CA 1
ATOM 2559 C C . ARG B 1 33 ? 18.141 -36.469 -10.047 1 95.44 33 ARG B C 1
ATOM 2561 O O . ARG B 1 33 ? 17.703 -35.375 -9.656 1 95.44 33 ARG B O 1
ATOM 2568 N N . GLY B 1 34 ? 18.781 -36.562 -11.141 1 95.56 34 GLY B N 1
ATOM 2569 C CA . GLY B 1 34 ? 19 -35.469 -12.055 1 95.56 34 GLY B CA 1
ATOM 2570 C C . GLY B 1 34 ? 17.766 -35.094 -12.852 1 95.56 34 GLY B C 1
ATOM 2571 O O . GLY B 1 34 ? 16.969 -35.969 -13.211 1 95.56 34 GLY B O 1
ATOM 2572 N N . ALA B 1 35 ? 17.641 -33.844 -13.125 1 95.5 35 ALA B N 1
ATOM 2573 C CA . ALA B 1 35 ? 16.484 -33.344 -13.891 1 95.5 35 ALA B CA 1
ATOM 2574 C C . ALA B 1 35 ? 16.797 -33.344 -15.383 1 95.5 35 ALA B C 1
ATOM 2576 O O . ALA B 1 35 ? 17.906 -33 -15.789 1 95.5 35 ALA B O 1
ATOM 2577 N N . GLU B 1 36 ? 15.828 -33.781 -16.172 1 93.56 36 GLU B N 1
ATOM 2578 C CA . GLU B 1 36 ? 15.852 -33.656 -17.625 1 93.56 36 GLU B CA 1
ATOM 2579 C C . GLU B 1 36 ? 14.859 -32.594 -18.094 1 93.56 36 GLU B C 1
ATOM 2581 O O . GLU B 1 36 ? 13.883 -32.281 -17.406 1 93.56 36 GLU B O 1
ATOM 2586 N N . PRO B 1 37 ? 15.117 -32.031 -19.234 1 91.5 37 PRO B N 1
ATOM 2587 C CA . PRO B 1 37 ? 14.188 -31 -19.734 1 91.5 37 PRO B CA 1
ATOM 2588 C C . PRO B 1 37 ? 12.844 -31.578 -20.141 1 91.5 37 PRO B C 1
ATOM 2590 O O . PRO B 1 37 ? 12.789 -32.625 -20.781 1 91.5 37 PRO B O 1
ATOM 2593 N N . LEU B 1 38 ? 11.891 -30.875 -19.578 1 89.38 38 LEU B N 1
ATOM 2594 C CA . LEU B 1 38 ? 10.531 -31.172 -20.016 1 89.38 38 LEU B CA 1
ATOM 2595 C C . LEU B 1 38 ? 10.297 -30.641 -21.438 1 89.38 38 LEU B C 1
ATOM 2597 O O . LEU B 1 38 ? 10.406 -29.438 -21.672 1 89.38 38 LEU B O 1
ATOM 2601 N N . GLY B 1 39 ? 10.258 -31.391 -22.484 1 78.44 39 GLY B N 1
ATOM 2602 C CA . GLY B 1 39 ? 10.07 -30.969 -23.859 1 78.44 39 GLY B CA 1
ATOM 2603 C C . GLY B 1 39 ? 9.109 -31.844 -24.625 1 78.44 39 GLY B C 1
ATOM 2604 O O . GLY B 1 39 ? 8.5 -32.75 -24.062 1 78.44 39 GLY B O 1
ATOM 2605 N N . ASP B 1 40 ? 8.836 -31.438 -25.828 1 68.69 40 ASP B N 1
ATOM 2606 C CA . ASP B 1 40 ? 7.852 -32.031 -26.703 1 68.69 40 ASP B CA 1
ATOM 2607 C C . ASP B 1 40 ? 8.281 -33.438 -27.125 1 68.69 40 ASP B C 1
ATOM 2609 O O . ASP B 1 40 ? 7.48 -34.219 -27.672 1 68.69 40 ASP B O 1
ATOM 2613 N N . GLY B 1 41 ? 9.555 -33.688 -26.891 1 63.72 41 GLY B N 1
ATOM 2614 C CA . GLY B 1 41 ? 9.969 -35 -27.375 1 63.72 41 GLY B CA 1
ATOM 2615 C C . GLY B 1 41 ? 9.516 -36.125 -26.469 1 63.72 41 GLY B C 1
ATOM 2616 O O . GLY B 1 41 ? 9.172 -35.906 -25.312 1 63.72 41 GLY B O 1
ATOM 2617 N N . GLU B 1 42 ? 8.977 -37.219 -27.016 1 61.69 42 GLU B N 1
ATOM 2618 C CA . GLU B 1 42 ? 8.586 -38.406 -26.281 1 61.69 42 GLU B CA 1
ATOM 2619 C C . 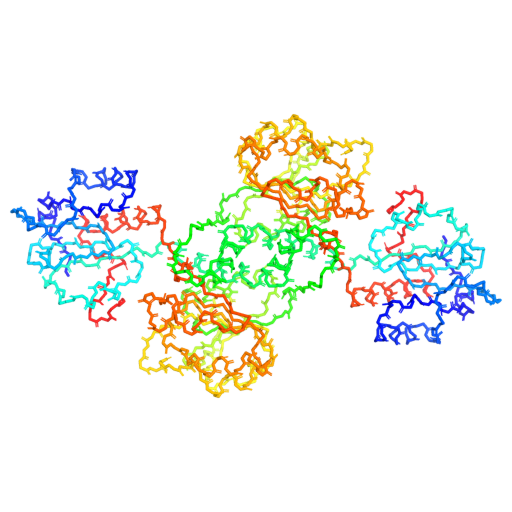GLU B 1 42 ? 9.727 -38.906 -25.391 1 61.69 42 GLU B C 1
ATOM 2621 O O . GLU B 1 42 ? 10.82 -39.188 -25.891 1 61.69 42 GLU B O 1
ATOM 2626 N N . PRO B 1 43 ? 9.484 -38.469 -24.078 1 62.34 43 PRO B N 1
ATOM 2627 C CA . PRO B 1 43 ? 10.531 -39.031 -23.203 1 62.34 43 PRO B CA 1
ATOM 2628 C C . PRO B 1 43 ? 10.727 -40.531 -23.391 1 62.34 43 PRO B C 1
ATOM 2630 O O . PRO B 1 43 ? 9.805 -41.219 -23.797 1 62.34 43 PRO B O 1
ATOM 2633 N N . ALA B 1 44 ? 11.938 -40.969 -23.375 1 63.38 44 ALA B N 1
ATOM 2634 C CA . ALA B 1 44 ? 12.289 -42.375 -23.5 1 63.38 44 ALA B CA 1
ATOM 2635 C C . ALA B 1 44 ? 11.406 -43.25 -22.609 1 63.38 44 ALA B C 1
ATOM 2637 O O . ALA B 1 44 ? 10.43 -42.781 -22.031 1 63.38 44 ALA B O 1
ATOM 2638 N N . ALA B 1 45 ? 11.875 -44.375 -21.969 1 73.56 45 ALA B N 1
ATOM 2639 C CA . ALA B 1 45 ? 11.312 -45.5 -21.25 1 73.56 45 ALA B CA 1
ATOM 2640 C C . ALA B 1 45 ? 11.203 -45.219 -19.75 1 73.56 45 ALA B C 1
ATOM 2642 O O . ALA B 1 45 ? 11.969 -44.406 -19.219 1 73.56 45 ALA B O 1
ATOM 2643 N N . GLY B 1 46 ? 10.008 -45.562 -19.156 1 86.75 46 GLY B N 1
ATOM 2644 C CA . GLY B 1 46 ? 9.828 -45.625 -17.719 1 86.75 46 GLY B CA 1
ATOM 2645 C C . GLY B 1 46 ? 8.859 -44.594 -17.188 1 86.75 46 GLY B C 1
ATOM 2646 O O . GLY B 1 46 ? 8.297 -43.812 -17.953 1 86.75 46 GLY B O 1
ATOM 2647 N N . PRO B 1 47 ? 8.594 -44.625 -15.945 1 93.19 47 PRO B N 1
ATOM 2648 C CA . PRO B 1 47 ? 7.668 -43.688 -15.297 1 93.19 47 PRO B CA 1
ATOM 2649 C C . PRO B 1 47 ? 8.211 -42.25 -15.227 1 93.19 47 PRO B C 1
ATOM 2651 O O . PRO B 1 47 ? 9.43 -42.062 -15.172 1 93.19 47 PRO B O 1
ATOM 2654 N N . LEU B 1 48 ? 7.27 -41.281 -15.281 1 94.88 48 LEU B N 1
ATOM 2655 C CA . LEU B 1 48 ? 7.688 -39.906 -15.383 1 94.88 48 LEU B CA 1
ATOM 2656 C C . LEU B 1 48 ? 7.152 -39.062 -14.211 1 94.88 48 LEU B C 1
ATOM 2658 O O . LEU B 1 48 ? 5.992 -39.219 -13.82 1 94.88 48 LEU B O 1
ATOM 2662 N N . LEU B 1 49 ? 8.016 -38.312 -13.648 1 95.94 49 LEU B N 1
ATOM 2663 C CA . LEU B 1 49 ? 7.719 -37.219 -12.742 1 95.94 49 LEU B CA 1
ATOM 2664 C C . LEU B 1 49 ? 8.047 -35.875 -13.391 1 95.94 49 LEU B C 1
ATOM 2666 O O . LEU B 1 49 ? 9.203 -35.594 -13.727 1 95.94 49 LEU B O 1
ATOM 2670 N N . CYS B 1 50 ? 7 -35.062 -13.523 1 96.06 50 CYS B N 1
ATOM 2671 C CA . CYS B 1 50 ? 7.199 -33.812 -14.227 1 96.06 50 CYS B CA 1
ATOM 2672 C C . CYS B 1 50 ? 6.855 -32.625 -13.328 1 96.06 50 CYS B C 1
ATOM 2674 O O . CYS B 1 50 ? 5.922 -32.688 -12.531 1 96.06 50 CYS B O 1
ATOM 2676 N N . VAL B 1 51 ? 7.617 -31.578 -13.422 1 96.88 51 VAL B N 1
ATOM 2677 C CA . VAL B 1 51 ? 7.363 -30.328 -12.727 1 96.88 51 VAL B CA 1
ATOM 2678 C C . VAL B 1 51 ? 7.352 -29.172 -13.727 1 96.88 51 VAL B C 1
ATOM 2680 O O . VAL B 1 51 ? 8.289 -29.016 -14.508 1 96.88 51 VAL B O 1
ATOM 2683 N N . GLY B 1 52 ? 6.258 -28.406 -13.742 1 94.56 52 GLY B N 1
ATOM 2684 C CA . GLY B 1 52 ? 6.188 -27.297 -14.664 1 94.56 52 GLY B CA 1
ATOM 2685 C C . GLY B 1 52 ? 4.844 -26.594 -14.648 1 94.56 52 GLY B C 1
ATOM 2686 O O . GLY B 1 52 ? 4.012 -26.844 -13.781 1 94.56 52 GLY B O 1
ATOM 2687 N N . ALA B 1 53 ? 4.707 -25.672 -15.625 1 90.56 53 ALA B N 1
ATOM 2688 C CA . ALA B 1 53 ? 3.471 -24.906 -15.758 1 90.56 53 ALA B CA 1
ATOM 2689 C C . ALA B 1 53 ? 2.529 -25.547 -16.766 1 90.56 53 ALA B C 1
ATOM 2691 O O . ALA B 1 53 ? 1.313 -25.344 -16.703 1 90.56 53 ALA B O 1
ATOM 2692 N N . ALA B 1 54 ? 3.1 -26.266 -17.641 1 90.31 54 ALA B N 1
ATOM 2693 C CA . ALA B 1 54 ? 2.361 -26.953 -18.703 1 90.31 54 ALA B CA 1
ATOM 2694 C C . ALA B 1 54 ? 2.9 -28.359 -18.922 1 90.31 54 ALA B C 1
ATOM 2696 O O . ALA B 1 54 ? 4.035 -28.656 -18.562 1 90.31 54 ALA B O 1
ATOM 2697 N N . LEU B 1 55 ? 2.051 -29.156 -19.484 1 91.5 55 LEU B N 1
ATOM 2698 C CA . LEU B 1 55 ? 2.408 -30.531 -19.828 1 91.5 55 LEU B CA 1
ATOM 2699 C C . LEU B 1 55 ? 2.182 -30.797 -21.297 1 91.5 55 LEU B C 1
ATOM 2701 O O . LEU B 1 55 ? 1.038 -30.859 -21.766 1 91.5 55 LEU B O 1
ATOM 2705 N N . PRO B 1 56 ? 3.277 -30.938 -22 1 88.69 56 PRO B N 1
ATOM 2706 C CA . PRO B 1 56 ? 3.123 -31.234 -23.438 1 88.69 56 PRO B CA 1
ATOM 2707 C C . PRO B 1 56 ? 2.26 -32.469 -23.688 1 88.69 56 PRO B C 1
ATOM 2709 O O . PRO B 1 56 ? 2.312 -33.438 -22.922 1 88.69 56 PRO B O 1
ATOM 2712 N N . GLY B 1 57 ? 1.554 -32.438 -24.75 1 87.69 57 GLY B N 1
ATOM 2713 C CA . GLY B 1 57 ? 0.626 -33.5 -25.094 1 87.69 57 GLY B CA 1
ATOM 2714 C C . GLY B 1 57 ? 1.286 -34.875 -25.156 1 87.69 57 GLY B C 1
ATOM 2715 O O . GLY B 1 57 ? 0.696 -35.875 -24.75 1 87.69 57 GLY B O 1
ATOM 2716 N N . GLY B 1 58 ? 2.49 -34.906 -25.656 1 85.94 58 GLY B N 1
ATOM 2717 C CA . GLY B 1 58 ? 3.213 -36.156 -25.828 1 85.94 58 GLY B CA 1
ATOM 2718 C C . GLY B 1 58 ? 3.551 -36.844 -24.5 1 85.94 58 GLY B C 1
ATOM 2719 O O . GLY B 1 58 ? 3.889 -38.031 -24.469 1 85.94 58 GLY B O 1
ATOM 2720 N N . LEU B 1 59 ? 3.404 -36.125 -23.438 1 89.25 59 LEU B N 1
ATOM 2721 C CA . LEU B 1 59 ? 3.76 -36.656 -22.125 1 89.25 59 LEU B CA 1
ATOM 2722 C C . LEU B 1 59 ? 2.512 -37.031 -21.344 1 89.25 59 LEU B C 1
ATOM 2724 O O . LEU B 1 59 ? 2.611 -37.562 -20.219 1 89.25 59 LEU B O 1
ATOM 2728 N N . ARG B 1 60 ? 1.436 -36.781 -21.906 1 90.25 60 ARG B N 1
ATOM 2729 C CA . ARG B 1 60 ? 0.174 -37.188 -21.297 1 90.25 60 ARG B CA 1
ATOM 2730 C C . ARG B 1 60 ? -0.128 -38.656 -21.625 1 90.25 60 ARG B C 1
ATOM 2732 O O . ARG B 1 60 ? -1.09 -38.969 -22.328 1 90.25 60 ARG B O 1
ATOM 2739 N N . THR B 1 61 ? 0.622 -39.5 -21.078 1 89.19 61 THR B N 1
ATOM 2740 C CA . THR B 1 61 ? 0.572 -40.938 -21.328 1 89.19 61 THR B CA 1
ATOM 2741 C C . THR B 1 61 ? 0.474 -41.719 -20 1 89.19 61 THR B C 1
ATOM 2743 O O . THR B 1 61 ? 0.531 -41.094 -18.922 1 89.19 61 THR B O 1
ATOM 2746 N N . ASP B 1 62 ? 0.323 -43 -20.141 1 89.12 62 ASP B N 1
ATOM 2747 C CA . ASP B 1 62 ? 0.235 -43.875 -18.969 1 89.12 62 ASP B CA 1
ATOM 2748 C C . ASP B 1 62 ? 1.567 -43.938 -18.219 1 89.12 62 ASP B C 1
ATOM 2750 O O . ASP B 1 62 ? 1.633 -44.406 -17.094 1 89.12 62 ASP B O 1
ATOM 2754 N N . ARG B 1 63 ? 2.551 -43.344 -18.797 1 90.94 63 ARG B N 1
ATOM 2755 C CA . ARG B 1 63 ? 3.861 -43.312 -18.156 1 90.94 63 ARG B CA 1
ATOM 2756 C C . ARG B 1 63 ? 3.963 -42.156 -17.172 1 90.94 63 ARG B C 1
ATOM 2758 O O . ARG B 1 63 ? 4.871 -42.125 -16.328 1 90.94 63 ARG B O 1
ATOM 2765 N N . LEU B 1 64 ? 3.107 -41.219 -17.297 1 94 64 LEU B N 1
ATOM 2766 C CA . LEU B 1 64 ? 3.109 -40.125 -16.359 1 94 64 LEU B CA 1
ATOM 2767 C C . LEU B 1 64 ? 2.611 -40.562 -14.992 1 94 64 LEU B C 1
ATOM 2769 O O . LEU B 1 64 ? 1.438 -40.906 -14.836 1 94 64 LEU B O 1
ATOM 2773 N N . LEU B 1 65 ? 3.521 -40.5 -14.094 1 94.81 65 LEU B N 1
ATOM 2774 C CA . LEU B 1 65 ? 3.188 -40.906 -12.734 1 94.81 65 LEU B CA 1
ATOM 2775 C C . LEU B 1 65 ? 2.676 -39.719 -11.922 1 94.81 65 LEU B C 1
ATOM 2777 O O . LEU B 1 65 ? 1.73 -39.875 -11.148 1 94.81 65 LEU B O 1
ATOM 2781 N N . TRP B 1 66 ? 3.373 -38.594 -12.094 1 96.56 66 TRP B N 1
ATOM 2782 C CA . TRP B 1 66 ? 3.146 -37.438 -11.234 1 96.56 66 TRP B CA 1
ATOM 2783 C C . TRP B 1 66 ? 3.537 -36.156 -11.945 1 96.56 66 TRP B C 1
ATOM 2785 O O . TRP B 1 66 ? 4.633 -36.062 -12.5 1 96.56 66 TRP B O 1
ATOM 2795 N N . PHE B 1 67 ? 2.578 -35.281 -12.008 1 96.44 67 PHE B N 1
ATOM 2796 C CA . PHE B 1 67 ? 2.861 -33.906 -12.453 1 96.44 67 PHE B CA 1
ATOM 2797 C C . PHE B 1 67 ? 2.629 -32.906 -11.32 1 96.44 67 PHE B C 1
ATOM 2799 O O . PHE B 1 67 ? 1.56 -32.906 -10.711 1 96.44 67 PHE B O 1
ATOM 2806 N N . HIS B 1 68 ? 3.625 -32.125 -11.031 1 97.44 68 HIS B N 1
ATOM 2807 C CA . HIS B 1 68 ? 3.486 -31.031 -10.078 1 97.44 68 HIS B CA 1
ATOM 2808 C C . HIS B 1 68 ? 3.455 -29.688 -10.789 1 97.44 68 HIS B C 1
ATOM 2810 O O . HIS B 1 68 ? 4.465 -29.25 -11.336 1 97.44 68 HIS B O 1
ATOM 2816 N N . SER B 1 69 ? 2.316 -29.094 -10.68 1 94.94 69 SER B N 1
ATOM 2817 C CA . SER B 1 69 ? 2.152 -27.781 -11.289 1 94.94 69 SER B CA 1
ATOM 2818 C C . SER B 1 69 ? 2.793 -26.688 -10.438 1 94.94 69 SER B C 1
ATOM 2820 O O . SER B 1 69 ? 2.559 -26.609 -9.234 1 94.94 69 SER B O 1
ATOM 2822 N N . VAL B 1 70 ? 3.561 -25.797 -11.117 1 93 70 VAL B N 1
ATOM 2823 C CA . VAL B 1 70 ? 4.164 -24.688 -10.391 1 93 70 VAL B CA 1
ATOM 2824 C C . VAL B 1 70 ? 3.137 -23.578 -10.211 1 93 70 VAL B C 1
ATOM 2826 O O . VAL B 1 70 ? 3.359 -22.641 -9.438 1 93 70 VAL B O 1
ATOM 2829 N N . ASN B 1 71 ? 2 -23.703 -10.844 1 86.94 71 ASN B N 1
ATOM 2830 C CA . ASN B 1 71 ? 0.907 -22.75 -10.719 1 86.94 71 ASN B CA 1
ATOM 2831 C C . ASN B 1 71 ? -0.205 -23.281 -9.82 1 86.94 71 ASN B C 1
ATOM 2833 O O . ASN B 1 71 ? -0.509 -24.469 -9.844 1 86.94 71 ASN B O 1
ATOM 2837 N N . ALA B 1 72 ? -0.802 -22.359 -9.141 1 83.12 72 ALA B N 1
ATOM 2838 C CA . ALA B 1 72 ? -1.952 -22.75 -8.328 1 83.12 72 ALA B CA 1
ATOM 2839 C C . ALA B 1 72 ? -3.143 -23.125 -9.203 1 83.12 72 ALA B C 1
ATOM 2841 O O . ALA B 1 72 ? -3.879 -24.062 -8.891 1 83.12 72 ALA B O 1
ATOM 2842 N N . GLY B 1 73 ? -3.344 -22.359 -10.211 1 79.19 73 GLY B N 1
ATOM 2843 C CA . GLY B 1 73 ? -4.395 -22.672 -11.164 1 79.19 73 GLY B CA 1
ATOM 2844 C C . GLY B 1 73 ? -4.008 -23.766 -12.141 1 79.19 73 GLY B C 1
ATOM 2845 O O . GLY B 1 73 ? -2.947 -23.703 -12.766 1 79.19 73 GLY B O 1
ATOM 2846 N N . THR B 1 74 ? -4.871 -24.797 -12.273 1 84 74 THR B N 1
ATOM 2847 C CA . THR B 1 74 ? -4.535 -25.906 -13.164 1 84 74 THR B CA 1
ATOM 2848 C C . THR B 1 74 ? -5.508 -25.969 -14.336 1 84 74 THR B C 1
ATOM 2850 O O . THR B 1 74 ? -5.512 -26.953 -15.094 1 84 74 THR B O 1
ATOM 2853 N N . ASP B 1 75 ? -6.242 -24.891 -14.508 1 78.31 75 ASP B N 1
ATOM 2854 C CA . ASP B 1 75 ? -7.25 -24.844 -15.562 1 78.31 75 ASP B CA 1
ATOM 2855 C C . ASP B 1 75 ? -6.609 -25 -16.938 1 78.31 75 ASP B C 1
ATOM 2857 O O . ASP B 1 75 ? -7.043 -25.828 -17.734 1 78.31 75 ASP B O 1
ATOM 2861 N N . PRO B 1 76 ? -5.594 -24.25 -17.172 1 78.88 76 PRO B N 1
ATOM 2862 C CA . PRO B 1 76 ? -4.977 -24.422 -18.484 1 78.88 76 PRO B CA 1
ATOM 2863 C C . PRO B 1 76 ? -4.438 -25.828 -18.719 1 78.88 76 PRO B C 1
ATOM 2865 O O . PRO B 1 76 ? -4.504 -26.344 -19.828 1 78.88 76 PRO B O 1
ATOM 2868 N N . LEU B 1 77 ? -3.943 -26.391 -17.703 1 86.31 77 LEU B N 1
ATOM 2869 C CA . LEU B 1 77 ? -3.408 -27.75 -17.781 1 86.31 77 LEU B CA 1
ATOM 2870 C C . LEU B 1 77 ? -4.512 -28.75 -18.125 1 86.31 77 LEU B C 1
ATOM 2872 O O . LEU B 1 77 ? -4.348 -29.578 -19 1 86.31 77 LEU B O 1
ATOM 2876 N N . LEU B 1 78 ? -5.621 -28.625 -17.5 1 86.38 78 LEU B N 1
ATOM 2877 C CA . LEU B 1 78 ? -6.715 -29.578 -17.641 1 86.38 78 LEU B CA 1
ATOM 2878 C C . LEU B 1 78 ? -7.496 -29.312 -18.922 1 86.38 78 LEU B C 1
ATOM 2880 O O . LEU B 1 78 ? -8.102 -30.234 -19.484 1 86.38 78 LEU B O 1
ATOM 2884 N N . ALA B 1 79 ? -7.391 -28.109 -19.406 1 82.81 79 ALA B N 1
ATOM 2885 C CA . ALA B 1 79 ? -8.094 -27.75 -20.625 1 82.81 79 ALA B CA 1
ATOM 2886 C C . ALA B 1 79 ? -7.316 -28.219 -21.859 1 82.81 79 ALA B C 1
ATOM 2888 O O . ALA B 1 79 ? -7.875 -28.312 -22.953 1 82.81 79 ALA B O 1
ATOM 2889 N N . ALA B 1 80 ? -6.082 -28.438 -21.75 1 86.25 80 ALA B N 1
ATOM 2890 C CA . ALA B 1 80 ? -5.211 -28.766 -22.875 1 86.25 80 ALA B CA 1
ATOM 2891 C C . ALA B 1 80 ? -5.465 -30.188 -23.359 1 86.25 80 ALA B C 1
ATOM 2893 O O . ALA B 1 80 ? -5.012 -30.562 -24.453 1 86.25 80 ALA B O 1
ATOM 2894 N N . GLY B 1 81 ? -6.25 -31.062 -22.641 1 85.25 81 GLY B N 1
ATOM 2895 C CA . GLY B 1 81 ? -6.555 -32.438 -23.031 1 85.25 81 GLY B CA 1
ATOM 2896 C C . GLY B 1 81 ? -6.875 -33.312 -21.859 1 85.25 81 GLY B C 1
ATOM 2897 O O . GLY B 1 81 ? -6.824 -32.906 -20.703 1 85.25 81 GLY B O 1
ATOM 2898 N N . PRO B 1 82 ? -7.219 -34.5 -22.156 1 87.25 82 PRO B N 1
ATOM 2899 C CA . PRO B 1 82 ? -7.547 -35.438 -21.094 1 87.25 82 PRO B CA 1
ATOM 2900 C C . PRO B 1 82 ? -6.355 -35.719 -20.172 1 87.25 82 PRO B C 1
ATOM 2902 O O . PRO B 1 82 ? -5.219 -35.781 -20.656 1 87.25 82 PRO B O 1
ATOM 2905 N N . TRP B 1 83 ? -6.609 -35.812 -18.953 1 91.25 83 TRP B N 1
ATOM 2906 C CA . TRP B 1 83 ? -5.578 -36.125 -17.984 1 91.25 83 TRP B CA 1
ATOM 2907 C C . TRP B 1 83 ? -5.383 -37.656 -17.906 1 91.25 83 TRP B C 1
ATOM 2909 O O . TRP B 1 83 ? -6.355 -38.406 -17.812 1 91.25 83 TRP B O 1
ATOM 2919 N N . PRO B 1 84 ? -4.117 -38.094 -18.031 1 88.5 84 PRO B N 1
ATOM 2920 C CA . PRO B 1 84 ? -3.887 -39.531 -17.984 1 88.5 84 PRO B CA 1
ATOM 2921 C C . PRO B 1 84 ? -4.426 -40.188 -16.703 1 88.5 84 PRO B C 1
ATOM 2923 O O . PRO B 1 84 ? -4.152 -39.688 -15.602 1 88.5 84 PRO B O 1
ATOM 2926 N N . ALA B 1 85 ? -5.016 -41.344 -17.031 1 83.56 85 ALA B N 1
ATOM 2927 C CA . ALA B 1 85 ? -5.613 -42.062 -15.914 1 83.56 85 ALA B CA 1
ATOM 2928 C C . ALA B 1 85 ? -4.543 -42.5 -14.922 1 83.56 85 ALA B C 1
ATOM 2930 O O . ALA B 1 85 ? -3.455 -42.938 -15.32 1 83.56 85 ALA B O 1
ATOM 2931 N N . GLY B 1 86 ? -4.582 -42.156 -13.695 1 88.12 86 GLY B N 1
ATOM 2932 C CA . GLY B 1 86 ? -3.699 -42.656 -12.641 1 88.12 86 GLY B CA 1
ATOM 2933 C C . GLY B 1 86 ? -2.613 -41.656 -12.273 1 88.12 86 GLY B C 1
ATOM 2934 O O . GLY B 1 86 ? -1.883 -41.844 -11.305 1 88.12 86 GLY B O 1
ATOM 2935 N N . ALA B 1 87 ? -2.42 -40.719 -13.203 1 93.75 87 ALA B N 1
ATOM 2936 C CA . ALA B 1 87 ? -1.37 -39.75 -12.93 1 93.75 87 ALA B CA 1
ATOM 2937 C C . ALA B 1 87 ? -1.778 -38.812 -11.805 1 93.75 87 ALA B C 1
ATOM 2939 O O . ALA B 1 87 ? -2.867 -38.219 -11.828 1 93.75 87 ALA B O 1
ATOM 2940 N N . LEU B 1 88 ? -0.873 -38.688 -10.859 1 95.81 88 LEU B N 1
ATOM 2941 C CA . LEU B 1 88 ? -1.073 -37.75 -9.758 1 95.81 88 LEU B CA 1
ATOM 2942 C C . LEU B 1 88 ? -0.819 -36.312 -10.219 1 95.81 88 LEU B C 1
ATOM 2944 O O . LEU B 1 88 ? 0.171 -36.031 -10.898 1 95.81 88 LEU B O 1
ATOM 2948 N N . LEU B 1 89 ? -1.789 -35.469 -9.922 1 95.88 89 LEU B N 1
ATOM 2949 C CA . LEU B 1 89 ? -1.629 -34.031 -10.188 1 95.88 89 LEU B CA 1
ATOM 2950 C C . LEU B 1 89 ? -1.626 -33.25 -8.883 1 95.88 89 LEU B C 1
ATOM 2952 O O . LEU B 1 89 ? -2.6 -33.281 -8.125 1 95.88 89 LEU B O 1
ATOM 2956 N N . THR B 1 90 ? -0.493 -32.656 -8.562 1 96.12 90 THR B N 1
ATOM 2957 C CA . THR B 1 90 ? -0.418 -31.703 -7.457 1 96.12 90 THR B CA 1
ATOM 2958 C C . THR B 1 90 ? -0.102 -30.297 -7.965 1 96.12 90 THR B C 1
ATOM 2960 O O . THR B 1 90 ? 0.244 -30.109 -9.133 1 96.12 90 THR B O 1
ATOM 2963 N N . ARG B 1 91 ? -0.377 -29.312 -7.078 1 93.5 91 ARG B N 1
ATOM 2964 C CA . ARG B 1 91 ? -0.137 -27.938 -7.496 1 93.5 91 ARG B CA 1
ATOM 2965 C C . ARG B 1 91 ? 0.553 -27.141 -6.391 1 93.5 91 ARG B C 1
ATOM 2967 O O . ARG B 1 91 ? 0.596 -27.578 -5.238 1 93.5 91 ARG B O 1
ATOM 2974 N N . THR B 1 92 ? 1.179 -26.031 -6.852 1 93 92 THR B N 1
ATOM 2975 C CA . THR B 1 92 ? 1.761 -25.078 -5.914 1 93 92 THR B CA 1
ATOM 2976 C C . THR B 1 92 ? 0.743 -24.016 -5.535 1 93 92 THR B C 1
ATOM 2978 O O . THR B 1 92 ? 0.17 -23.344 -6.402 1 93 92 THR B O 1
ATOM 2981 N N . VAL B 1 93 ? 0.452 -23.922 -4.262 1 86.81 93 VAL B N 1
ATOM 2982 C CA . VAL B 1 93 ? -0.421 -22.875 -3.76 1 86.81 93 VAL B CA 1
ATOM 2983 C C . VAL B 1 93 ? 0.41 -21.812 -3.031 1 86.81 93 VAL B C 1
ATOM 2985 O O . VAL B 1 93 ? 0.191 -20.609 -3.203 1 86.81 93 VAL B O 1
ATOM 2988 N N . GLY B 1 94 ? 1.395 -22.375 -2.213 1 85.62 94 GLY B N 1
ATOM 2989 C CA . GLY B 1 94 ? 2.324 -21.484 -1.536 1 85.62 94 GLY B CA 1
ATOM 2990 C C . GLY B 1 94 ? 1.632 -20.438 -0.684 1 85.62 94 GLY B C 1
ATOM 2991 O O . GLY B 1 94 ? 0.716 -20.75 0.078 1 85.62 94 GLY B O 1
ATOM 2992 N N . ARG B 1 95 ? 2.16 -19.281 -0.736 1 86.69 95 ARG B N 1
ATOM 2993 C CA . ARG B 1 95 ? 1.656 -18.125 0.011 1 86.69 95 ARG B CA 1
ATOM 2994 C C . ARG B 1 95 ? 0.727 -17.281 -0.85 1 86.69 95 ARG B C 1
ATOM 2996 O O . ARG B 1 95 ? 0.751 -16.047 -0.772 1 86.69 95 ARG B O 1
ATOM 3003 N N . MET B 1 96 ? 0.001 -17.969 -1.702 1 88.62 96 MET B N 1
ATOM 3004 C CA . MET B 1 96 ? -0.843 -17.281 -2.678 1 88.62 96 MET B CA 1
ATOM 3005 C C . MET B 1 96 ? -1.818 -16.344 -1.987 1 88.62 96 MET B C 1
ATOM 3007 O O . MET B 1 96 ? -1.99 -15.195 -2.416 1 88.62 96 MET B O 1
ATOM 3011 N N . GLY B 1 97 ? -2.473 -16.812 -0.875 1 90.56 97 GLY B N 1
ATOM 3012 C CA . GLY B 1 97 ? -3.393 -15.961 -0.143 1 90.56 97 GLY B CA 1
ATOM 3013 C C . GLY B 1 97 ? -2.752 -14.68 0.351 1 90.56 97 GLY B C 1
ATOM 3014 O O . GLY B 1 97 ? -3.33 -13.602 0.213 1 90.56 97 GLY B O 1
ATOM 3015 N N . GLU B 1 98 ? -1.571 -14.852 0.858 1 93.31 98 GLU B N 1
ATOM 3016 C CA . GLU B 1 98 ? -0.826 -13.695 1.354 1 93.31 98 GLU B CA 1
ATOM 3017 C C . GLU B 1 98 ? -0.449 -12.758 0.216 1 93.31 98 GLU B C 1
ATOM 3019 O O . GLU B 1 98 ? -0.533 -11.531 0.362 1 93.31 98 GLU B O 1
ATOM 3024 N N . ARG B 1 99 ? -0.079 -13.336 -0.845 1 93.56 99 ARG B N 1
ATOM 3025 C CA . ARG B 1 99 ? 0.321 -12.539 -1.999 1 93.56 99 ARG B CA 1
ATOM 3026 C C . ARG B 1 99 ? -0.864 -11.766 -2.566 1 93.56 99 ARG B C 1
ATOM 3028 O O . ARG B 1 99 ? -0.754 -10.57 -2.848 1 93.56 99 ARG B O 1
ATOM 3035 N N . ILE B 1 100 ? -1.949 -12.398 -2.697 1 96 100 ILE B N 1
ATOM 3036 C CA . ILE B 1 100 ? -3.125 -11.75 -3.268 1 96 100 ILE B CA 1
ATOM 3037 C C . ILE B 1 100 ? -3.643 -10.68 -2.307 1 96 100 ILE B C 1
ATOM 3039 O O . ILE B 1 100 ? -4.066 -9.609 -2.734 1 96 100 ILE B O 1
ATOM 3043 N N . ALA B 1 101 ? -3.594 -10.969 -1.004 1 97.56 101 ALA B N 1
ATOM 3044 C CA . ALA B 1 101 ? -3.992 -9.977 -0.01 1 97.56 101 ALA B CA 1
ATOM 3045 C C . ALA B 1 101 ? -3.123 -8.727 -0.108 1 97.56 101 ALA B C 1
ATOM 3047 O O . ALA B 1 101 ? -3.639 -7.602 -0.119 1 97.56 101 ALA B O 1
ATOM 3048 N N . GLN B 1 102 ? -1.823 -8.922 -0.179 1 97.62 102 GLN B N 1
ATOM 3049 C CA . GLN B 1 102 ? -0.91 -7.793 -0.334 1 97.62 102 GLN B CA 1
ATOM 3050 C C . GLN B 1 102 ? -1.188 -7.031 -1.627 1 97.62 102 GLN B C 1
ATOM 3052 O O . GLN B 1 102 ? -1.142 -5.801 -1.652 1 97.62 102 GLN B O 1
ATOM 3057 N N . TYR B 1 103 ? -1.436 -7.801 -2.648 1 97.5 103 TYR B N 1
ATOM 3058 C CA . TYR B 1 103 ? -1.762 -7.191 -3.934 1 97.5 103 TYR B CA 1
ATOM 3059 C C . TYR B 1 103 ? -2.957 -6.254 -3.803 1 97.5 103 TYR B C 1
ATOM 3061 O O . TYR B 1 103 ? -2.885 -5.09 -4.203 1 97.5 103 TYR B O 1
ATOM 3069 N N . VAL B 1 104 ? -4.016 -6.691 -3.248 1 98.62 104 VAL B N 1
ATOM 3070 C CA . VAL B 1 104 ? -5.238 -5.91 -3.102 1 98.62 104 VAL B CA 1
ATOM 3071 C C . VAL B 1 104 ? -4.961 -4.672 -2.25 1 98.62 104 VAL B C 1
ATOM 3073 O O . VAL B 1 104 ? -5.281 -3.549 -2.652 1 98.62 104 VAL B O 1
ATOM 3076 N N . LEU B 1 105 ? -4.316 -4.852 -1.122 1 98.62 105 LEU B N 1
ATOM 3077 C CA . LEU B 1 105 ? -3.998 -3.725 -0.255 1 98.62 105 LEU B CA 1
ATOM 3078 C C . LEU B 1 105 ? -3.1 -2.725 -0.974 1 98.62 105 LEU B C 1
ATOM 3080 O O . LEU B 1 105 ? -3.279 -1.512 -0.839 1 98.62 105 LEU B O 1
ATOM 3084 N N . GLY B 1 106 ? -2.098 -3.264 -1.678 1 98.25 106 GLY B N 1
ATOM 3085 C CA . GLY B 1 106 ? -1.198 -2.404 -2.432 1 98.25 106 GLY B CA 1
ATOM 3086 C C . GLY B 1 106 ? -1.922 -1.474 -3.385 1 98.25 106 GLY B C 1
ATOM 3087 O O . GLY B 1 106 ? -1.628 -0.278 -3.438 1 98.25 106 GLY B O 1
ATOM 3088 N N . TRP B 1 107 ? -2.846 -2.002 -4.113 1 98.06 107 TRP B N 1
ATOM 3089 C CA . TRP B 1 107 ? -3.562 -1.184 -5.086 1 98.06 107 TRP B CA 1
ATOM 3090 C C . TRP B 1 107 ? -4.551 -0.253 -4.391 1 98.06 107 TRP B C 1
ATOM 3092 O O . TRP B 1 107 ? -4.766 0.876 -4.836 1 98.06 107 TRP B O 1
ATOM 3102 N N . VAL B 1 108 ? -5.191 -0.685 -3.279 1 98.19 108 VAL B N 1
ATOM 3103 C CA . VAL B 1 108 ? -6.062 0.157 -2.465 1 98.19 108 VAL B CA 1
ATOM 3104 C C . VAL B 1 108 ? -5.285 1.374 -1.966 1 98.19 108 VAL B C 1
ATOM 3106 O O . VAL B 1 108 ? -5.723 2.514 -2.146 1 98.19 108 VAL B O 1
ATOM 3109 N N . LEU B 1 109 ? -4.117 1.118 -1.433 1 98.19 109 LEU B N 1
ATOM 3110 C CA . LEU B 1 109 ? -3.33 2.205 -0.86 1 98.19 109 LEU B CA 1
ATOM 3111 C C . LEU B 1 109 ? -2.732 3.08 -1.957 1 98.19 109 LEU B C 1
ATOM 3113 O O . LEU B 1 109 ? -2.588 4.293 -1.781 1 98.19 109 LEU B O 1
ATOM 3117 N N . ALA B 1 110 ? -2.348 2.422 -3.057 1 97.31 110 ALA B N 1
ATOM 3118 C CA . ALA B 1 110 ? -1.82 3.207 -4.172 1 97.31 110 ALA B CA 1
ATOM 3119 C C . ALA B 1 110 ? -2.832 4.254 -4.633 1 97.31 110 ALA B C 1
ATOM 3121 O O . ALA B 1 110 ? -2.461 5.387 -4.941 1 97.31 110 ALA B O 1
ATOM 3122 N N . GLU B 1 111 ? -4.078 3.873 -4.652 1 95.81 111 GLU B N 1
ATOM 3123 C CA . GLU B 1 111 ? -5.141 4.805 -5.012 1 95.81 111 GLU B CA 1
ATOM 3124 C C . GLU B 1 111 ? -5.301 5.895 -3.955 1 95.81 111 GLU B C 1
ATOM 3126 O O . GLU B 1 111 ? -5.316 7.086 -4.281 1 95.81 111 GLU B O 1
ATOM 3131 N N . CYS B 1 112 ? -5.363 5.523 -2.719 1 95.5 112 CYS B N 1
ATOM 3132 C CA . CYS B 1 112 ? -5.629 6.445 -1.621 1 95.5 112 CYS B CA 1
ATOM 3133 C C . CYS B 1 112 ? -4.48 7.43 -1.444 1 95.5 112 CYS B C 1
ATOM 3135 O O . CYS B 1 112 ? -4.676 8.547 -0.958 1 95.5 112 CYS B O 1
ATOM 3137 N N . GLN B 1 113 ? -3.295 7.02 -1.88 1 95.19 113 GLN B N 1
ATOM 3138 C CA . GLN B 1 113 ? -2.113 7.859 -1.708 1 95.19 113 GLN B CA 1
ATOM 3139 C C . GLN B 1 113 ? -1.728 8.539 -3.018 1 95.19 113 GLN B C 1
ATOM 3141 O O . GLN B 1 113 ? -0.669 9.164 -3.109 1 95.19 113 GLN B O 1
ATOM 3146 N N . SER B 1 114 ? -2.486 8.359 -4.047 1 94.31 114 SER B N 1
ATOM 3147 C CA . SER B 1 114 ? -2.264 8.984 -5.348 1 94.31 114 SER B CA 1
ATOM 3148 C C . SER B 1 114 ? -0.883 8.641 -5.898 1 94.31 114 SER B C 1
ATOM 3150 O O . SER B 1 114 ? -0.19 9.516 -6.43 1 94.31 114 SER B O 1
ATOM 3152 N N . VAL B 1 115 ? -0.488 7.391 -5.785 1 95 115 VAL B N 1
ATOM 3153 C CA . VAL B 1 115 ? 0.85 6.949 -6.168 1 95 115 VAL B CA 1
ATOM 3154 C C . VAL B 1 115 ? 1.062 7.184 -7.664 1 95 115 VAL B C 1
ATOM 3156 O O . VAL B 1 115 ? 2.041 7.82 -8.062 1 95 115 VAL B O 1
ATOM 3159 N N . PRO B 1 116 ? 0.11 6.75 -8.57 1 92.12 116 PRO B N 1
ATOM 3160 C CA . PRO B 1 116 ? 0.327 7.016 -9.992 1 92.12 116 PRO B CA 1
ATOM 3161 C C . PRO B 1 116 ? 0.394 8.508 -10.312 1 92.12 116 PRO B C 1
ATOM 3163 O O . PRO B 1 116 ? 1.206 8.93 -11.141 1 92.12 116 PRO B O 1
ATOM 3166 N N . GLU B 1 117 ? -0.391 9.336 -9.641 1 92.31 117 GLU B N 1
ATOM 3167 C CA . GLU B 1 117 ? -0.454 10.773 -9.883 1 92.31 117 GLU B CA 1
ATOM 3168 C C . GLU B 1 117 ? 0.829 11.461 -9.438 1 92.31 117 GLU B C 1
ATOM 3170 O O . GLU B 1 117 ? 1.347 12.336 -10.133 1 92.31 117 GLU B O 1
ATOM 3175 N N . PHE B 1 118 ? 1.382 11.055 -8.297 1 94.12 118 PHE B N 1
ATOM 3176 C CA . PHE B 1 118 ? 2.631 11.641 -7.824 1 94.12 118 PHE B CA 1
ATOM 3177 C C . PHE B 1 118 ? 3.795 11.227 -8.719 1 94.12 118 PHE B C 1
ATOM 3179 O O . PHE B 1 118 ? 4.707 12.016 -8.961 1 94.12 118 PHE B O 1
ATOM 3186 N N . THR B 1 119 ? 3.764 9.945 -9.156 1 92.94 119 THR B N 1
ATOM 3187 C CA . THR B 1 119 ? 4.793 9.477 -10.07 1 92.94 119 THR B CA 1
ATOM 3188 C C . THR B 1 119 ? 4.781 10.305 -11.359 1 92.94 119 THR B C 1
ATOM 3190 O O . THR B 1 119 ? 5.836 10.734 -11.836 1 92.94 119 THR B O 1
ATOM 3193 N N . ALA B 1 120 ? 3.58 10.562 -11.844 1 90.62 120 ALA B N 1
ATOM 3194 C CA . ALA B 1 120 ? 3.439 11.391 -13.039 1 90.62 120 ALA B CA 1
ATOM 3195 C C . ALA B 1 120 ? 3.883 12.82 -12.766 1 90.62 120 ALA B C 1
ATOM 3197 O O . ALA B 1 120 ? 4.535 13.445 -13.609 1 90.62 120 ALA B O 1
ATOM 3198 N N . GLN B 1 121 ? 3.529 13.367 -11.633 1 92.19 121 GLN B N 1
ATOM 3199 C CA . GLN B 1 121 ? 3.898 14.727 -11.234 1 92.19 121 GLN B CA 1
ATOM 3200 C C . GLN B 1 121 ? 5.414 14.867 -11.133 1 92.19 121 GLN B C 1
ATOM 3202 O O . GLN B 1 121 ? 5.973 15.891 -11.547 1 92.19 121 GLN B O 1
ATOM 3207 N N . HIS B 1 122 ? 6.105 13.898 -10.539 1 92.94 122 HIS B N 1
ATOM 3208 C CA . HIS B 1 122 ? 7.559 13.898 -10.445 1 92.94 122 HIS B CA 1
ATOM 3209 C C . HIS B 1 122 ? 8.195 13.969 -11.836 1 92.94 122 HIS B C 1
ATOM 3211 O O . HIS B 1 122 ? 9.117 14.75 -12.062 1 92.94 122 HIS B O 1
ATOM 3217 N N . ALA B 1 123 ? 7.656 13.164 -12.773 1 91.75 123 ALA B N 1
ATOM 3218 C CA . ALA B 1 123 ? 8.188 13.117 -14.133 1 91.75 123 ALA B CA 1
ATOM 3219 C C . ALA B 1 123 ? 8.047 14.469 -14.828 1 91.75 123 ALA B C 1
ATOM 3221 O O . ALA B 1 123 ? 8.859 14.82 -15.68 1 91.75 123 ALA B O 1
ATOM 3222 N N . ARG B 1 124 ? 7.105 15.312 -14.383 1 94.31 124 ARG B N 1
ATOM 3223 C CA . ARG B 1 124 ? 6.867 16.625 -14.961 1 94.31 124 ARG B CA 1
ATOM 3224 C C . ARG B 1 124 ? 7.543 17.719 -14.141 1 94.31 124 ARG B C 1
ATOM 3226 O O . ARG B 1 124 ? 7.41 18.906 -14.445 1 94.31 124 ARG B O 1
ATOM 3233 N N . ALA B 1 125 ? 8.25 17.344 -13.102 1 96.06 125 ALA B N 1
ATOM 3234 C CA . ALA B 1 125 ? 8.93 18.281 -12.219 1 96.06 125 ALA B CA 1
ATOM 3235 C C . ALA B 1 125 ? 7.961 19.328 -11.664 1 96.06 125 ALA B C 1
ATOM 3237 O O . ALA B 1 125 ? 8.227 20.531 -11.719 1 96.06 125 ALA B O 1
ATOM 3238 N N . HIS B 1 126 ? 6.859 18.859 -11.203 1 95.19 126 HIS B N 1
ATOM 3239 C CA . HIS B 1 126 ? 5.785 19.719 -10.719 1 95.19 126 HIS B CA 1
ATOM 3240 C C . HIS B 1 126 ? 5.562 19.531 -9.219 1 95.19 126 HIS B C 1
ATOM 3242 O O . HIS B 1 126 ? 5.254 18.422 -8.773 1 95.19 126 HIS B O 1
ATOM 3248 N N . TRP B 1 127 ? 5.723 20.625 -8.469 1 95.31 127 TRP B N 1
ATOM 3249 C CA . TRP B 1 127 ? 5.543 20.578 -7.023 1 95.31 127 TRP B CA 1
ATOM 3250 C C . TRP B 1 127 ? 4.125 20.984 -6.637 1 95.31 127 TRP B C 1
ATOM 3252 O O . TRP B 1 127 ? 3.785 22.172 -6.66 1 95.31 127 TRP B O 1
ATOM 3262 N N . GLU B 1 128 ? 3.342 20.031 -6.258 1 92.62 128 GLU B N 1
ATOM 3263 C CA . GLU B 1 128 ? 1.972 20.281 -5.816 1 92.62 128 GLU B CA 1
ATOM 3264 C C . GLU B 1 128 ? 1.484 19.156 -4.891 1 92.62 128 GLU B C 1
ATOM 3266 O O . GLU B 1 128 ? 1.738 17.984 -5.141 1 92.62 128 GLU B O 1
ATOM 3271 N N . ARG B 1 129 ? 0.826 19.531 -3.869 1 89.56 129 ARG B N 1
ATOM 3272 C CA . ARG B 1 129 ? 0.205 18.547 -2.984 1 89.56 129 ARG B CA 1
ATOM 3273 C C . ARG B 1 129 ? -1.042 17.953 -3.623 1 89.56 129 ARG B C 1
ATOM 3275 O O . ARG B 1 129 ? -1.804 18.656 -4.293 1 89.56 129 ARG B O 1
ATOM 3282 N N . LEU B 1 130 ? -1.229 16.688 -3.482 1 88.12 130 LEU B N 1
ATOM 3283 C CA . LEU B 1 130 ? -2.412 15.992 -3.982 1 88.12 130 LEU B CA 1
ATOM 3284 C C . LEU B 1 130 ? -3.254 15.453 -2.832 1 88.12 130 LEU B C 1
ATOM 3286 O O . LEU B 1 130 ? -2.721 15.102 -1.776 1 88.12 130 LEU B O 1
ATOM 3290 N N . PRO B 1 131 ? -4.59 15.406 -3.041 1 79.94 131 PRO B N 1
ATOM 3291 C CA . PRO B 1 131 ? -5.461 14.844 -2.008 1 79.94 131 PRO B CA 1
ATOM 3292 C C . PRO B 1 131 ? -5.172 13.375 -1.724 1 79.94 131 PRO B C 1
ATOM 3294 O O . PRO B 1 131 ? -4.844 12.617 -2.641 1 79.94 131 PRO B O 1
ATOM 3297 N N . THR B 1 132 ? -5.168 12.969 -0.488 1 87.31 132 THR B N 1
ATOM 3298 C CA . THR B 1 132 ? -5.059 11.586 -0.041 1 87.31 132 THR B CA 1
ATOM 3299 C C . THR B 1 132 ? -6.223 11.227 0.878 1 87.31 132 THR B C 1
ATOM 3301 O O . THR B 1 132 ? -6.941 12.109 1.356 1 87.31 132 THR B O 1
ATOM 3304 N N . GLU B 1 133 ? -6.484 9.992 0.978 1 89.69 133 GLU B N 1
ATOM 3305 C CA . GLU B 1 133 ? -7.605 9.492 1.771 1 89.69 133 GLU B CA 1
ATOM 3306 C C . GLU B 1 133 ? -7.16 8.383 2.717 1 89.69 133 GLU B C 1
ATOM 3308 O O . GLU B 1 133 ? -6.43 7.477 2.316 1 89.69 133 GLU B O 1
ATOM 3313 N N . LEU B 1 134 ? -7.562 8.484 3.953 1 93.5 134 LEU B N 1
ATOM 3314 C CA . LEU B 1 134 ? -7.297 7.398 4.891 1 93.5 134 LEU B CA 1
ATOM 3315 C C . LEU B 1 134 ? -8.195 6.199 4.602 1 93.5 134 LEU B C 1
ATOM 3317 O O . LEU B 1 134 ? -9.391 6.355 4.367 1 93.5 134 LEU B O 1
ATOM 3321 N N . VAL B 1 135 ? -7.602 5.016 4.629 1 96.81 135 VAL B N 1
ATOM 3322 C CA . VAL B 1 135 ? -8.414 3.822 4.402 1 96.81 135 VAL B CA 1
ATOM 3323 C C . VAL B 1 135 ? -9.156 3.447 5.684 1 96.81 135 VAL B C 1
ATOM 3325 O O . VAL B 1 135 ? -10.219 2.82 5.633 1 96.81 135 VAL B O 1
ATOM 3328 N N . ALA B 1 136 ? -8.547 3.797 6.797 1 95 136 ALA B N 1
ATOM 3329 C CA . ALA B 1 136 ? -9.141 3.451 8.086 1 95 136 ALA B CA 1
ATOM 3330 C C . ALA B 1 136 ? -10.547 4.031 8.211 1 95 136 ALA B C 1
ATOM 3332 O O . ALA B 1 136 ? -10.773 5.203 7.91 1 95 136 ALA B O 1
ATOM 3333 N N . GLY B 1 137 ? -11.453 3.164 8.594 1 94.81 137 GLY B N 1
ATOM 3334 C CA . GLY B 1 137 ? -12.836 3.584 8.789 1 94.81 137 GLY B CA 1
ATOM 3335 C C . GLY B 1 137 ? -13.703 3.373 7.562 1 94.81 137 GLY B C 1
ATOM 3336 O O . GLY B 1 137 ? -14.93 3.416 7.656 1 94.81 137 GLY B O 1
ATOM 3337 N N . GLN B 1 138 ? -13.102 3.178 6.402 1 96.75 138 GLN B N 1
ATOM 3338 C CA . GLN B 1 138 ? -13.859 2.91 5.184 1 96.75 138 GLN B CA 1
ATOM 3339 C C . GLN B 1 138 ? -14.305 1.451 5.121 1 96.75 138 GLN B C 1
ATOM 3341 O O . GLN B 1 138 ? -13.922 0.644 5.973 1 96.75 138 GLN B O 1
ATOM 3346 N N . THR B 1 139 ? -15.125 1.09 4.113 1 98.31 139 THR B N 1
ATOM 3347 C CA . THR B 1 139 ? -15.695 -0.249 4.035 1 98.31 139 THR B CA 1
ATOM 3348 C C . THR B 1 139 ? -15.281 -0.94 2.738 1 98.31 139 THR B C 1
ATOM 3350 O O . THR B 1 139 ? -15.352 -0.344 1.662 1 98.31 139 THR B O 1
ATOM 3353 N N . ALA B 1 140 ? -14.844 -2.137 2.877 1 98.69 140 ALA B N 1
ATOM 3354 C CA . ALA B 1 140 ? -14.594 -3.014 1.736 1 98.69 140 ALA B CA 1
ATOM 3355 C C . ALA B 1 140 ? -15.562 -4.191 1.726 1 98.69 140 ALA B C 1
ATOM 3357 O O . ALA B 1 140 ? -15.742 -4.867 2.742 1 98.69 140 ALA B O 1
ATOM 3358 N N . LEU B 1 141 ? -16.234 -4.34 0.629 1 98.62 141 LEU B N 1
ATOM 3359 C CA . LEU B 1 141 ? -17.062 -5.516 0.379 1 98.62 141 LEU B CA 1
ATOM 3360 C C . LEU B 1 141 ? -16.281 -6.582 -0.376 1 98.62 141 LEU B C 1
ATOM 3362 O O . LEU B 1 141 ? -15.836 -6.352 -1.506 1 98.62 141 LEU B O 1
ATOM 3366 N N . VAL B 1 142 ? -16.062 -7.762 0.254 1 98.56 142 VAL B N 1
ATOM 3367 C CA . VAL B 1 142 ? -15.242 -8.82 -0.322 1 98.56 142 VAL B CA 1
ATOM 3368 C C . VAL B 1 142 ? -16.125 -10 -0.725 1 98.56 142 VAL B C 1
ATOM 3370 O O . VAL B 1 142 ? -16.734 -10.648 0.13 1 98.56 142 VAL B O 1
ATOM 3373 N N . TYR B 1 143 ? -16.188 -10.234 -2.02 1 98.19 143 TYR B N 1
ATOM 3374 C CA . TYR B 1 143 ? -16.953 -11.375 -2.529 1 98.19 143 TYR B CA 1
ATOM 3375 C C . TYR B 1 143 ? -16.094 -12.633 -2.553 1 98.19 143 TYR B C 1
ATOM 3377 O O . TYR B 1 143 ? -15.078 -12.688 -3.256 1 98.19 143 TYR B O 1
ATOM 3385 N N . GLY B 1 144 ? -16.516 -13.664 -1.899 1 95.62 144 GLY B N 1
ATOM 3386 C CA . GLY B 1 144 ? -15.727 -14.852 -1.614 1 95.62 144 GLY B CA 1
ATOM 3387 C C . GLY B 1 144 ? -15.148 -14.859 -0.213 1 95.62 144 GLY B C 1
ATOM 3388 O O . GLY B 1 144 ? -14.305 -14.023 0.12 1 95.62 144 GLY B O 1
ATOM 3389 N N . THR B 1 145 ? -15.586 -15.812 0.602 1 94.06 145 THR B N 1
ATOM 3390 C CA . THR B 1 145 ? -15.18 -15.805 2.004 1 94.06 145 THR B CA 1
ATOM 3391 C C . THR B 1 145 ? -14.297 -17 2.318 1 94.06 145 THR B C 1
ATOM 3393 O O . THR B 1 145 ? -14.227 -17.453 3.467 1 94.06 145 THR B O 1
ATOM 3396 N N . GLY B 1 146 ? -13.703 -17.531 1.258 1 89.44 146 GLY B N 1
ATOM 3397 C CA . GLY B 1 146 ? -12.758 -18.625 1.431 1 89.44 146 GLY B CA 1
ATOM 3398 C C . GLY B 1 146 ? -11.375 -18.156 1.856 1 89.44 146 GLY B C 1
ATOM 3399 O O . GLY B 1 146 ? -11.242 -17.109 2.484 1 89.44 146 GLY B O 1
ATOM 3400 N N . ARG B 1 147 ? -10.391 -18.953 1.565 1 86 147 ARG B N 1
ATOM 3401 C CA . ARG B 1 147 ? -9.016 -18.719 2.012 1 86 147 ARG B CA 1
ATOM 3402 C C . ARG B 1 147 ? -8.492 -17.391 1.488 1 86 147 ARG B C 1
ATOM 3404 O O . ARG B 1 147 ? -7.938 -16.594 2.25 1 86 147 ARG B O 1
ATOM 3411 N N . ILE B 1 148 ? -8.672 -17.172 0.206 1 91.81 148 ILE B N 1
ATOM 3412 C CA . ILE B 1 148 ? -8.148 -15.953 -0.412 1 91.81 148 ILE B CA 1
ATOM 3413 C C . ILE B 1 148 ? -8.93 -14.742 0.097 1 91.81 148 ILE B C 1
ATOM 3415 O O . ILE B 1 148 ? -8.328 -13.75 0.518 1 91.81 148 ILE B O 1
ATOM 3419 N N . GLY B 1 149 ? -10.25 -14.852 0.091 1 95.56 149 GLY B N 1
ATOM 3420 C CA . GLY B 1 149 ? -11.07 -13.766 0.598 1 95.56 149 GLY B CA 1
ATOM 3421 C C . GLY B 1 149 ? -10.773 -13.422 2.047 1 95.56 149 GLY B C 1
ATOM 3422 O O . GLY B 1 149 ? -10.703 -12.25 2.408 1 95.56 149 GLY B O 1
ATOM 3423 N N . GLY B 1 150 ? -10.609 -14.453 2.82 1 95.81 150 GLY B N 1
ATOM 3424 C CA . GLY B 1 150 ? -10.281 -14.25 4.223 1 95.81 150 GLY B CA 1
ATOM 3425 C C . GLY B 1 150 ? -8.945 -13.547 4.422 1 95.81 150 GLY B C 1
ATOM 3426 O O . GLY B 1 150 ? -8.828 -12.672 5.277 1 95.81 150 GLY B O 1
ATOM 3427 N N . ALA B 1 151 ? -7.953 -13.938 3.668 1 95.69 151 ALA B N 1
ATOM 3428 C CA . ALA B 1 151 ? -6.645 -13.297 3.75 1 95.69 151 ALA B CA 1
ATOM 3429 C C . ALA B 1 151 ? -6.727 -11.82 3.367 1 95.69 151 ALA B C 1
ATOM 3431 O O . ALA B 1 151 ? -6.152 -10.961 4.043 1 95.69 151 ALA B O 1
ATOM 3432 N N . VAL B 1 152 ? -7.504 -11.516 2.326 1 98.06 152 VAL B N 1
ATOM 3433 C CA . VAL B 1 152 ? -7.695 -10.148 1.863 1 98.06 152 VAL B CA 1
ATOM 3434 C C . VAL B 1 152 ? -8.398 -9.328 2.943 1 98.06 152 VAL B C 1
ATOM 3436 O O . VAL B 1 152 ? -7.922 -8.258 3.332 1 98.06 152 VAL B O 1
ATOM 3439 N N . ALA B 1 153 ? -9.469 -9.883 3.451 1 98.19 153 ALA B N 1
ATOM 3440 C CA . ALA B 1 153 ? -10.242 -9.203 4.48 1 98.19 153 ALA B CA 1
ATOM 3441 C C . ALA B 1 153 ? -9.406 -8.961 5.734 1 98.19 153 ALA B C 1
ATOM 3443 O O . ALA B 1 153 ? -9.445 -7.875 6.316 1 98.19 153 ALA B O 1
ATOM 3444 N N . GLY B 1 154 ? -8.688 -9.945 6.117 1 97.62 154 GLY B N 1
ATOM 3445 C CA . GLY B 1 154 ? -7.859 -9.836 7.309 1 97.62 154 GLY B CA 1
ATOM 3446 C C . GLY B 1 154 ? -6.824 -8.727 7.211 1 97.62 154 GLY B C 1
ATOM 3447 O O . GLY B 1 154 ? -6.656 -7.949 8.148 1 97.62 154 GLY B O 1
ATOM 3448 N N . LEU B 1 155 ? -6.137 -8.672 6.125 1 97.75 155 LEU B N 1
ATOM 3449 C CA . LEU B 1 155 ? -5.102 -7.66 5.949 1 97.75 155 LEU B CA 1
ATOM 3450 C C . LEU B 1 155 ? -5.707 -6.262 5.898 1 97.75 155 LEU B C 1
ATOM 3452 O O . LEU B 1 155 ? -5.184 -5.328 6.504 1 97.75 155 LEU B O 1
ATOM 3456 N N . LEU B 1 156 ? -6.844 -6.098 5.191 1 98.19 156 LEU B N 1
ATOM 3457 C CA . LEU B 1 156 ? -7.543 -4.82 5.141 1 98.19 156 LEU B CA 1
ATOM 3458 C C . LEU B 1 156 ? -7.996 -4.395 6.531 1 98.19 156 LEU B C 1
ATOM 3460 O O . LEU B 1 156 ? -7.848 -3.23 6.91 1 98.19 156 LEU B O 1
ATOM 3464 N N . ARG B 1 157 ? -8.508 -5.328 7.266 1 97.25 157 ARG B N 1
ATOM 3465 C CA . ARG B 1 157 ? -8.961 -5.051 8.625 1 97.25 157 ARG B CA 1
ATOM 3466 C C . ARG B 1 157 ? -7.797 -4.602 9.508 1 97.25 157 ARG B C 1
ATOM 3468 O O . ARG B 1 157 ? -7.957 -3.713 10.344 1 97.25 157 ARG B O 1
ATOM 3475 N N . GLY B 1 158 ? -6.672 -5.207 9.328 1 95.25 158 GLY B N 1
ATOM 3476 C CA . GLY B 1 158 ? -5.477 -4.809 10.047 1 95.25 158 GLY B CA 1
ATOM 3477 C C . GLY B 1 158 ? -5.09 -3.359 9.812 1 95.25 158 GLY B C 1
ATOM 3478 O O . GLY B 1 158 ? -4.379 -2.76 10.625 1 95.25 158 GLY B O 1
ATOM 3479 N N . CYS B 1 159 ? -5.594 -2.775 8.719 1 96.69 159 CYS B N 1
ATOM 3480 C CA . CYS B 1 159 ? -5.332 -1.377 8.398 1 96.69 159 CYS B CA 1
ATOM 3481 C C . CYS B 1 159 ? -6.512 -0.498 8.797 1 96.69 159 CYS B C 1
ATOM 3483 O O . CYS B 1 159 ? -6.562 0.68 8.438 1 96.69 159 CYS B O 1
ATOM 3485 N N . GLY B 1 160 ? -7.504 -1.102 9.438 1 96 160 GLY B N 1
ATOM 3486 C CA . GLY B 1 160 ? -8.617 -0.333 9.969 1 96 160 GLY B CA 1
ATOM 3487 C C . GLY B 1 160 ? -9.797 -0.262 9.016 1 96 160 GLY B C 1
ATOM 3488 O O . GLY B 1 160 ? -10.719 0.535 9.219 1 96 160 GLY B O 1
ATOM 3489 N N . VAL B 1 161 ? -9.797 -1.049 7.98 1 97.88 161 VAL B N 1
ATOM 3490 C CA . VAL B 1 161 ? -10.906 -1.092 7.031 1 97.88 161 VAL B CA 1
ATOM 3491 C C . VAL B 1 161 ? -12.008 -2.01 7.559 1 97.88 161 VAL B C 1
ATOM 3493 O O . VAL B 1 161 ? -11.727 -3.1 8.062 1 97.88 161 VAL B O 1
ATOM 3496 N N . ARG B 1 162 ? -13.219 -1.552 7.523 1 97.81 162 ARG B N 1
ATOM 3497 C CA . ARG B 1 162 ? -14.352 -2.432 7.805 1 97.81 162 ARG B CA 1
ATOM 3498 C C . ARG B 1 162 ? -14.578 -3.414 6.66 1 97.81 162 ARG B C 1
ATOM 3500 O O . ARG B 1 162 ? -14.719 -3.01 5.504 1 97.81 162 ARG B O 1
ATOM 3507 N N . THR B 1 163 ? -14.57 -4.707 6.949 1 98.31 163 THR B N 1
ATOM 3508 C CA . THR B 1 163 ? -14.664 -5.719 5.902 1 98.31 163 THR B CA 1
ATOM 3509 C C . THR B 1 163 ? -15.984 -6.484 6.012 1 98.31 163 THR B C 1
ATOM 3511 O O . THR B 1 163 ? -16.281 -7.062 7.055 1 98.31 163 THR B O 1
ATOM 3514 N N . VAL B 1 164 ? -16.766 -6.5 4.98 1 97.44 164 VAL B N 1
ATOM 3515 C CA . VAL B 1 164 ? -18 -7.266 4.852 1 97.44 164 VAL B CA 1
ATOM 3516 C C . VAL B 1 164 ? -17.828 -8.352 3.789 1 97.44 164 VAL B C 1
ATOM 3518 O O . VAL B 1 164 ? -17.531 -8.047 2.631 1 97.44 164 VAL B O 1
ATOM 3521 N N . GLY B 1 165 ? -17.953 -9.547 4.191 1 97.31 165 GLY B N 1
ATOM 3522 C CA . GLY B 1 165 ? -17.875 -10.664 3.258 1 97.31 165 GLY B CA 1
ATOM 3523 C C . GLY B 1 165 ? -19.219 -11.016 2.643 1 97.31 165 GLY B C 1
ATOM 3524 O O . GLY B 1 165 ? -20.25 -10.953 3.311 1 97.31 165 GLY B O 1
ATOM 3525 N N . VAL B 1 166 ? -19.188 -11.383 1.416 1 96.81 166 VAL B N 1
ATOM 3526 C CA . VAL B 1 166 ? -20.375 -11.867 0.727 1 96.81 166 VAL B CA 1
ATOM 3527 C C . VAL B 1 166 ? -20.188 -13.336 0.329 1 96.81 166 VAL B C 1
ATOM 3529 O O . VAL B 1 166 ? -19.297 -13.656 -0.461 1 96.81 166 VAL B O 1
ATOM 3532 N N . ALA B 1 167 ? -20.938 -14.18 0.857 1 94 167 ALA B N 1
ATOM 3533 C CA . ALA B 1 167 ? -20.953 -15.609 0.553 1 94 167 ALA B CA 1
ATOM 3534 C C . ALA B 1 167 ? -22.219 -16.016 -0.195 1 94 167 ALA B C 1
ATOM 3536 O O . ALA B 1 167 ? -23.078 -15.164 -0.464 1 94 167 ALA B O 1
ATOM 3537 N N . ARG B 1 168 ? -22.234 -17.297 -0.674 1 88.44 168 ARG B N 1
ATOM 3538 C CA . ARG B 1 168 ? -23.422 -17.797 -1.341 1 88.44 168 ARG B CA 1
ATOM 3539 C C . ARG B 1 168 ? -24.641 -17.688 -0.434 1 88.44 168 ARG B C 1
ATOM 3541 O O . ARG B 1 168 ? -25.703 -17.234 -0.866 1 88.44 168 ARG B O 1
ATOM 3548 N N . THR B 1 169 ? -24.391 -18.156 0.819 1 81.69 169 THR B N 1
ATOM 3549 C CA . THR B 1 169 ? -25.453 -18.078 1.815 1 81.69 169 THR B CA 1
ATOM 3550 C C . THR B 1 169 ? -24.953 -17.359 3.07 1 81.69 169 THR B C 1
ATOM 3552 O O . THR B 1 169 ? -23.766 -17.391 3.389 1 81.69 169 THR B O 1
ATOM 3555 N N . ALA B 1 170 ? -25.875 -16.672 3.672 1 76.19 170 ALA B N 1
ATOM 3556 C CA . ALA B 1 170 ? -25.547 -15.961 4.906 1 76.19 170 ALA B CA 1
ATOM 3557 C C . ALA B 1 170 ? -25.109 -16.938 5.996 1 76.19 170 ALA B C 1
ATOM 3559 O O . ALA B 1 170 ? -25.594 -18.062 6.055 1 76.19 170 ALA B O 1
ATOM 3560 N N . ARG B 1 171 ? -24.078 -16.531 6.676 1 73.81 171 ARG B N 1
ATOM 3561 C CA . ARG B 1 171 ? -23.656 -17.359 7.793 1 73.81 171 ARG B CA 1
ATOM 3562 C C . ARG B 1 171 ? -24.219 -16.828 9.109 1 73.81 171 ARG B C 1
ATOM 3564 O O . ARG B 1 171 ? -24.234 -15.617 9.344 1 73.81 171 ARG B O 1
ATOM 3571 N N . THR B 1 172 ? -24.922 -17.578 9.906 1 71.44 172 THR B N 1
ATOM 3572 C CA . THR B 1 172 ? -25.531 -17.234 11.18 1 71.44 172 THR B CA 1
ATOM 3573 C C . THR B 1 172 ? -24.484 -17.188 12.297 1 71.44 172 THR B C 1
ATOM 3575 O O . THR B 1 172 ? -24.688 -16.516 13.312 1 71.44 172 THR B O 1
ATOM 3578 N N . GLY B 1 173 ? -23.312 -17.547 12.102 1 76.69 173 GLY B N 1
ATOM 3579 C CA . GLY B 1 173 ? -22.297 -17.625 13.133 1 76.69 173 GLY B CA 1
ATOM 3580 C C . GLY B 1 173 ? -21.234 -16.547 13.016 1 76.69 173 GLY B C 1
ATOM 3581 O O . GLY B 1 173 ? -21.422 -15.562 12.297 1 76.69 173 GLY B O 1
ATOM 3582 N N . PRO B 1 174 ? -20.375 -16.578 14.055 1 84.69 174 PRO B N 1
ATOM 3583 C CA . PRO B 1 174 ? -19.266 -15.633 13.969 1 84.69 174 PRO B CA 1
ATOM 3584 C C . PRO B 1 174 ? -18.609 -15.617 12.586 1 84.69 174 PRO B C 1
ATOM 3586 O O . PRO B 1 174 ? -18.516 -16.656 11.938 1 84.69 174 PRO B O 1
ATOM 3589 N N . PRO B 1 175 ? -18.406 -14.492 12.148 1 86.06 175 PRO B N 1
ATOM 3590 C CA . PRO B 1 175 ? -17.781 -14.422 10.828 1 86.06 175 PRO B CA 1
ATOM 3591 C C . PRO B 1 175 ? -16.406 -15.102 10.789 1 86.06 175 PRO B C 1
ATOM 3593 O O . PRO B 1 175 ? -15.727 -15.195 11.812 1 86.06 175 PRO B O 1
ATOM 3596 N N . PRO B 1 176 ? -16.078 -15.578 9.664 1 85.44 176 PRO B N 1
ATOM 3597 C CA . PRO B 1 176 ? -14.727 -16.156 9.523 1 85.44 176 PRO B CA 1
ATOM 3598 C C . PRO B 1 176 ? -13.625 -15.133 9.789 1 85.44 176 PRO B C 1
ATOM 3600 O O . PRO B 1 176 ? -13.875 -13.922 9.773 1 85.44 176 PRO B O 1
ATOM 3603 N N . PRO B 1 177 ? -12.453 -15.641 10.062 1 85.75 177 PRO B N 1
ATOM 3604 C CA . PRO B 1 177 ? -11.344 -14.727 10.328 1 85.75 177 PRO B CA 1
ATOM 3605 C C . PRO B 1 177 ? -11.141 -13.703 9.219 1 85.75 177 PRO B C 1
ATOM 3607 O O . PRO B 1 177 ? -11.266 -14.031 8.039 1 85.75 177 PRO B O 1
ATOM 3610 N N . GLY B 1 178 ? -11.016 -12.406 9.648 1 90.81 178 GLY B N 1
ATOM 3611 C CA . GLY B 1 178 ? -10.742 -11.32 8.719 1 90.81 178 GLY B CA 1
ATOM 3612 C C . GLY B 1 178 ? -11.961 -10.469 8.414 1 90.81 178 GLY B C 1
ATOM 3613 O O . GLY B 1 178 ? -11.836 -9.328 7.965 1 90.81 178 GLY B O 1
ATOM 3614 N N . PHE B 1 179 ? -13.141 -11.094 8.641 1 95.19 179 PHE B N 1
ATOM 3615 C CA . PHE B 1 179 ? -14.352 -10.359 8.281 1 95.19 179 PHE B CA 1
ATOM 3616 C C . PHE B 1 179 ? -15.031 -9.789 9.523 1 95.19 179 PHE B C 1
ATOM 3618 O O . PHE B 1 179 ? -15.086 -10.445 10.562 1 95.19 179 PHE B O 1
ATOM 3625 N N . ASP B 1 180 ? -15.531 -8.578 9.453 1 95.06 180 ASP B N 1
ATOM 3626 C CA . ASP B 1 180 ? -16.375 -7.996 10.492 1 95.06 180 ASP B CA 1
ATOM 3627 C C . ASP B 1 180 ? -17.781 -8.57 10.445 1 95.06 180 ASP B C 1
ATOM 3629 O O . ASP B 1 180 ? -18.422 -8.734 11.484 1 95.06 180 ASP B O 1
ATOM 3633 N N . ARG B 1 181 ? -18.203 -8.844 9.211 1 93.5 181 ARG B N 1
ATOM 3634 C CA . ARG B 1 181 ? -19.516 -9.414 8.961 1 93.5 181 ARG B CA 1
ATOM 3635 C C . ARG B 1 181 ? -19.547 -10.188 7.648 1 93.5 181 ARG B C 1
ATOM 3637 O O . ARG B 1 181 ? -18.75 -9.914 6.746 1 93.5 181 ARG B O 1
ATOM 3644 N N . VAL B 1 182 ? -20.406 -11.18 7.559 1 95.56 182 VAL B N 1
ATOM 3645 C CA . VAL B 1 182 ? -20.609 -11.945 6.332 1 95.56 182 VAL B CA 1
ATOM 3646 C C . VAL B 1 182 ? -22.094 -12.023 6.008 1 95.56 182 VAL B C 1
ATOM 3648 O O . VAL B 1 182 ? -22.906 -12.367 6.871 1 95.56 182 VAL B O 1
ATOM 3651 N N . ILE B 1 183 ? -22.406 -11.719 4.812 1 95.25 183 ILE B N 1
ATOM 3652 C CA . ILE B 1 183 ? -23.797 -11.734 4.375 1 95.25 183 ILE B CA 1
ATOM 3653 C C . ILE B 1 183 ? -23.953 -12.641 3.158 1 95.25 183 ILE B C 1
ATOM 3655 O O . ILE B 1 183 ? -22.953 -13.078 2.574 1 95.25 183 ILE B O 1
ATOM 3659 N N . GLY B 1 184 ? -25.188 -12.844 2.812 1 94.69 184 GLY B N 1
ATOM 3660 C CA . GLY B 1 184 ? -25.453 -13.578 1.587 1 94.69 184 GLY B CA 1
ATOM 3661 C C . GLY B 1 184 ? -25.531 -12.695 0.36 1 94.69 184 GLY B C 1
ATOM 3662 O O . GLY B 1 184 ? -25.828 -11.5 0.467 1 94.69 184 GLY B O 1
ATOM 3663 N N . ALA B 1 185 ? -25.266 -13.289 -0.777 1 93.56 185 ALA B N 1
ATOM 3664 C CA . ALA B 1 185 ? -25.219 -12.547 -2.031 1 93.56 185 ALA B CA 1
ATOM 3665 C C . ALA B 1 185 ? -26.562 -11.859 -2.311 1 93.56 185 ALA B C 1
ATOM 3667 O O . ALA B 1 185 ? -26.594 -10.797 -2.936 1 93.56 185 ALA B O 1
ATOM 3668 N N . GLU B 1 186 ? -27.609 -12.398 -1.799 1 91.62 186 GLU B N 1
ATOM 3669 C CA . GLU B 1 186 ? -28.938 -11.859 -2.055 1 91.62 186 GLU B CA 1
ATOM 3670 C C . GLU B 1 186 ? -29.188 -10.609 -1.215 1 91.62 186 GLU B C 1
ATOM 3672 O O . GLU B 1 186 ? -30.125 -9.859 -1.479 1 91.62 186 GLU B O 1
ATOM 3677 N N . GLU B 1 187 ? -28.359 -10.336 -0.351 1 91.56 187 GLU B N 1
ATOM 3678 C CA . GLU B 1 187 ? -28.562 -9.234 0.586 1 91.56 187 GLU B CA 1
ATOM 3679 C C . GLU B 1 187 ? -27.516 -8.148 0.401 1 91.56 187 GLU B C 1
ATOM 3681 O O . GLU B 1 187 ? -27.312 -7.312 1.286 1 91.56 187 GLU B O 1
ATOM 3686 N N . ASP B 1 188 ? -26.844 -8.062 -0.753 1 94.44 188 ASP B N 1
ATOM 3687 C CA . ASP B 1 188 ? -25.656 -7.227 -0.832 1 94.44 188 ASP B CA 1
ATOM 3688 C C . ASP B 1 188 ? -25.984 -5.824 -1.338 1 94.44 188 ASP B C 1
ATOM 3690 O O . ASP B 1 188 ? -25.125 -4.941 -1.355 1 94.44 188 ASP B O 1
ATOM 3694 N N . ALA B 1 189 ? -27.25 -5.52 -1.65 1 93.06 189 ALA B N 1
ATOM 3695 C CA . ALA B 1 189 ? -27.625 -4.246 -2.266 1 93.06 189 ALA B CA 1
ATOM 3696 C C . ALA B 1 189 ? -27.297 -3.074 -1.347 1 93.06 189 ALA B C 1
ATOM 3698 O O . ALA B 1 189 ? -26.672 -2.096 -1.774 1 93.06 189 ALA B O 1
ATOM 3699 N N . GLY B 1 190 ? -27.703 -3.137 -0.137 1 93.94 190 GLY B N 1
ATOM 3700 C CA . GLY B 1 190 ? -27.438 -2.082 0.828 1 93.94 190 GLY B CA 1
ATOM 3701 C C . GLY B 1 190 ? -25.969 -1.863 1.082 1 93.94 190 GLY B C 1
ATOM 3702 O O . GLY B 1 190 ? -25.516 -0.726 1.245 1 93.94 190 GLY B O 1
ATOM 3703 N N . GLU B 1 191 ? -25.188 -2.924 1.114 1 95.69 191 GLU B N 1
ATOM 3704 C CA . GLU B 1 191 ? -23.75 -2.842 1.362 1 95.69 191 GLU B CA 1
ATOM 3705 C C . GLU B 1 191 ? -23.016 -2.242 0.166 1 95.69 191 GLU B C 1
ATOM 3707 O O . GLU B 1 191 ? -22.016 -1.541 0.333 1 95.69 191 GLU B O 1
ATOM 3712 N N . LEU B 1 192 ? -23.547 -2.51 -0.981 1 97.62 192 LEU B N 1
ATOM 3713 C CA . LEU B 1 192 ? -22.938 -1.987 -2.201 1 97.62 192 LEU B CA 1
ATOM 3714 C C . LEU B 1 192 ? -22.984 -0.463 -2.221 1 97.62 192 LEU B C 1
ATOM 3716 O O . LEU B 1 192 ? -22.016 0.186 -2.631 1 97.62 192 LEU B O 1
ATOM 3720 N N . VAL B 1 193 ? -24 0.138 -1.729 1 96.62 193 VAL B N 1
ATOM 3721 C CA . VAL B 1 193 ? -24.188 1.584 -1.719 1 96.62 193 VAL B CA 1
ATOM 3722 C C . VAL B 1 193 ? -23.125 2.244 -0.845 1 96.62 193 VAL B C 1
ATOM 3724 O O . VAL B 1 193 ? -22.609 3.311 -1.186 1 96.62 193 VAL B O 1
ATOM 3727 N N . GLY B 1 194 ? -22.75 1.604 0.179 1 96.06 194 GLY B N 1
ATOM 3728 C CA . GLY B 1 194 ? -21.844 2.195 1.151 1 96.06 194 GLY B CA 1
ATOM 3729 C C . GLY B 1 194 ? -20.406 1.75 0.977 1 96.06 194 GLY B C 1
ATOM 3730 O O . GLY B 1 194 ? -19.516 2.215 1.691 1 96.06 194 GLY B O 1
ATOM 3731 N N . ALA B 1 195 ? -20.125 0.921 -0.006 1 97.88 195 ALA B N 1
ATOM 3732 C CA . ALA B 1 195 ? -18.797 0.342 -0.161 1 97.88 195 ALA B CA 1
ATOM 3733 C C . ALA B 1 195 ? -17.828 1.342 -0.795 1 97.88 195 ALA B C 1
ATOM 3735 O O . ALA B 1 195 ? -18.172 2.012 -1.771 1 97.88 195 ALA B O 1
ATOM 3736 N N . ARG B 1 196 ? -16.641 1.463 -0.216 1 98.25 196 ARG B N 1
ATOM 3737 C CA . ARG B 1 196 ? -15.57 2.225 -0.845 1 98.25 196 ARG B CA 1
ATOM 3738 C C . ARG B 1 196 ? -14.797 1.362 -1.837 1 98.25 196 ARG B C 1
ATOM 3740 O O . ARG B 1 196 ? -14.32 1.859 -2.857 1 98.25 196 ARG B O 1
ATOM 3747 N N . TRP B 1 197 ? -14.719 0.059 -1.531 1 98.69 197 TRP B N 1
ATOM 3748 C CA . TRP B 1 197 ? -14.094 -0.928 -2.406 1 98.69 197 TRP B CA 1
ATOM 3749 C C . TRP B 1 197 ? -14.969 -2.17 -2.535 1 98.69 197 TRP B C 1
ATOM 3751 O O . TRP B 1 197 ? -15.578 -2.609 -1.561 1 98.69 197 TRP B O 1
ATOM 3761 N N . VAL B 1 198 ? -15.055 -2.699 -3.701 1 98.81 198 VAL B N 1
ATOM 3762 C CA . VAL B 1 198 ? -15.617 -4.012 -3.998 1 98.81 198 VAL B CA 1
ATOM 3763 C C . VAL B 1 198 ? -14.531 -4.926 -4.562 1 98.81 198 VAL B C 1
ATOM 3765 O O . VAL B 1 198 ? -13.938 -4.625 -5.602 1 98.81 198 VAL B O 1
ATOM 3768 N N . ILE B 1 199 ? -14.242 -5.992 -3.84 1 98.81 199 ILE B N 1
ATOM 3769 C CA . ILE B 1 199 ? -13.156 -6.898 -4.188 1 98.81 199 ILE B CA 1
ATOM 3770 C C . ILE B 1 199 ? -13.719 -8.281 -4.508 1 98.81 199 ILE B C 1
ATOM 3772 O O . ILE B 1 199 ? -14.398 -8.891 -3.68 1 98.81 199 ILE B O 1
ATOM 3776 N N . SER B 1 200 ? -13.43 -8.773 -5.652 1 98.62 200 SER B N 1
ATOM 3777 C CA . SER B 1 200 ? -13.898 -10.094 -6.051 1 98.62 200 SER B CA 1
ATOM 3778 C C . SER B 1 200 ? -12.781 -11.133 -5.969 1 98.62 200 SER B C 1
ATOM 3780 O O . SER B 1 200 ? -11.719 -10.945 -6.562 1 98.62 200 SER B O 1
ATOM 3782 N N . THR B 1 201 ? -13 -12.164 -5.25 1 96.62 201 THR B N 1
ATOM 3783 C CA . THR B 1 201 ? -12.117 -13.328 -5.203 1 96.62 201 THR B CA 1
ATOM 3784 C C . THR B 1 201 ? -12.859 -14.586 -5.641 1 96.62 201 THR B C 1
ATOM 3786 O O . THR B 1 201 ? -12.5 -15.695 -5.25 1 96.62 201 THR B O 1
ATOM 3789 N N . LEU B 1 202 ? -13.883 -14.453 -6.457 1 94.81 202 LEU B N 1
ATOM 3790 C CA . LEU B 1 202 ? -14.812 -15.531 -6.773 1 94.81 202 LEU B CA 1
ATOM 3791 C C . LEU B 1 202 ? -14.211 -16.484 -7.805 1 94.81 202 LEU B C 1
ATOM 3793 O O . LEU B 1 202 ? -13.594 -16.031 -8.773 1 94.81 202 LEU B O 1
ATOM 3797 N N . PRO B 1 203 ? -14.445 -17.734 -7.605 1 87.5 203 PRO B N 1
ATOM 3798 C CA . PRO B 1 203 ? -14.172 -18.688 -8.688 1 87.5 203 PRO B CA 1
ATOM 3799 C C . PRO B 1 203 ? -15.203 -18.625 -9.805 1 87.5 203 PRO B C 1
ATOM 3801 O O . PRO B 1 203 ? -16.234 -17.969 -9.656 1 87.5 203 PRO B O 1
ATOM 3804 N N . LEU B 1 204 ? -14.867 -19.203 -10.875 1 86.81 204 LEU B N 1
ATOM 3805 C CA . LEU B 1 204 ? -15.828 -19.266 -11.977 1 86.81 204 LEU B CA 1
ATOM 3806 C C . LEU B 1 204 ? -16.656 -20.547 -11.914 1 86.81 204 LEU B C 1
ATOM 3808 O O . LEU B 1 204 ? -16.094 -21.641 -11.977 1 86.81 204 LEU B O 1
ATOM 3812 N N . THR B 1 205 ? -17.859 -20.438 -11.672 1 85.31 205 THR B N 1
ATOM 3813 C CA . THR B 1 205 ? -18.859 -21.5 -11.695 1 85.31 205 THR B CA 1
ATOM 3814 C C . THR B 1 205 ? -20.094 -21.062 -12.477 1 85.31 205 THR B C 1
ATOM 3816 O O . THR B 1 205 ? -20.172 -19.922 -12.93 1 85.31 205 THR B O 1
ATOM 3819 N N . GLY B 1 206 ? -20.953 -22 -12.703 1 89 206 GLY B N 1
ATOM 3820 C CA . GLY B 1 206 ? -22.203 -21.609 -13.32 1 89 206 GLY B CA 1
ATOM 3821 C C . GLY B 1 206 ? -22.922 -20.516 -12.57 1 89 206 GLY B C 1
ATOM 3822 O O . GLY B 1 206 ? -23.516 -19.625 -13.18 1 89 206 GLY B O 1
ATOM 3823 N N . ALA B 1 207 ? -22.781 -20.469 -11.305 1 90.25 207 ALA B N 1
ATOM 3824 C CA . ALA B 1 207 ? -23.469 -19.516 -10.445 1 90.25 207 ALA B CA 1
ATOM 3825 C C . ALA B 1 207 ? -22.75 -18.172 -10.43 1 90.25 207 ALA B C 1
ATOM 3827 O O . ALA B 1 207 ? -23.344 -17.141 -10.094 1 90.25 207 ALA B O 1
ATOM 3828 N N . THR B 1 208 ? -21.453 -18.078 -10.789 1 94 208 THR B N 1
ATOM 3829 C CA . THR B 1 208 ? -20.688 -16.844 -10.625 1 94 208 THR B CA 1
ATOM 3830 C C . THR B 1 208 ? -20.375 -16.219 -11.977 1 94 208 THR B C 1
ATOM 3832 O O . THR B 1 208 ? -19.859 -15.102 -12.047 1 94 208 THR B O 1
ATOM 3835 N N . GLU B 1 209 ? -20.688 -16.969 -13.016 1 94.81 209 GLU B N 1
ATOM 3836 C CA . GLU B 1 209 ? -20.5 -16.359 -14.336 1 94.81 209 GLU B CA 1
ATOM 3837 C C . GLU B 1 209 ? -21.359 -15.109 -14.5 1 94.81 209 GLU B C 1
ATOM 3839 O O . GLU B 1 209 ? -22.562 -15.141 -14.266 1 94.81 209 GLU B O 1
ATOM 3844 N N . GLY B 1 210 ? -20.703 -14.023 -14.828 1 96.25 210 GLY B N 1
ATOM 3845 C CA . GLY B 1 210 ? -21.406 -12.766 -15 1 96.25 210 GLY B CA 1
ATOM 3846 C C . GLY B 1 210 ? -22.016 -12.25 -13.703 1 96.25 210 GLY B C 1
ATOM 3847 O O . GLY B 1 210 ? -22.984 -11.484 -13.727 1 96.25 210 GLY B O 1
ATOM 3848 N N . PHE B 1 211 ? -21.469 -12.664 -12.656 1 96.38 211 PHE B N 1
ATOM 3849 C CA . PHE B 1 211 ? -21.969 -12.336 -11.328 1 96.38 211 PHE B CA 1
ATOM 3850 C C . PHE B 1 211 ? -22.016 -10.82 -11.125 1 96.38 211 PHE B C 1
ATOM 3852 O O . PHE B 1 211 ? -22.984 -10.297 -10.547 1 96.38 211 PHE B O 1
ATOM 3859 N N . PHE B 1 212 ? -20.984 -10.125 -11.586 1 98.06 212 PHE B N 1
ATOM 3860 C CA . PHE B 1 212 ? -20.938 -8.672 -11.555 1 98.06 212 PHE B CA 1
ATOM 3861 C C . PHE B 1 212 ? -21.484 -8.086 -12.859 1 98.06 212 PHE B C 1
ATOM 3863 O O . PHE B 1 212 ? -20.719 -7.863 -13.805 1 98.06 212 PHE B O 1
ATOM 3870 N N . GLY B 1 213 ? -22.734 -7.844 -12.867 1 97 213 GLY B N 1
ATOM 3871 C CA . GLY B 1 213 ? -23.438 -7.305 -14.016 1 97 213 GLY B CA 1
ATOM 3872 C C . GLY B 1 213 ? -24.156 -6 -13.719 1 97 213 GLY B C 1
ATOM 3873 O O . GLY B 1 213 ? -23.719 -5.238 -12.844 1 97 213 GLY B O 1
ATOM 3874 N N . ALA B 1 214 ? -25.219 -5.738 -14.414 1 95.06 214 ALA B N 1
AT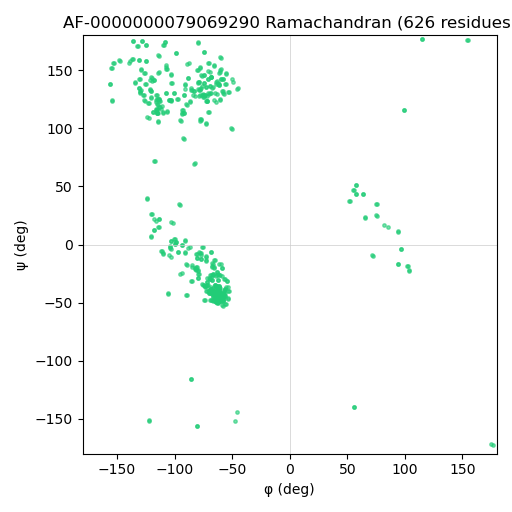OM 3875 C CA . ALA B 1 214 ? -25.922 -4.457 -14.391 1 95.06 214 ALA B CA 1
ATOM 3876 C C . ALA B 1 214 ? -26.438 -4.137 -12.992 1 95.06 214 ALA B C 1
ATOM 3878 O O . ALA B 1 214 ? -26.266 -3.023 -12.5 1 95.06 214 ALA B O 1
ATOM 3879 N N . GLY B 1 215 ? -27.062 -5.094 -12.375 1 95.75 215 GLY B N 1
ATOM 3880 C CA . GLY B 1 215 ? -27.656 -4.875 -11.062 1 95.75 215 GLY B CA 1
ATOM 3881 C C . GLY B 1 215 ? -26.641 -4.414 -10.023 1 95.75 215 GLY B C 1
ATOM 3882 O O . GLY B 1 215 ? -26.812 -3.361 -9.406 1 95.75 215 GLY B O 1
ATOM 3883 N N . ARG B 1 216 ? -25.594 -5.086 -9.852 1 96.69 216 ARG B N 1
ATOM 3884 C CA . ARG B 1 216 ? -24.625 -4.793 -8.797 1 96.69 216 ARG B CA 1
ATOM 3885 C C . ARG B 1 216 ? -23.844 -3.525 -9.117 1 96.69 216 ARG B C 1
ATOM 3887 O O . ARG B 1 216 ? -23.625 -2.691 -8.234 1 96.69 216 ARG B O 1
ATOM 3894 N N . PHE B 1 217 ? -23.438 -3.268 -10.336 1 97.62 217 PHE B N 1
ATOM 3895 C CA . PHE B 1 217 ? -22.688 -2.066 -10.68 1 97.62 217 PHE B CA 1
ATOM 3896 C C . PHE B 1 217 ? -23.578 -0.828 -10.57 1 97.62 217 PHE B C 1
ATOM 3898 O O . PHE B 1 217 ? -23.094 0.262 -10.266 1 97.62 217 PHE B O 1
ATOM 3905 N N . ALA B 1 218 ? -24.891 -1.03 -10.805 1 96 218 ALA B N 1
ATOM 3906 C CA . ALA B 1 218 ? -25.812 0.1 -10.703 1 96 218 ALA B CA 1
ATOM 3907 C C . ALA B 1 218 ? -25.953 0.562 -9.25 1 96 218 ALA B C 1
ATOM 3909 O O . ALA B 1 218 ? -26.25 1.73 -8.992 1 96 218 ALA B O 1
ATOM 3910 N N . ALA B 1 219 ? -25.734 -0.303 -8.328 1 96.62 219 ALA B N 1
ATOM 3911 C CA . ALA B 1 219 ? -25.922 -0.006 -6.91 1 96.62 219 ALA B CA 1
ATOM 3912 C C . ALA B 1 219 ? -24.719 0.742 -6.348 1 96.62 219 ALA B C 1
ATOM 3914 O O . ALA B 1 219 ? -24.797 1.337 -5.27 1 96.62 219 ALA B O 1
ATOM 3915 N N . LEU B 1 220 ? -23.547 0.706 -7 1 97 220 LEU B N 1
ATOM 3916 C CA . LEU B 1 220 ? -22.328 1.294 -6.48 1 97 220 LEU B CA 1
ATOM 3917 C C . LEU B 1 220 ? -22.391 2.816 -6.512 1 97 220 LEU B C 1
ATOM 3919 O O . LEU B 1 220 ? -23.047 3.395 -7.383 1 97 220 LEU B O 1
ATOM 3923 N N . ARG B 1 221 ? -21.875 3.527 -5.551 1 96.69 221 ARG B N 1
ATOM 3924 C CA . ARG B 1 221 ? -21.719 4.977 -5.473 1 96.69 221 ARG B CA 1
ATOM 3925 C C . ARG B 1 221 ? -20.25 5.367 -5.398 1 96.69 221 ARG B C 1
ATOM 3927 O O . ARG B 1 221 ? -19.734 5.711 -4.328 1 96.69 221 ARG B O 1
ATOM 3934 N N . ARG B 1 222 ? -19.484 5.227 -6.508 1 95.81 222 ARG B N 1
ATOM 3935 C CA . ARG B 1 222 ? -18.109 5.664 -6.711 1 95.81 222 ARG B CA 1
ATOM 3936 C C . ARG B 1 222 ? -17.141 4.742 -5.988 1 95.81 222 ARG B C 1
ATOM 3938 O O . ARG B 1 222 ? -16.156 5.203 -5.41 1 95.81 222 ARG B O 1
ATOM 3945 N N . ALA B 1 223 ? -17.469 3.438 -5.926 1 98.06 223 ALA B N 1
ATOM 3946 C CA . ALA B 1 223 ? -16.547 2.455 -5.359 1 98.06 223 ALA B CA 1
ATOM 3947 C C . ALA B 1 223 ? -15.461 2.068 -6.367 1 98.06 223 ALA B C 1
ATOM 3949 O O . ALA B 1 223 ? -15.664 2.186 -7.578 1 98.06 223 ALA B O 1
ATOM 3950 N N . THR B 1 224 ? -14.336 1.736 -5.883 1 98.62 224 THR B N 1
ATOM 3951 C CA . THR B 1 224 ? -13.32 1.094 -6.707 1 98.62 224 THR B CA 1
ATOM 3952 C C . THR B 1 224 ? -13.539 -0.415 -6.762 1 98.62 224 THR B C 1
ATOM 3954 O O . THR B 1 224 ? -13.828 -1.044 -5.742 1 98.62 224 THR B O 1
ATOM 3957 N N . PHE B 1 225 ? -13.477 -1.003 -7.965 1 98.81 225 PHE B N 1
ATOM 3958 C CA . PHE B 1 225 ? -13.688 -2.43 -8.18 1 98.81 225 PHE B CA 1
ATOM 3959 C C . PHE B 1 225 ? -12.359 -3.135 -8.445 1 98.81 225 PHE B C 1
ATOM 3961 O O . PHE B 1 225 ? -11.586 -2.713 -9.305 1 98.81 225 PHE B O 1
ATOM 3968 N N . VAL B 1 226 ? -12.047 -4.16 -7.66 1 98.81 226 VAL B N 1
ATOM 3969 C CA . VAL B 1 226 ? -10.836 -4.953 -7.824 1 98.81 226 VAL B CA 1
ATOM 3970 C C . VAL B 1 226 ? -11.203 -6.414 -8.07 1 98.81 226 VAL B C 1
ATOM 3972 O O . VAL B 1 226 ? -11.945 -7.016 -7.285 1 98.81 226 VAL B O 1
ATOM 3975 N N . ASN B 1 227 ? -10.695 -7.004 -9.141 1 98.62 227 ASN B N 1
ATOM 3976 C CA . ASN B 1 227 ? -10.961 -8.406 -9.414 1 98.62 227 ASN B CA 1
ATOM 3977 C C . ASN B 1 227 ? -9.68 -9.242 -9.43 1 98.62 227 ASN B C 1
ATOM 3979 O O . ASN B 1 227 ? -8.828 -9.055 -10.297 1 98.62 227 ASN B O 1
ATOM 3983 N N . VAL B 1 228 ? -9.562 -10.117 -8.5 1 97.25 228 VAL B N 1
ATOM 3984 C CA . VAL B 1 228 ? -8.43 -11.031 -8.422 1 97.25 228 VAL B CA 1
ATOM 3985 C C . VAL B 1 228 ? -8.93 -12.477 -8.484 1 97.25 228 VAL B C 1
ATOM 3987 O O . VAL B 1 228 ? -8.172 -13.406 -8.211 1 97.25 228 VAL B O 1
ATOM 3990 N N . GLY B 1 229 ? -10.211 -12.633 -8.727 1 94.19 229 GLY B N 1
ATOM 3991 C CA . GLY B 1 229 ? -10.789 -13.953 -8.945 1 94.19 229 GLY B CA 1
ATOM 3992 C C . GLY B 1 229 ? -10.68 -14.422 -10.383 1 94.19 229 GLY B C 1
ATOM 3993 O O . GLY B 1 229 ? -9.578 -14.547 -10.914 1 94.19 229 GLY B O 1
ATOM 3994 N N . ARG B 1 230 ? -11.828 -14.57 -10.945 1 92.25 230 ARG B N 1
ATOM 3995 C CA . ARG B 1 230 ? -11.859 -14.977 -12.344 1 92.25 230 ARG B CA 1
ATOM 3996 C C . ARG B 1 230 ? -12.508 -13.914 -13.219 1 92.25 230 ARG B C 1
ATOM 3998 O O . ARG B 1 230 ? -13.5 -13.297 -12.82 1 92.25 230 ARG B O 1
ATOM 4005 N N . GLY B 1 231 ? -11.992 -13.719 -14.383 1 95.94 231 GLY B N 1
ATOM 4006 C CA . GLY B 1 231 ? -12.398 -12.625 -15.25 1 95.94 231 GLY B CA 1
ATOM 4007 C C . GLY B 1 231 ? -13.844 -12.734 -15.703 1 95.94 231 GLY B C 1
ATOM 4008 O O . GLY B 1 231 ? -14.555 -11.727 -15.773 1 95.94 231 GLY B O 1
ATOM 4009 N N . ALA B 1 232 ? -14.305 -13.984 -15.93 1 94.75 232 ALA B N 1
ATOM 4010 C CA . ALA B 1 232 ? -15.625 -14.219 -16.516 1 94.75 232 ALA B CA 1
ATOM 4011 C C . ALA B 1 232 ? -16.734 -13.984 -15.492 1 94.75 232 ALA B C 1
ATOM 4013 O O . ALA B 1 232 ? -17.922 -14.023 -15.836 1 94.75 232 ALA B O 1
ATOM 4014 N N . THR B 1 233 ? -16.359 -13.656 -14.273 1 97.19 233 THR B N 1
ATOM 4015 C CA . THR B 1 233 ? -17.359 -13.289 -13.281 1 97.19 233 THR B CA 1
ATOM 4016 C C . THR B 1 233 ? -17.859 -11.859 -13.508 1 97.19 233 THR B C 1
ATOM 4018 O O . THR B 1 233 ? -18.859 -11.453 -12.938 1 97.19 233 THR B O 1
ATOM 4021 N N . VAL B 1 234 ? -17.188 -11.109 -14.344 1 98.25 234 VAL B N 1
ATOM 4022 C CA . VAL B 1 234 ? -17.469 -9.695 -14.539 1 98.25 234 VAL B CA 1
ATOM 4023 C C . VAL B 1 234 ? -17.953 -9.453 -15.969 1 98.25 234 VAL B C 1
ATOM 4025 O O . VAL B 1 234 ? -17.328 -9.922 -16.922 1 98.25 234 VAL B O 1
ATOM 4028 N N . ASP B 1 235 ? -19.047 -8.797 -16.141 1 98 235 ASP B N 1
ATOM 4029 C CA . ASP B 1 235 ? -19.438 -8.242 -17.438 1 98 235 ASP B CA 1
ATOM 4030 C C . ASP B 1 235 ? -18.672 -6.957 -17.734 1 98 235 ASP B C 1
ATOM 4032 O O . ASP B 1 235 ? -19.016 -5.895 -17.203 1 98 235 ASP B O 1
ATOM 4036 N N . LEU B 1 236 ? -17.734 -7 -18.656 1 97.81 236 LEU B N 1
ATOM 4037 C CA . LEU B 1 236 ? -16.812 -5.891 -18.891 1 97.81 236 LEU B CA 1
ATOM 4038 C C . LEU B 1 236 ? -17.547 -4.711 -19.531 1 97.81 236 LEU B C 1
ATOM 4040 O O . LEU B 1 236 ? -17.203 -3.555 -19.281 1 97.81 236 LEU B O 1
ATOM 4044 N N . GLY B 1 237 ? -18.531 -5.086 -20.375 1 97.62 237 GLY B N 1
ATOM 4045 C CA . GLY B 1 237 ? -19.312 -4.008 -20.938 1 97.62 237 GLY B CA 1
ATOM 4046 C C . GLY B 1 237 ? -20.062 -3.188 -19.906 1 97.62 237 GLY B C 1
ATOM 4047 O O . GLY B 1 237 ? -20.062 -1.956 -19.969 1 97.62 237 GLY B O 1
ATOM 4048 N N . VAL B 1 238 ? -20.641 -3.812 -19 1 98.06 238 VAL B N 1
ATOM 4049 C CA . VAL B 1 238 ? -21.375 -3.152 -17.922 1 98.06 238 VAL B CA 1
ATOM 4050 C C . VAL B 1 238 ? -20.391 -2.385 -17.031 1 98.06 238 VAL B C 1
ATOM 4052 O O . VAL B 1 238 ? -20.688 -1.256 -16.625 1 98.06 238 VAL B O 1
ATOM 4055 N N . LEU B 1 239 ? -19.234 -2.955 -16.688 1 98.25 239 LEU B N 1
ATOM 4056 C CA . LEU B 1 239 ? -18.203 -2.285 -15.898 1 98.25 239 LEU B CA 1
ATOM 4057 C C . LEU B 1 239 ? -17.75 -1.002 -16.578 1 98.25 239 LEU B C 1
ATOM 4059 O O . LEU B 1 239 ? -17.625 0.039 -15.93 1 98.25 239 LEU B O 1
ATOM 4063 N N . GLU B 1 240 ? -17.516 -1.098 -17.859 1 98.06 240 GLU B N 1
ATOM 4064 C CA . GLU B 1 240 ? -17.078 0.078 -18.594 1 98.06 240 GLU B CA 1
ATOM 4065 C C . GLU B 1 240 ? -18.109 1.203 -18.5 1 98.06 240 GLU B C 1
ATOM 4067 O O . GLU B 1 240 ? -17.75 2.363 -18.297 1 98.06 240 GLU B O 1
ATOM 4072 N N . ALA B 1 241 ? -19.344 0.846 -18.734 1 97.88 241 ALA B N 1
ATOM 4073 C CA . ALA B 1 241 ? -20.422 1.834 -18.625 1 97.88 241 ALA B CA 1
ATOM 4074 C C . ALA B 1 241 ? -20.453 2.473 -17.25 1 97.88 241 ALA B C 1
ATOM 4076 O O . ALA B 1 241 ? -20.594 3.689 -17.125 1 97.88 241 ALA B O 1
ATOM 4077 N N . ALA B 1 242 ? -20.281 1.699 -16.203 1 97.94 242 ALA B N 1
ATOM 4078 C CA . ALA B 1 242 ? -20.297 2.184 -14.82 1 97.94 242 ALA B CA 1
ATOM 4079 C C . ALA B 1 242 ? -19.109 3.1 -14.555 1 97.94 242 ALA B C 1
ATOM 4081 O O . ALA B 1 242 ? -19.203 4.051 -13.773 1 97.94 242 ALA B O 1
ATOM 4082 N N . LEU B 1 243 ? -17.953 2.828 -15.109 1 98 243 LEU B N 1
ATOM 4083 C CA . LEU B 1 243 ? -16.781 3.689 -15.016 1 98 243 LEU B CA 1
ATOM 4084 C C . LEU B 1 243 ? -17.031 5.031 -15.688 1 98 243 LEU B C 1
ATOM 4086 O O . LEU B 1 243 ? -16.672 6.082 -15.148 1 98 243 LEU B O 1
ATOM 4090 N N . ARG B 1 244 ? -17.672 5.02 -16.781 1 96.88 244 ARG B N 1
ATOM 4091 C CA . ARG B 1 244 ? -17.922 6.234 -17.547 1 96.88 244 ARG B CA 1
ATOM 4092 C C . ARG B 1 244 ? -18.953 7.117 -16.844 1 96.88 244 ARG B C 1
ATOM 4094 O O . ARG B 1 244 ? -18.844 8.344 -16.859 1 96.88 244 ARG B O 1
ATOM 4101 N N . ASP B 1 245 ? -19.906 6.551 -16.219 1 95.88 245 ASP B N 1
ATOM 4102 C CA . ASP B 1 245 ? -20.938 7.352 -15.594 1 95.88 245 ASP B CA 1
ATOM 4103 C C . ASP B 1 245 ? -20.578 7.688 -14.148 1 95.88 245 ASP B C 1
ATOM 4105 O O . ASP B 1 245 ? -21.344 8.367 -13.453 1 95.88 245 ASP B O 1
ATOM 4109 N N . GLY B 1 246 ? -19.5 7.117 -13.648 1 95.56 246 GLY B N 1
ATOM 4110 C CA . GLY B 1 246 ? -18.953 7.555 -12.367 1 95.56 246 GLY B CA 1
ATOM 4111 C C . GLY B 1 246 ? -19.406 6.691 -11.203 1 95.56 246 GLY B C 1
ATOM 4112 O O . GLY B 1 246 ? -18.969 6.887 -10.07 1 95.56 246 GLY B O 1
ATOM 4113 N N . ARG B 1 247 ? -20.297 5.715 -11.469 1 95.69 247 ARG B N 1
ATOM 4114 C CA . ARG B 1 247 ? -20.734 4.812 -10.406 1 95.69 247 ARG B CA 1
ATOM 4115 C C . ARG B 1 247 ? -19.547 4.016 -9.859 1 95.69 247 ARG B C 1
ATOM 4117 O O . ARG B 1 247 ? -19.5 3.707 -8.672 1 95.69 247 ARG B O 1
ATOM 4124 N N . VAL B 1 248 ? -18.656 3.605 -10.734 1 98 248 VAL B N 1
ATOM 4125 C CA . VAL B 1 248 ? -17.391 2.998 -10.375 1 98 248 VAL B CA 1
ATOM 4126 C C . VAL B 1 248 ? -16.266 4.012 -10.555 1 98 248 VAL B C 1
ATOM 4128 O O . VAL B 1 248 ? -16.141 4.629 -11.617 1 98 248 VAL B O 1
ATOM 4131 N N . ARG B 1 249 ? -15.555 4.215 -9.492 1 96.94 249 ARG B N 1
ATOM 4132 C CA . ARG B 1 249 ? -14.5 5.227 -9.5 1 96.94 249 ARG B CA 1
ATOM 4133 C C . ARG B 1 249 ? -13.289 4.758 -10.305 1 96.94 249 ARG B C 1
ATOM 4135 O O . ARG B 1 249 ? -12.703 5.531 -11.062 1 96.94 249 ARG B O 1
ATOM 4142 N N . ARG B 1 250 ? -12.859 3.572 -10.055 1 97.69 250 ARG B N 1
ATOM 4143 C CA . ARG B 1 250 ? -11.688 2.947 -10.664 1 97.69 250 ARG B CA 1
ATOM 4144 C C . ARG B 1 250 ? -11.82 1.429 -10.68 1 97.69 250 ARG B C 1
ATOM 4146 O O . ARG B 1 250 ? -12.633 0.864 -9.938 1 97.69 250 ARG B O 1
ATOM 4153 N N . ALA B 1 251 ? -11.117 0.824 -11.586 1 98.5 251 ALA B N 1
ATOM 4154 C CA . ALA B 1 251 ? -11.078 -0.636 -11.617 1 98.5 251 ALA B CA 1
ATOM 4155 C C . ALA B 1 251 ? -9.648 -1.144 -11.719 1 98.5 251 ALA B C 1
ATOM 4157 O O . ALA B 1 251 ? -8.828 -0.573 -12.445 1 98.5 251 ALA B O 1
ATOM 4158 N N . VAL B 1 252 ? -9.312 -2.109 -10.938 1 98.5 252 VAL B N 1
ATOM 4159 C CA . VAL B 1 252 ? -8.086 -2.885 -11.055 1 98.5 252 VAL B CA 1
ATOM 4160 C C . VAL B 1 252 ? -8.414 -4.336 -11.398 1 98.5 252 VAL B C 1
ATOM 4162 O O . VAL B 1 252 ? -9 -5.055 -10.586 1 98.5 252 VAL B O 1
ATOM 4165 N N . LEU B 1 253 ? -8.031 -4.742 -12.586 1 98.44 253 LEU B N 1
ATOM 4166 C CA . LEU B 1 253 ? -8.375 -6.066 -13.094 1 98.44 253 LEU B CA 1
ATOM 4167 C C . LEU B 1 253 ? -7.129 -6.922 -13.273 1 98.44 253 LEU B C 1
ATOM 4169 O O . LEU B 1 253 ? -6.367 -6.723 -14.227 1 98.44 253 LEU B O 1
ATOM 4173 N N . ASP B 1 254 ? -6.965 -7.863 -12.383 1 97.56 254 ASP B N 1
ATOM 4174 C CA . ASP B 1 254 ? -5.84 -8.781 -12.508 1 97.56 254 ASP B CA 1
ATOM 4175 C C . ASP B 1 254 ? -6.141 -9.875 -13.531 1 97.56 254 ASP B C 1
ATOM 4177 O O . ASP B 1 254 ? -5.227 -10.422 -14.156 1 97.56 254 ASP B O 1
ATOM 4181 N N . VAL B 1 255 ? -7.449 -10.148 -13.719 1 95.69 255 VAL B N 1
ATOM 4182 C CA . VAL B 1 255 ? -7.906 -11.242 -14.578 1 95.69 255 VAL B CA 1
ATOM 4183 C C . VAL B 1 255 ? -8.953 -10.719 -15.562 1 95.69 255 VAL B C 1
ATOM 4185 O O . VAL B 1 255 ? -9.648 -9.742 -15.273 1 95.69 255 VAL B O 1
ATOM 4188 N N . LEU B 1 256 ? -8.977 -11.359 -16.672 1 96.56 256 LEU B N 1
ATOM 4189 C CA . LEU B 1 256 ? -9.922 -11.031 -17.734 1 96.56 256 LEU B CA 1
ATOM 4190 C C . LEU B 1 256 ? -10.625 -12.281 -18.25 1 96.56 256 LEU B C 1
ATOM 4192 O O . LEU B 1 256 ? -10.117 -13.391 -18.078 1 96.56 256 LEU B O 1
ATOM 4196 N N . PRO B 1 257 ? -11.758 -12.094 -18.859 1 94.81 257 PRO B N 1
ATOM 4197 C CA . PRO B 1 257 ? -12.445 -13.266 -19.406 1 94.81 257 PRO B CA 1
ATOM 4198 C C . PRO B 1 257 ? -11.617 -13.984 -20.469 1 94.81 257 PRO B C 1
ATOM 4200 O O . PRO B 1 257 ? -11.641 -15.219 -20.531 1 94.81 257 PRO B O 1
ATOM 4203 N N . THR B 1 258 ? -10.93 -13.25 -21.234 1 92.5 258 THR B N 1
ATOM 4204 C CA . THR B 1 258 ? -10.031 -13.789 -22.25 1 92.5 258 THR B CA 1
ATOM 4205 C C . THR B 1 258 ? -8.609 -13.289 -22.031 1 92.5 258 THR B C 1
ATOM 4207 O O . THR B 1 258 ? -8.359 -12.086 -22 1 92.5 258 THR B O 1
ATOM 4210 N N . GLU B 1 259 ? -7.707 -14.234 -21.859 1 92.31 259 GLU B N 1
ATOM 4211 C CA . GLU B 1 259 ? -6.312 -13.883 -21.594 1 92.31 259 GLU B CA 1
ATOM 4212 C C . GLU B 1 259 ? -5.371 -14.664 -22.5 1 92.31 259 GLU B C 1
ATOM 4214 O O . GLU B 1 259 ? -5.648 -15.805 -22.859 1 92.31 259 GLU B O 1
ATOM 4219 N N . PRO B 1 260 ? -4.34 -14.055 -22.938 1 93.19 260 PRO B N 1
ATOM 4220 C CA . PRO B 1 260 ? -3.891 -12.68 -22.719 1 93.19 260 PRO B CA 1
ATOM 4221 C C . PRO B 1 260 ? -4.656 -11.664 -23.562 1 93.19 260 PRO B C 1
ATOM 4223 O O . PRO B 1 260 ? -5.145 -12 -24.641 1 93.19 260 PRO B O 1
ATOM 4226 N N . ALA B 1 261 ? -4.734 -10.461 -23.047 1 95.81 261 ALA B N 1
ATOM 4227 C CA . ALA B 1 261 ? -5.355 -9.398 -23.844 1 95.81 261 ALA B CA 1
ATOM 4228 C C . ALA B 1 261 ? -4.426 -8.93 -24.953 1 95.81 261 ALA B C 1
ATOM 4230 O O . ALA B 1 261 ? -3.264 -8.602 -24.719 1 95.81 261 ALA B O 1
ATOM 4231 N N . ALA B 1 262 ? -4.969 -8.945 -26.141 1 95.56 262 ALA B N 1
ATOM 4232 C CA . ALA B 1 262 ? -4.203 -8.453 -27.281 1 95.56 262 ALA B CA 1
ATOM 4233 C C . ALA B 1 262 ? -4.035 -6.934 -27.203 1 95.56 262 ALA B C 1
ATOM 4235 O O . ALA B 1 262 ? -4.844 -6.242 -26.594 1 95.56 262 ALA B O 1
ATOM 4236 N N . PRO B 1 263 ? -3.041 -6.375 -27.828 1 94.31 263 PRO B N 1
ATOM 4237 C CA . PRO B 1 263 ? -2.801 -4.93 -27.797 1 94.31 263 PRO B CA 1
ATOM 4238 C C . PRO B 1 263 ? -3.998 -4.117 -28.297 1 94.31 263 PRO B C 1
ATOM 4240 O O . PRO B 1 263 ? -4.215 -2.992 -27.844 1 94.31 263 PRO B O 1
ATOM 4243 N N . GLY B 1 264 ? -4.777 -4.672 -29.188 1 95.31 264 GLY B N 1
ATOM 4244 C CA . GLY B 1 264 ? -5.922 -3.955 -29.719 1 95.31 264 GLY B CA 1
ATOM 4245 C C . GLY B 1 264 ? -7.199 -4.195 -28.938 1 95.31 264 GLY B C 1
ATOM 4246 O O . GLY B 1 264 ? -8.266 -3.697 -29.312 1 95.31 264 GLY B O 1
ATOM 4247 N N . ASP B 1 265 ? -7.07 -4.926 -27.891 1 96.19 265 ASP B N 1
ATOM 4248 C CA . ASP B 1 265 ? -8.242 -5.223 -27.062 1 96.19 265 ASP B CA 1
ATOM 4249 C C . ASP B 1 265 ? -8.812 -3.951 -26.453 1 96.19 265 ASP B C 1
ATOM 4251 O O . ASP B 1 265 ? -8.078 -3.164 -25.844 1 96.19 265 ASP B O 1
ATOM 4255 N N . PRO B 1 266 ? -10.086 -3.715 -26.578 1 95.62 266 PRO B N 1
ATOM 4256 C CA . PRO B 1 266 ? -10.719 -2.502 -26.047 1 95.62 266 PRO B CA 1
ATOM 4257 C C . PRO B 1 266 ? -10.562 -2.367 -24.531 1 95.62 266 PRO B C 1
ATOM 4259 O O . PRO B 1 266 ? -10.75 -1.278 -23.984 1 95.62 266 PRO B O 1
ATOM 4262 N N . VAL B 1 267 ? -10.234 -3.396 -23.844 1 96.31 267 VAL B N 1
ATOM 4263 C CA . VAL B 1 267 ? -10.117 -3.375 -22.391 1 96.31 267 VAL B CA 1
ATOM 4264 C C . VAL B 1 267 ? -9.023 -2.393 -21.969 1 96.31 267 VAL B C 1
ATOM 4266 O O . VAL B 1 267 ? -9.086 -1.812 -20.875 1 96.31 267 VAL B O 1
ATOM 4269 N N . TRP B 1 268 ? -8.055 -2.145 -22.844 1 96.38 268 TRP B N 1
ATOM 4270 C CA . TRP B 1 268 ? -6.934 -1.254 -22.547 1 96.38 268 TRP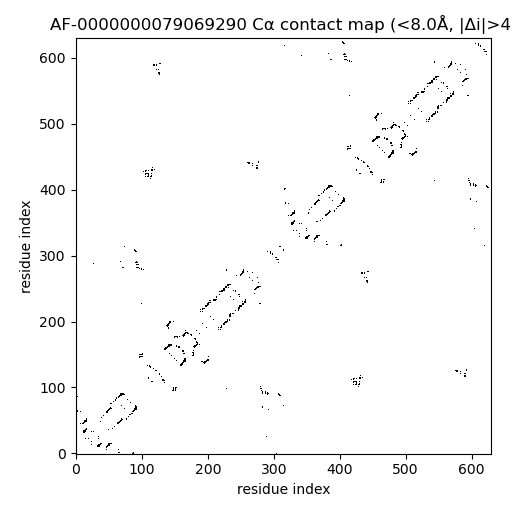 B CA 1
ATOM 4271 C C . TRP B 1 268 ? -7.391 0.202 -22.531 1 96.38 268 TRP B C 1
ATOM 4273 O O . TRP B 1 268 ? -6.676 1.076 -22.031 1 96.38 268 TRP B O 1
ATOM 4283 N N . GLN B 1 269 ? -8.586 0.489 -23.047 1 95.62 269 GLN B N 1
ATOM 4284 C CA . GLN B 1 269 ? -9.062 1.86 -23.172 1 95.62 269 GLN B CA 1
ATOM 4285 C C . GLN B 1 269 ? -10.094 2.189 -22.094 1 95.62 269 GLN B C 1
ATOM 4287 O O . GLN B 1 269 ? -10.602 3.312 -22.031 1 95.62 269 GLN B O 1
ATOM 4292 N N . MET B 1 270 ? -10.398 1.251 -21.312 1 96.19 270 MET B N 1
ATOM 4293 C CA . MET B 1 270 ? -11.336 1.521 -20.219 1 96.19 270 MET B CA 1
ATOM 4294 C C . MET B 1 270 ? -10.82 2.633 -19.312 1 96.19 270 MET B C 1
ATOM 4296 O O . MET B 1 270 ? -9.648 2.617 -18.922 1 96.19 270 MET B O 1
ATOM 4300 N N . PRO B 1 271 ? -11.695 3.602 -19.016 1 95.75 271 PRO B N 1
ATOM 4301 C CA . PRO B 1 271 ? -11.211 4.727 -18.203 1 95.75 271 PRO B CA 1
ATOM 4302 C C . PRO B 1 271 ? -10.883 4.324 -16.781 1 95.75 271 PRO B C 1
ATOM 4304 O O . PRO B 1 271 ? -11.562 3.477 -16.188 1 95.75 271 PRO B O 1
ATOM 4307 N N . ARG B 1 272 ? -9.805 4.926 -16.156 1 95.56 272 ARG B N 1
ATOM 4308 C CA . ARG B 1 272 ? -9.414 4.773 -14.75 1 95.56 272 ARG B CA 1
ATOM 4309 C C . ARG B 1 272 ? -9.297 3.303 -14.375 1 95.56 272 ARG B C 1
ATOM 4311 O O . ARG B 1 272 ? -9.781 2.887 -13.32 1 95.56 272 ARG B O 1
ATOM 4318 N N . THR B 1 273 ? -8.805 2.537 -15.281 1 97.12 273 THR B N 1
ATOM 4319 C CA . THR B 1 273 ? -8.633 1.098 -15.109 1 97.12 273 THR B CA 1
ATOM 4320 C C . THR B 1 273 ? -7.164 0.706 -15.258 1 97.12 273 THR B C 1
ATOM 4322 O O . THR B 1 273 ? -6.43 1.321 -16.031 1 97.12 273 THR B O 1
ATOM 4325 N N . VAL B 1 274 ? -6.711 -0.256 -14.5 1 97.38 274 VAL B N 1
ATOM 4326 C CA . VAL B 1 274 ? -5.391 -0.854 -14.68 1 97.38 274 VAL B CA 1
ATOM 4327 C C . VAL B 1 274 ? -5.523 -2.371 -14.789 1 97.38 274 VAL B C 1
ATOM 4329 O O . VAL B 1 274 ? -6.242 -2.996 -14 1 97.38 274 VAL B O 1
ATOM 4332 N N . ILE B 1 275 ? -4.961 -2.938 -15.789 1 97.62 275 ILE B N 1
ATOM 4333 C CA . ILE B 1 275 ? -4.871 -4.383 -15.984 1 97.62 275 ILE B CA 1
ATOM 4334 C C . ILE B 1 275 ? -3.484 -4.871 -15.578 1 97.62 275 ILE B C 1
ATOM 4336 O O . ILE B 1 275 ? -2.471 -4.328 -16.016 1 97.62 275 ILE B O 1
ATOM 4340 N N . THR B 1 276 ? -3.438 -5.945 -14.742 1 96.62 276 THR B N 1
ATOM 4341 C CA . THR B 1 276 ? -2.143 -6.316 -14.18 1 96.62 276 THR B CA 1
ATOM 4342 C C . THR B 1 276 ? -1.746 -7.723 -14.625 1 96.62 276 THR B C 1
ATOM 4344 O O . THR B 1 276 ? -0.859 -8.344 -14.031 1 96.62 276 THR B O 1
ATOM 4347 N N . SER B 1 277 ? -2.471 -8.297 -15.633 1 95.19 277 SER B N 1
ATOM 4348 C CA . SER B 1 277 ? -2.031 -9.453 -16.406 1 95.19 277 SER B CA 1
ATOM 4349 C C . SER B 1 277 ? -1.884 -10.688 -15.531 1 95.19 277 SER B C 1
ATOM 4351 O O . SER B 1 277 ? -0.859 -11.367 -15.578 1 95.19 277 SER B O 1
ATOM 4353 N N . HIS B 1 278 ? -2.861 -10.922 -14.641 1 91.5 278 HIS B N 1
ATOM 4354 C CA . HIS B 1 278 ? -2.926 -12.125 -13.82 1 91.5 278 HIS B CA 1
ATOM 4355 C C . HIS B 1 278 ? -1.666 -12.289 -12.984 1 91.5 278 HIS B C 1
ATOM 4357 O O . HIS B 1 278 ? -1.069 -13.367 -12.953 1 91.5 278 HIS B O 1
ATOM 4363 N N . SER B 1 279 ? -1.266 -11.297 -12.273 1 92.12 279 SER B N 1
ATOM 4364 C CA . SER B 1 279 ? 0.013 -11.242 -11.57 1 92.12 279 SER B CA 1
ATOM 4365 C C . SER B 1 279 ? -0.181 -11.289 -10.062 1 92.12 279 SER B C 1
ATOM 4367 O O . SER B 1 279 ? 0.792 -11.359 -9.305 1 92.12 279 SER B O 1
ATOM 4369 N N . SER B 1 280 ? -1.355 -11.258 -9.547 1 92.12 280 SER B N 1
ATOM 4370 C CA . SER B 1 280 ? -1.605 -11.086 -8.125 1 92.12 280 SER B CA 1
ATOM 4371 C C . SER B 1 280 ? -1.138 -12.297 -7.324 1 92.12 280 SER B C 1
ATOM 4373 O O . SER B 1 280 ? -0.787 -12.172 -6.148 1 92.12 280 SER B O 1
ATOM 4375 N N . GLY B 1 281 ? -1.18 -13.469 -7.918 1 86.31 281 GLY B N 1
ATOM 4376 C CA . GLY B 1 281 ? -0.893 -14.703 -7.191 1 86.31 281 GLY B CA 1
ATOM 4377 C C . GLY B 1 281 ? 0.218 -15.516 -7.82 1 86.31 281 GLY B C 1
ATOM 4378 O O . GLY B 1 281 ? 0.143 -16.75 -7.863 1 86.31 281 GLY B O 1
ATOM 4379 N N . ILE B 1 282 ? 1.216 -14.906 -8.289 1 81.81 282 ILE B N 1
ATOM 4380 C CA . ILE B 1 282 ? 2.32 -15.633 -8.906 1 81.81 282 ILE B CA 1
ATOM 4381 C C . ILE B 1 282 ? 3.146 -16.328 -7.824 1 81.81 282 ILE B C 1
ATOM 4383 O O . ILE B 1 282 ? 3.467 -15.727 -6.797 1 81.81 282 ILE B O 1
ATOM 4387 N N . THR B 1 283 ? 3.332 -17.578 -8.062 1 80.94 283 THR B N 1
ATOM 4388 C CA . THR B 1 283 ? 4.137 -18.359 -7.129 1 80.94 283 THR B CA 1
ATOM 4389 C C . THR B 1 283 ? 5.625 -18.062 -7.32 1 80.94 283 THR B C 1
ATOM 4391 O O . THR B 1 283 ? 6.062 -17.781 -8.438 1 80.94 283 THR B O 1
ATOM 4394 N N . ALA B 1 284 ? 6.332 -18.078 -6.262 1 84.5 284 ALA B N 1
ATOM 4395 C CA . ALA B 1 284 ? 7.785 -17.938 -6.297 1 84.5 284 ALA B CA 1
ATOM 4396 C C . ALA B 1 284 ? 8.469 -19.297 -6.195 1 84.5 284 ALA B C 1
ATOM 4398 O O . ALA B 1 284 ? 7.832 -20.297 -5.879 1 84.5 284 ALA B O 1
ATOM 4399 N N . ASP B 1 285 ? 9.734 -19.297 -6.531 1 88.75 285 ASP B N 1
ATOM 4400 C CA . ASP B 1 285 ? 10.523 -20.531 -6.438 1 88.75 285 ASP B CA 1
ATOM 4401 C C . ASP B 1 285 ? 10.414 -21.141 -5.047 1 88.75 285 ASP B C 1
ATOM 4403 O O . ASP B 1 285 ? 10.281 -22.359 -4.914 1 88.75 285 ASP B O 1
ATOM 4407 N N . GLU B 1 286 ? 10.438 -20.25 -4.09 1 88.94 286 GLU B N 1
ATOM 4408 C CA . GLU B 1 286 ? 10.359 -20.75 -2.719 1 88.94 286 GLU B CA 1
ATOM 4409 C C . GLU B 1 286 ? 9.031 -21.438 -2.453 1 88.94 286 GLU B C 1
ATOM 4411 O O . GLU B 1 286 ? 8.977 -22.422 -1.709 1 88.94 286 GLU B O 1
ATOM 4416 N N . ASP B 1 287 ? 7.988 -20.953 -3.014 1 91.44 287 ASP B N 1
ATOM 4417 C CA . ASP B 1 287 ? 6.68 -21.578 -2.871 1 91.44 287 ASP B CA 1
ATOM 4418 C C . ASP B 1 287 ? 6.672 -22.984 -3.488 1 91.44 287 ASP B C 1
ATOM 4420 O O . ASP B 1 287 ? 6.164 -23.922 -2.887 1 91.44 287 ASP B O 1
ATOM 4424 N N . VAL B 1 288 ? 7.25 -23.047 -4.637 1 93.56 288 VAL B N 1
ATOM 4425 C CA . VAL B 1 288 ? 7.293 -24.328 -5.348 1 93.56 288 VAL B CA 1
ATOM 4426 C C . VAL B 1 288 ? 8.078 -25.344 -4.527 1 93.56 288 VAL B C 1
ATOM 4428 O O . VAL B 1 288 ? 7.641 -26.484 -4.352 1 93.56 288 VAL B O 1
ATOM 4431 N N . LEU B 1 289 ? 9.188 -24.844 -4.016 1 95.12 289 LEU B N 1
ATOM 4432 C CA . LEU B 1 289 ? 10.062 -25.734 -3.26 1 95.12 289 LEU B CA 1
ATOM 4433 C C . LEU B 1 289 ? 9.359 -26.266 -2.02 1 95.12 289 LEU B C 1
ATOM 4435 O O . LEU B 1 289 ? 9.359 -27.469 -1.772 1 95.12 289 LEU B O 1
ATOM 4439 N N . VAL B 1 290 ? 8.742 -25.406 -1.324 1 95.06 290 VAL B N 1
ATOM 4440 C CA . VAL B 1 290 ? 8.078 -25.781 -0.085 1 95.06 290 VAL B CA 1
ATOM 4441 C C . VAL B 1 290 ? 6.922 -26.734 -0.392 1 95.06 290 VAL B C 1
ATOM 4443 O O . VAL B 1 290 ? 6.816 -27.812 0.213 1 95.06 290 VAL B O 1
ATOM 4446 N N . ASP B 1 291 ? 6.125 -26.391 -1.323 1 96.5 291 ASP B N 1
ATOM 4447 C CA . ASP B 1 291 ? 4.945 -27.188 -1.647 1 96.5 291 ASP B CA 1
ATOM 4448 C C . ASP B 1 291 ? 5.344 -28.531 -2.271 1 96.5 291 ASP B C 1
ATOM 4450 O O . ASP B 1 291 ? 4.781 -29.578 -1.928 1 96.5 291 ASP B O 1
ATOM 4454 N N . PHE B 1 292 ? 6.328 -28.562 -3.168 1 97.56 292 PHE B N 1
ATOM 4455 C CA . PHE B 1 292 ? 6.773 -29.812 -3.785 1 97.56 292 PHE B CA 1
ATOM 4456 C C . PHE B 1 292 ? 7.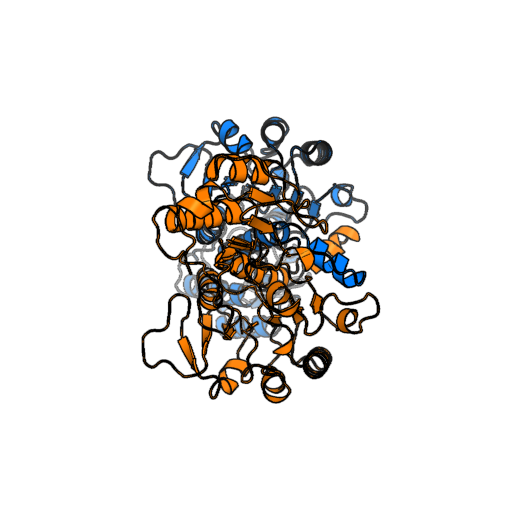363 -30.75 -2.74 1 97.56 292 PHE B C 1
ATOM 4458 O O . PHE B 1 292 ? 7.082 -31.953 -2.75 1 97.56 292 PHE B O 1
ATOM 4465 N N . THR B 1 293 ? 8.164 -30.172 -1.822 1 97.81 293 THR B N 1
ATOM 4466 C CA . THR B 1 293 ? 8.781 -30.969 -0.775 1 97.81 293 THR B CA 1
ATOM 4467 C C . THR B 1 293 ? 7.715 -31.656 0.075 1 97.81 293 THR B C 1
ATOM 4469 O O . THR B 1 293 ? 7.801 -32.844 0.346 1 97.81 293 THR B O 1
ATOM 4472 N N . ALA B 1 294 ? 6.789 -30.875 0.437 1 97.06 294 ALA B N 1
ATOM 4473 C CA . ALA B 1 294 ? 5.707 -31.453 1.238 1 97.06 294 ALA B CA 1
ATOM 4474 C C . ALA B 1 294 ? 4.98 -32.562 0.478 1 97.06 294 ALA B C 1
ATOM 4476 O O . ALA B 1 294 ? 4.66 -33.594 1.047 1 97.06 294 ALA B O 1
ATOM 4477 N N . CYS B 1 295 ? 4.707 -32.375 -0.798 1 97.31 295 CYS B N 1
ATOM 4478 C CA . CYS B 1 295 ? 4.047 -33.375 -1.626 1 97.31 295 CYS B CA 1
ATOM 4479 C C . CYS B 1 295 ? 4.93 -34.594 -1.798 1 97.31 295 CYS B C 1
ATOM 4481 O O . CYS B 1 295 ? 4.449 -35.719 -1.724 1 97.31 295 CYS B O 1
ATOM 4483 N N . TRP B 1 296 ? 6.219 -34.344 -1.984 1 96.88 296 TRP B N 1
ATOM 4484 C CA . TRP B 1 296 ? 7.172 -35.438 -2.146 1 96.88 296 TRP B CA 1
ATOM 4485 C C . TRP B 1 296 ? 7.195 -36.312 -0.909 1 96.88 296 TRP B C 1
ATOM 4487 O O . TRP B 1 296 ? 7.113 -37.562 -1.018 1 96.88 296 TRP B O 1
ATOM 4497 N N . ASP B 1 297 ? 7.25 -35.656 0.206 1 96.12 297 ASP B N 1
ATOM 4498 C CA . ASP B 1 297 ? 7.297 -36.406 1.467 1 96.12 297 ASP B CA 1
ATOM 4499 C C . ASP B 1 297 ? 6.031 -37.219 1.666 1 96.12 297 ASP B C 1
ATOM 4501 O O . ASP B 1 297 ? 6.098 -38.375 2.105 1 96.12 297 ASP B O 1
ATOM 4505 N N . ALA B 1 298 ? 4.961 -36.688 1.339 1 96.25 298 ALA B N 1
ATOM 4506 C CA . ALA B 1 298 ? 3.691 -37.375 1.474 1 96.25 298 ALA B CA 1
ATOM 4507 C C . ALA B 1 298 ? 3.637 -38.594 0.546 1 96.25 298 ALA B C 1
ATOM 4509 O O . ALA B 1 298 ? 3.291 -39.688 0.974 1 96.25 298 ALA B O 1
ATOM 4510 N N . VAL B 1 299 ? 4 -38.406 -0.704 1 96 299 VAL B N 1
ATOM 4511 C CA . VAL B 1 299 ? 3.977 -39.5 -1.687 1 96 299 VAL B CA 1
ATOM 4512 C C . VAL B 1 299 ? 4.953 -40.594 -1.272 1 96 299 VAL B C 1
ATOM 4514 O O . VAL B 1 299 ? 4.629 -41.781 -1.354 1 96 299 VAL B O 1
ATOM 4517 N N . ALA B 1 300 ? 6.086 -40.156 -0.837 1 92.81 300 ALA B N 1
ATOM 4518 C CA . ALA B 1 300 ? 7.102 -41.125 -0.405 1 92.81 300 ALA B CA 1
ATOM 4519 C C . ALA B 1 300 ? 6.605 -41.938 0.781 1 92.81 300 ALA B C 1
ATOM 4521 O O . ALA B 1 300 ? 6.965 -43.125 0.924 1 92.81 300 ALA B O 1
ATOM 4522 N N . ALA B 1 301 ? 5.785 -41.344 1.564 1 92.69 301 ALA B N 1
ATOM 4523 C CA . ALA B 1 301 ? 5.23 -42 2.732 1 92.69 301 ALA B CA 1
ATOM 4524 C C . ALA B 1 301 ? 3.971 -42.781 2.365 1 92.69 301 ALA B C 1
ATOM 4526 O O . ALA B 1 301 ? 3.363 -43.438 3.219 1 92.69 301 ALA B O 1
ATOM 4527 N N . GLY B 1 302 ? 3.6 -42.688 1.12 1 91.38 302 GLY B N 1
ATOM 4528 C CA . GLY B 1 302 ? 2.441 -43.406 0.645 1 91.38 302 GLY B CA 1
ATOM 4529 C C . GLY B 1 302 ? 1.127 -42.719 0.928 1 91.38 302 GLY B C 1
ATOM 4530 O O . GLY B 1 302 ? 0.068 -43.344 0.931 1 91.38 302 GLY B O 1
ATOM 4531 N N . SER B 1 303 ? 1.202 -41.469 1.242 1 94.06 303 SER B N 1
ATOM 4532 C CA . SER B 1 303 ? 0.002 -40.688 1.538 1 94.06 303 SER B CA 1
ATOM 4533 C C . SER B 1 303 ? -0.314 -39.719 0.412 1 94.06 303 SER B C 1
ATOM 4535 O O . SER B 1 303 ? 0.585 -39.281 -0.309 1 94.06 303 SER B O 1
ATOM 4537 N N . ARG B 1 304 ? -1.604 -39.438 0.273 1 94.5 304 ARG B N 1
ATOM 4538 C CA . ARG B 1 304 ? -2.047 -38.469 -0.716 1 94.5 304 ARG B CA 1
ATOM 4539 C C . ARG B 1 304 ? -1.685 -37.031 -0.286 1 94.5 304 ARG B C 1
ATOM 4541 O O . ARG B 1 304 ? -2.072 -36.594 0.796 1 94.5 304 ARG B O 1
ATOM 4548 N N . PRO B 1 305 ? -0.934 -36.344 -1.163 1 95.94 305 PRO B N 1
ATOM 4549 C CA . PRO B 1 305 ? -0.577 -34.969 -0.781 1 95.94 305 PRO B CA 1
ATOM 4550 C C . PRO B 1 305 ? -1.799 -34.062 -0.591 1 95.94 305 PRO B C 1
ATOM 4552 O O . PRO B 1 305 ? -2.803 -34.25 -1.288 1 95.94 305 PRO B O 1
ATOM 4555 N N . GLY B 1 306 ? -1.716 -33.125 0.296 1 92.31 306 GLY B N 1
ATOM 4556 C CA . GLY B 1 306 ? -2.791 -32.188 0.558 1 92.31 306 GLY B CA 1
ATOM 4557 C C . GLY B 1 306 ? -3.078 -31.281 -0.615 1 92.31 306 GLY B C 1
ATOM 4558 O O . GLY B 1 306 ? -4.191 -30.766 -0.753 1 92.31 306 GLY B O 1
ATOM 4559 N N . LEU B 1 307 ? -2.145 -31.141 -1.518 1 93.31 307 LEU B N 1
ATOM 4560 C CA . LEU B 1 307 ? -2.246 -30.219 -2.635 1 93.31 307 LEU B CA 1
ATOM 4561 C C . LEU B 1 307 ? -2.615 -30.938 -3.922 1 93.31 307 LEU B C 1
ATOM 4563 O O . LEU B 1 307 ? -2.363 -30.438 -5.02 1 93.31 307 LEU B O 1
ATOM 4567 N N . THR B 1 308 ? -3.158 -32.156 -3.719 1 94.56 308 THR B N 1
ATOM 4568 C CA . THR B 1 308 ? -3.637 -32.906 -4.863 1 94.56 308 THR B CA 1
ATOM 4569 C C . THR B 1 308 ? -4.844 -32.25 -5.504 1 94.56 308 THR B C 1
ATOM 4571 O O . THR B 1 308 ? -5.73 -31.75 -4.805 1 94.56 308 THR B O 1
ATOM 4574 N N . VAL B 1 309 ? -4.801 -32.188 -6.812 1 91.12 309 VAL B N 1
ATOM 4575 C CA . VAL B 1 309 ? -5.883 -31.578 -7.582 1 91.12 309 VAL B CA 1
ATOM 4576 C C . VAL B 1 309 ? -6.898 -32.656 -7.977 1 91.12 309 VAL B C 1
ATOM 4578 O O . VAL B 1 309 ? -6.52 -33.719 -8.461 1 91.12 309 VAL B O 1
ATOM 4581 N N . ASP B 1 310 ? -8.109 -32.344 -7.672 1 84.81 310 ASP B N 1
ATOM 4582 C CA . ASP B 1 310 ? -9.172 -33.188 -8.219 1 84.81 310 ASP B CA 1
ATOM 4583 C C . ASP B 1 310 ? -9.422 -32.875 -9.688 1 84.81 310 ASP B C 1
ATOM 4585 O O . ASP B 1 310 ? -10.055 -31.859 -10.016 1 84.81 310 ASP B O 1
ATOM 4589 N N . VAL B 1 311 ? -9.023 -33.719 -10.57 1 82.75 311 VAL B N 1
ATOM 4590 C CA . VAL B 1 311 ? -9.023 -33.5 -12.008 1 82.75 311 VAL B CA 1
ATOM 4591 C C . VAL B 1 311 ? -10.469 -33.406 -12.508 1 82.75 311 VAL B C 1
ATOM 4593 O O . VAL B 1 311 ? -10.727 -32.781 -13.555 1 82.75 311 VAL B O 1
ATOM 4596 N N . GLY B 1 312 ? -11.406 -34.031 -11.805 1 70.25 312 GLY B N 1
ATOM 4597 C CA . GLY B 1 312 ? -12.812 -33.906 -12.164 1 70.25 312 GLY B CA 1
ATOM 4598 C C . GLY B 1 312 ? -13.375 -32.531 -11.844 1 70.25 312 GLY B C 1
ATOM 4599 O O . GLY B 1 312 ? -14.258 -32.031 -12.547 1 70.25 312 GLY B O 1
ATOM 4600 N N . ARG B 1 313 ? -12.82 -31.906 -10.836 1 62.22 313 ARG B N 1
ATOM 4601 C CA . ARG B 1 313 ? -13.336 -30.625 -10.359 1 62.22 313 ARG B CA 1
ATOM 4602 C C . ARG B 1 313 ? -12.461 -29.469 -10.828 1 62.22 313 ARG B C 1
ATOM 4604 O O . ARG B 1 313 ? -12.906 -28.328 -10.883 1 62.22 313 ARG B O 1
ATOM 4611 N N . GLY B 1 314 ? -11.391 -29.781 -11.336 1 59.81 314 GLY B N 1
ATOM 4612 C CA . GLY B 1 314 ? -10.438 -28.781 -11.789 1 59.81 314 GLY B CA 1
ATOM 4613 C C . GLY B 1 314 ? -9.742 -28.047 -10.656 1 59.81 314 GLY B C 1
ATOM 4614 O O . GLY B 1 314 ? -9.07 -27.047 -10.875 1 59.81 314 GLY B O 1
ATOM 4615 N N . TYR B 1 315 ? -10.133 -28.203 -9.383 1 60.09 315 TYR B N 1
ATOM 4616 C CA . TYR B 1 315 ? -9.453 -27.625 -8.227 1 60.09 315 TYR B CA 1
ATOM 4617 C C . TYR B 1 315 ? -9.32 -28.641 -7.105 1 60.09 315 TYR B C 1
ATOM 4619 O O . TYR B 1 315 ? -10.023 -29.656 -7.086 1 60.09 315 TYR B O 1
#

pLDDT: mean 92.44, std 7.12, range [59.25, 98.81]

Sequence (630 aa):
MVPAPELLARARLLVAPELSAPLVRELERITGRGAEPLGDGEPAAGPLLCVGAALPGGLRTDRLLWFHSVNAGTDPLLAAGPWPAGALLTRTVGRMGERIAQYVLGWVLAECQSVPEFTAQHARAHWERLPTELVAGQTALVYGTGRIGGAVAGLLRGCGVRTVGVARTARTGPPPPGFDRVIGAEEDAGELVGARWVISTLPLTGATEGFFGAGRFAALRRATFVNVGRGATVDLGVLEAALRDGRVRRAVLDVLPTEPAAPGDPVWQMPRTVITSHSSGITADEDVLVDFTACWDAVAAGSRPGLTVDVGRGYMVPAPELLARARLLVAPELSAPLVRELERITGRGAEPLGDGEPAAGPLLCVGAALPGGLRTDRLLWFHSVNAGTDPLLAAGPWPAGALLTRTVGRMGERIAQYVLGWVLAECQSVPEFTAQHARAHWERLPTELVAGQTALVYGTGRIGGAVAGLLRGCGVRTVGVARTARTGPPPPGFDRVIGAEEDAGELVGARWVISTLPLTGATEGFFGAGRFAALRRATFVNVGRGATVDLGVLEAALRDGRVRRAVLDVLPTEPAAPGDPVWQMPRTVITSHSSGITADEDVLVDFTACWDAVAAGSRPGLTVDVGRGY

InterPro domains:
  IPR006140 D-isomer specific 2-hydroxyacid dehydrogenase, NAD-binding domain [PF02826] (106-279)
  IPR036291 NAD(P)-binding domain superfamily [SSF51735] (99-280)

Nearest PDB structures (foldseek):
  3jtm-assembly1_A  TM=7.569E-01  e=2.586E-17  Arabidopsis thaliana
  7qz1-assembly2_B-2  TM=7.269E-01  e=1.903E-16  Ancylobacter novellus DSM 506
  6tb6-assembly1_B  TM=7.297E-01  e=9.846E-16  Granulicella mallensis
  8bxx-assembly1_AA  TM=7.214E-01  e=1.320E-15  Granulicella mallensis MP5ACTX8
  8oq2-assembly3_E-2  TM=6.829E-01  e=3.630E-16  Ancylobacter novellus

Radius of gyration: 28.89 Å; Cα contacts (8 Å, |Δi|>4): 1328; chains: 2; bounding box: 58×96×61 Å